Protein AF-A0A2Z5IQE9-F1 (afdb_monomer)

Organism: NCBI:txid142651

InterPro domains:
  IPR007326 Lipoprotein-associated domain [PF04200] (43-115)
  IPR049890 Variant surface antigen A-F-like, signal domain [NF033817] (5-24)

Mean predicted aligned error: 19.52 Å

pLDDT: mean 81.47, std 17.44, range [35.09, 98.5]

Solvent-accessible surface area (backbone atoms only — not comparable to full-atom values): 32136 Å² total; per-residue (Å²): 138,87,82,87,82,85,81,83,82,81,80,85,74,82,86,76,82,77,77,82,76,88,72,84,74,73,78,75,76,76,79,61,91,55,52,65,61,48,49,39,49,56,50,64,74,62,47,43,80,48,60,87,68,41,83,41,43,28,75,74,63,51,76,87,50,53,47,80,42,64,72,51,87,87,54,49,78,47,80,75,50,78,50,54,32,33,79,79,4,29,32,38,39,31,37,34,33,36,47,96,92,42,70,32,74,48,80,45,82,46,75,73,26,30,50,66,74,78,91,77,84,87,81,90,84,77,95,65,82,76,76,74,77,81,81,82,70,53,74,68,59,38,65,73,47,45,41,68,48,69,79,61,56,63,81,78,59,84,55,77,87,38,55,44,84,41,74,44,88,74,53,51,73,42,82,76,47,72,47,71,47,67,45,97,86,68,50,42,30,36,34,33,38,32,41,34,23,42,87,90,38,82,73,52,77,48,30,38,35,46,40,95,90,49,66,44,80,49,57,71,62,66,47,49,52,41,52,52,51,54,50,51,50,51,39,53,54,49,50,56,55,42,66,77,56,49,45,42,32,39,76,50,75,43,39,73,93,44,65,81,59,77,49,75,90,37,51,48,77,46,37,93,64,50,49,79,41,86,73,50,64,29,66,48,84,82,50,29,39,36,34,37,29,42,36,38,39,71,93,39,92,83,40,62,49,79,47,33,37,37,40,58,51,78,47,75,74,42,76,45,43,80,52,51,67,69,66,54,65,72,44,62,79,74,73,94,46,74,81,32,41,35,41,74,54,70,38,39,85,91,75,63,57,79,84,40,56,43,73,42,83,90,48,84,65,58,42,79,74,46,81,76,45,80,45,78,38,77,91,77,45,33,34,42,32,37,36,32,29,33,43,94,92,41,80,45,74,44,45,38,32,36,39,55,73,36,38,60,35,52,65,50,88,64,76,54,66,65,46,40,55,54,48,44,52,54,44,51,50,57,65,57,47,38,39,35,38,52,48,83,60,67,98,74,75,47,71,64,55,50,45,73,27,48,48,67,44,49,100,59,35,91,55,49,43,80,40,63,77,45,71,46,80,44,47,77,55,92,87,54,47,41,34,40,41,32,39,34,36,35,20,35,84,87,68,47,82,73,49,76,45,39,31,40,35,65,38,46,70,85,42,52,57,38,65,36,43,80,48,58,76,73,55,44,66,77,73,38,42,57,75,68,58,46,47,68,67,66,57,79,132

Radius of gyration: 37.66 Å; Cα contacts (8 Å, |Δi|>4): 924; chains: 1; bounding box: 102×80×113 Å

Nearest PDB structures (foldseek):
  4j9a-assembly2_B  TM=7.033E-01  e=1.991E+00  Pseudomonas aeruginosa PAO1
  4j9a-assembly1_A  TM=5.054E-01  e=8.544E-01  Pseudomonas aeruginosa PAO1
  4j9a-assembly6_F  TM=6.819E-01  e=2.312E+00  Pseudomonas aeruginosa PAO1
  5bvb-assembly1_A  TM=6.249E-01  e=4.201E+00  synthetic construct
  4j8t-assembly5_A  TM=5.074E-01  e=2.312E+00  Pseudomonas aeruginosa PAO1

Foldseek 3Di:
DDDDDDDDDDDDDDDDPDDDDPPPDDPDPDPDPCPVLVVQAVQVVQKDKDFPDQAAFQVVDDQVRIDIPPGDPQKDKGFPDWDGDQAQSKIWTWMWIDHPRHIDIDIDMDHRHHHDDPPDDPDDDDDDPDPPDPDDDDPVRCQVFKDWDFPDDQQPDDDPVRIDIPRRPQKDKDFPDKAWDADPVRFIKMKTWIFIDGPNHTDDIWIWIGGPVDIHTDDPVVRVVRVVVVLVVVLVVVVVLCQVFKWKWFQDAQALVCNVPDDPVRIDMDGPQKDKAWDAWFDDRQFWIKTKIWMDGNVDRSRIDIWIWTGTHPDHGDTIDTDDPVVRVVTDGDDPCFQQWWFQDFDDLVPDDQVRIDGHVVCVQKAFDDWDDWDRDPVQQKIWTWTWIDGPNDIDIFIWIDHGGDGGTPGDDDCPPVVCVVVVVVVVQVVQKWKKFAAQDDPPDDQVSCQVGIAIDGPCRVQWHKDWDDKDWFDDDPDFKTKIWTWIWIAGPVRHTDDIWIWIWIDGNPDSMTITDTDDLVCCPVPTDDPVVNCVRPPDD

Sequence (541 aa):
MITPGSIASVITLPLVAAACNNTKTEPAPAPDPNLDQKAVTDSLNNIKIEVANKNKLPKEVKKTDITISDQVSGFTYSVESLSPNDKTGELTVKVKSTKNNLSATKDIKIEGFKKETKEDDKKDKDDMPTPPAPKVLTEAEFKAKAKFTYSGNLNTNFDKSKIELKDADGYTFKVLDFRSGLRLTGEKFYVSKLEIQKENKKQYDVYVKFSADKIEFVNKEALQELIDQELSKKITEAVADFKTKAEYKYNGQITDSAPYIFKSTNVAFKADGYTSTFVSSKTKLGDSVLAKFKIFKSDEQNVTFDVYVKFTYNMMNKKADFTTKEEYDKLAIKIELKDKIKYEGKVTIDTFNIAKIKLDDGIKDLKINVKERVIKDKKNNKIIVQISASKNSNNYLFLVEFKEGTDVAGIFINSSDVINATITNEKMELDKITFEYKGKIDNKITLEDLKKNITINGDSSNAFKVNVEKFVFASYEKNTKKIIITRIRLTTKDNKSAAIFFVEFNFNLNDSKTAGRKIDSNKIANKYISKENLSKLLAKR

Secondary structure (DSSP, 8-state):
---PPP-------------------PPPPPPPTTHHHHHHHHTTSS-EEEES-TTS-GGG--GGGEEEESPPTT-EEEEEEEEEETTTTEEEEEEEEEETTEEEEEEEEEE-PPP---------S--PPPPPP-PPPPHHHHHHH-EEEE-S-TTT---GGGEEEES-TTEEEEEEEEEEEE-TTS-EEEEEEEEEEETTEEEEEEEEEE-SS-EEEE-HHHHHHHHHHHHHHHHHHHHHHHHHH-EEEE-S---TT-GGG--GGGEEEE-TTEEEEEEEEEEETTTEEEEEEEEEETT-TT-EEEEEEEEETT-TTPBPEEE-HHHHHHSPP----TTTEEESS---TTT--GGGEEE-TT-TT-EEEEEEEEEEETTTTEEEEEEEEEETTEEEEEEEEEETT-SB-EEE--TTHHHHHHHHHHHHHHHS-EEEEES---TT--HHHHHHHEEEESTTGGGEEEEEEEEEEEEEETTTEEEEEEEEEEEETT--EEEEEEEEEEEETT-SEEEEEEE-HHHHHHHT--HHHHHHHH---

Structure (mmCIF, N/CA/C/O backbone):
data_AF-A0A2Z5IQE9-F1
#
_entry.id   AF-A0A2Z5IQE9-F1
#
loop_
_atom_site.group_PDB
_atom_site.id
_atom_site.type_symbol
_atom_site.label_atom_id
_atom_site.label_alt_id
_atom_site.label_comp_id
_atom_site.label_asym_id
_atom_site.label_entity_id
_atom_site.label_seq_id
_atom_site.pdbx_PDB_ins_code
_atom_site.Cartn_x
_atom_site.Cartn_y
_atom_site.Cartn_z
_atom_site.occupancy
_atom_site.B_iso_or_equiv
_atom_site.auth_seq_id
_atom_site.auth_comp_id
_atom_site.auth_asym_id
_atom_site.auth_atom_id
_atom_site.pdbx_PDB_model_num
ATOM 1 N N . MET A 1 1 ? -5.074 -55.363 -66.746 1.00 44.47 1 MET A N 1
ATOM 2 C CA . MET A 1 1 ? -4.178 -54.511 -65.930 1.00 44.47 1 MET A CA 1
ATOM 3 C C . MET A 1 1 ? -4.359 -53.067 -66.371 1.00 44.47 1 MET A C 1
ATOM 5 O O . MET A 1 1 ? -4.521 -52.861 -67.564 1.00 44.47 1 MET A O 1
ATOM 9 N N . ILE A 1 2 ? -4.276 -52.133 -65.412 1.00 35.78 2 ILE A N 1
ATOM 10 C CA . ILE A 1 2 ? -4.357 -50.657 -65.524 1.00 35.78 2 ILE A CA 1
ATOM 11 C C . ILE A 1 2 ? -5.777 -50.053 -65.349 1.00 35.78 2 ILE A C 1
ATOM 13 O O . ILE A 1 2 ? -6.552 -49.922 -66.286 1.00 35.78 2 ILE A O 1
ATOM 17 N N . THR A 1 3 ? -6.050 -49.743 -64.068 1.00 39.44 3 THR A N 1
ATOM 18 C CA . THR A 1 3 ? -6.782 -48.615 -63.424 1.00 39.44 3 THR A CA 1
ATOM 19 C C . THR A 1 3 ? -8.063 -48.000 -64.021 1.00 39.44 3 THR A C 1
ATOM 21 O O . THR A 1 3 ? -8.009 -47.433 -65.109 1.00 39.44 3 THR A O 1
ATOM 24 N N . PRO A 1 4 ? -9.161 -47.908 -63.232 1.00 45.84 4 PRO A N 1
ATOM 25 C CA . PRO A 1 4 ? -10.220 -46.924 -63.438 1.00 45.84 4 PRO A CA 1
ATOM 26 C C . PRO A 1 4 ? -9.853 -45.557 -62.829 1.00 45.84 4 PRO A C 1
ATOM 28 O O . PRO A 1 4 ? -9.177 -45.469 -61.802 1.00 45.84 4 PRO A O 1
ATOM 31 N N . GLY A 1 5 ? -10.281 -44.502 -63.523 1.00 37.66 5 GLY A N 1
ATOM 32 C CA . GLY A 1 5 ? -9.884 -43.112 -63.325 1.00 37.66 5 GLY A CA 1
ATOM 33 C C . GLY A 1 5 ? -10.455 -42.418 -62.088 1.00 37.66 5 GLY A C 1
ATOM 34 O O . GLY A 1 5 ? -11.568 -42.683 -61.637 1.00 37.66 5 GLY A O 1
ATOM 35 N N . SER A 1 6 ? -9.659 -41.474 -61.585 1.00 45.19 6 SER A N 1
ATOM 36 C CA . SER A 1 6 ? -10.027 -40.510 -60.551 1.00 45.19 6 SER A CA 1
ATOM 37 C C . SER A 1 6 ? -11.057 -39.509 -61.065 1.00 45.19 6 SER A C 1
ATOM 39 O O . SER A 1 6 ? -10.853 -38.838 -62.076 1.00 45.19 6 SER A O 1
ATOM 41 N N . ILE A 1 7 ? -12.137 -39.376 -60.305 1.00 41.09 7 ILE A N 1
ATOM 42 C CA . ILE A 1 7 ? -13.187 -38.376 -60.461 1.00 41.09 7 ILE A CA 1
ATOM 43 C C . ILE A 1 7 ? -12.694 -37.104 -59.759 1.00 41.09 7 ILE A C 1
ATOM 45 O O . ILE A 1 7 ? -12.479 -37.105 -58.548 1.00 41.09 7 ILE A O 1
ATOM 49 N N . ALA A 1 8 ? -12.470 -36.025 -60.509 1.00 38.38 8 ALA A N 1
ATOM 50 C CA . ALA A 1 8 ? -12.164 -34.716 -59.941 1.00 38.38 8 ALA A CA 1
ATOM 51 C C . ALA A 1 8 ? -13.473 -34.029 -59.516 1.00 38.38 8 ALA A C 1
ATOM 53 O O . ALA A 1 8 ? -14.260 -33.604 -60.361 1.00 38.38 8 ALA A O 1
ATOM 54 N N . SER A 1 9 ? -13.709 -33.916 -58.208 1.00 40.53 9 SER A N 1
ATOM 55 C CA . SER A 1 9 ? -14.786 -33.081 -57.665 1.00 40.53 9 SER A CA 1
ATOM 56 C C . SER A 1 9 ? -14.428 -31.604 -57.820 1.00 40.53 9 SER A C 1
ATOM 58 O O . SER A 1 9 ? -13.542 -31.087 -57.140 1.00 40.53 9 SER A O 1
ATOM 60 N N . VAL A 1 10 ? -15.141 -30.921 -58.713 1.00 39.25 10 VAL A N 1
ATOM 61 C CA . VAL A 1 10 ? -15.137 -29.462 -58.846 1.00 39.25 10 VAL A CA 1
ATOM 62 C C . VAL A 1 10 ? -15.966 -28.881 -57.700 1.00 39.25 10 VAL A C 1
ATOM 64 O O . VAL A 1 10 ? -17.188 -28.999 -57.684 1.00 39.25 10 VAL A O 1
ATOM 67 N N . ILE A 1 11 ? -15.301 -28.266 -56.721 1.00 39.97 11 ILE A N 1
ATOM 68 C CA . ILE A 1 11 ? -15.955 -27.479 -55.670 1.00 39.97 11 ILE A CA 1
ATOM 69 C C . ILE A 1 11 ? -16.089 -26.043 -56.186 1.00 39.97 11 ILE A C 1
ATOM 71 O O . ILE A 1 11 ? -15.120 -25.287 -56.214 1.00 39.97 11 ILE A O 1
ATOM 75 N N . THR A 1 12 ? -17.293 -25.657 -56.601 1.00 39.34 12 THR A N 1
ATOM 76 C CA . THR A 1 12 ? -17.656 -24.256 -56.845 1.00 39.34 12 THR A CA 1
ATOM 77 C C . THR A 1 12 ? -17.955 -23.567 -55.513 1.00 39.34 12 THR A C 1
ATOM 79 O O . THR A 1 12 ? -18.999 -23.803 -54.908 1.00 39.34 12 THR A O 1
ATOM 82 N N . LEU A 1 13 ? -17.041 -22.711 -55.053 1.00 37.91 13 LEU A N 1
ATOM 83 C CA . LEU A 1 13 ? -17.289 -21.759 -53.967 1.00 37.91 13 LEU A CA 1
ATOM 84 C C . LEU A 1 13 ? -18.032 -20.530 -54.522 1.00 37.91 13 LEU A C 1
ATOM 86 O O . LEU A 1 13 ? -17.580 -19.965 -55.522 1.00 37.91 13 LEU A O 1
ATOM 90 N N . PRO A 1 14 ? -19.133 -20.072 -53.900 1.00 43.44 14 PRO A N 1
ATOM 91 C CA . PRO A 1 14 ? -19.779 -18.833 -54.307 1.00 43.44 14 PRO A CA 1
ATOM 92 C C . PRO A 1 14 ? -18.903 -17.637 -53.911 1.00 43.44 14 PRO A C 1
ATOM 94 O O . PRO A 1 14 ? -18.594 -17.438 -52.735 1.00 43.44 14 PRO A O 1
ATOM 97 N N . LEU A 1 15 ? -18.516 -16.821 -54.897 1.00 38.53 15 LEU A N 1
ATOM 98 C CA . LEU A 1 15 ? -17.968 -15.488 -54.656 1.00 38.53 15 LEU A CA 1
ATOM 99 C C . LEU A 1 15 ? -19.079 -14.610 -54.067 1.00 38.53 15 LEU A C 1
ATOM 101 O O . LEU A 1 15 ? -19.943 -14.115 -54.789 1.00 38.53 15 LEU A O 1
ATOM 105 N N . VAL A 1 16 ? -19.045 -14.391 -52.755 1.00 42.06 16 VAL A N 1
ATOM 106 C CA . VAL A 1 16 ? -19.801 -13.304 -52.129 1.00 42.06 16 VAL A CA 1
ATOM 107 C C . VAL A 1 16 ? -18.937 -12.052 -52.217 1.00 42.06 16 VAL A C 1
ATOM 109 O O . VAL A 1 16 ? -17.946 -11.906 -51.502 1.00 42.06 16 VAL A O 1
ATOM 112 N N . ALA A 1 17 ? -19.299 -11.155 -53.133 1.00 43.25 17 ALA A N 1
ATOM 113 C CA . ALA A 1 17 ? -18.751 -9.810 -53.189 1.00 43.25 17 ALA A CA 1
ATOM 114 C C . ALA A 1 17 ? -19.161 -9.056 -51.914 1.00 43.25 17 ALA A C 1
ATOM 116 O O . ALA A 1 17 ? -20.317 -8.671 -51.743 1.00 43.25 17 ALA A O 1
ATOM 117 N N . ALA A 1 18 ? -18.212 -8.864 -51.000 1.00 40.75 18 ALA A N 1
ATOM 118 C CA . ALA A 1 18 ? -18.388 -7.992 -49.851 1.00 40.75 18 ALA A CA 1
ATOM 119 C C . ALA A 1 18 ? -18.337 -6.533 -50.327 1.00 40.75 18 ALA A C 1
ATOM 121 O O . ALA A 1 18 ? -17.267 -5.978 -50.577 1.00 40.75 18 ALA A O 1
ATOM 122 N N . ALA A 1 19 ? -19.506 -5.911 -50.462 1.00 38.44 19 ALA A N 1
ATOM 123 C CA . ALA A 1 19 ? -19.615 -4.463 -50.528 1.00 38.44 19 ALA A CA 1
ATOM 124 C C . ALA A 1 19 ? -19.168 -3.880 -49.175 1.00 38.44 19 ALA A C 1
ATOM 126 O O . ALA A 1 19 ? -19.813 -4.088 -48.146 1.00 38.44 19 ALA A O 1
ATOM 127 N N . CYS A 1 20 ? -18.036 -3.175 -49.169 1.00 35.09 20 CYS A N 1
ATOM 128 C CA . CYS A 1 20 ? -17.540 -2.434 -48.014 1.00 35.09 20 CYS A CA 1
ATOM 129 C C . CYS A 1 20 ? -18.490 -1.273 -47.690 1.00 35.09 20 CYS A C 1
ATOM 131 O O . CYS A 1 20 ? -18.422 -0.215 -48.316 1.00 35.09 20 CYS A O 1
ATOM 133 N N . ASN A 1 21 ? -19.354 -1.454 -46.692 1.00 36.62 21 ASN A N 1
ATOM 134 C CA . ASN A 1 21 ? -20.126 -0.364 -46.109 1.00 36.62 21 ASN A CA 1
ATOM 135 C C . ASN A 1 21 ? -19.236 0.395 -45.107 1.00 36.62 21 ASN A C 1
ATOM 137 O O . ASN A 1 21 ? -18.977 -0.068 -43.997 1.00 36.62 21 ASN A O 1
ATOM 141 N N . ASN A 1 22 ? -18.732 1.558 -45.524 1.00 45.56 22 ASN A N 1
ATOM 142 C CA . ASN A 1 22 ? -17.896 2.468 -44.734 1.00 45.56 22 ASN A CA 1
ATOM 143 C C . ASN A 1 22 ? -18.721 3.275 -43.709 1.00 45.56 22 ASN A C 1
ATOM 145 O O . ASN A 1 22 ? -18.733 4.504 -43.728 1.00 45.56 22 ASN A O 1
ATOM 149 N N . THR A 1 23 ? -19.383 2.611 -42.764 1.00 41.72 23 THR A N 1
ATOM 150 C CA . THR A 1 23 ? -19.821 3.269 -41.523 1.00 41.72 23 THR A CA 1
ATOM 151 C C . THR A 1 23 ? -18.786 2.998 -40.447 1.00 41.72 23 THR A C 1
ATOM 153 O O . THR A 1 23 ? -18.790 1.958 -39.792 1.00 41.72 23 THR A O 1
ATOM 156 N N . LYS A 1 24 ? -17.861 3.949 -40.311 1.00 44.84 24 LYS A N 1
ATOM 157 C CA . LYS A 1 24 ? -16.870 4.038 -39.240 1.00 44.84 24 LYS A CA 1
ATOM 158 C C . LYS A 1 24 ? -17.609 4.028 -37.897 1.00 44.84 24 LYS A C 1
ATOM 160 O O . LYS A 1 24 ? -18.126 5.053 -37.470 1.00 44.84 24 LYS A O 1
ATOM 165 N N . THR A 1 25 ? -17.713 2.862 -37.269 1.00 46.50 25 THR A N 1
ATOM 166 C CA . THR A 1 25 ? -18.231 2.732 -35.906 1.00 46.50 25 THR A CA 1
ATOM 167 C C . THR A 1 25 ? -17.175 3.332 -34.991 1.00 46.50 25 THR A C 1
ATOM 169 O O . THR A 1 25 ? -16.065 2.807 -34.884 1.00 46.50 25 THR A O 1
ATOM 172 N N . GLU A 1 26 ? -17.475 4.489 -34.403 1.00 50.31 26 GLU A N 1
ATOM 173 C CA . GLU A 1 26 ? -16.646 5.030 -33.331 1.00 50.31 26 GLU A CA 1
ATOM 174 C C . GLU A 1 26 ? -16.491 3.963 -32.235 1.00 50.31 26 GLU A C 1
ATOM 176 O O . GLU A 1 26 ? -17.465 3.275 -31.910 1.00 50.31 26 GLU A O 1
ATOM 181 N N . PRO A 1 27 ? -15.279 3.773 -31.682 1.00 52.41 27 PRO A N 1
ATOM 182 C CA . PRO A 1 27 ? -15.096 2.874 -30.557 1.00 52.41 27 PRO A CA 1
ATOM 183 C C . PRO A 1 27 ? -15.986 3.354 -29.413 1.00 52.41 27 PRO A C 1
ATOM 185 O O . PRO A 1 27 ? -15.920 4.523 -29.026 1.00 52.41 27 PRO A O 1
ATOM 188 N N . ALA A 1 28 ? -16.825 2.452 -28.898 1.00 59.69 28 ALA A N 1
ATOM 189 C CA . ALA A 1 28 ? -17.678 2.747 -27.760 1.00 59.69 28 ALA A CA 1
ATOM 190 C C . ALA A 1 28 ? -16.819 3.360 -26.638 1.00 59.69 28 ALA A C 1
ATOM 192 O O . ALA A 1 28 ? -15.720 2.851 -26.375 1.00 59.69 28 ALA A O 1
ATOM 193 N N . PRO A 1 29 ? -17.266 4.464 -26.013 1.00 64.25 29 PRO A N 1
ATOM 194 C CA . PRO A 1 29 ? -16.514 5.105 -24.947 1.00 64.25 29 PRO A CA 1
ATOM 195 C C . PRO A 1 29 ? -16.160 4.074 -23.873 1.00 64.25 29 PRO A C 1
ATOM 197 O O . PRO A 1 29 ? -16.971 3.210 -23.533 1.00 64.25 29 PRO A O 1
ATOM 200 N N . ALA A 1 30 ? -14.924 4.143 -23.371 1.00 59.19 30 ALA A N 1
ATOM 201 C CA . ALA A 1 30 ? -14.475 3.257 -22.307 1.00 59.19 30 ALA A CA 1
ATOM 202 C C . ALA A 1 30 ? -15.448 3.363 -21.116 1.00 59.19 30 ALA A C 1
ATOM 204 O O . ALA A 1 30 ? -15.826 4.484 -20.761 1.00 59.19 30 ALA A O 1
ATOM 205 N N . PRO A 1 31 ? -15.874 2.235 -20.517 1.00 59.78 31 PRO A N 1
ATOM 206 C CA . PRO A 1 31 ? -16.809 2.261 -19.402 1.00 59.78 31 PRO A CA 1
ATOM 207 C C . PRO A 1 31 ? -16.224 3.103 -18.266 1.00 59.78 31 PRO A C 1
ATOM 209 O O . PRO A 1 31 ? -15.079 2.895 -17.859 1.00 59.78 31 PRO A O 1
ATOM 212 N N . ASP A 1 32 ? -17.003 4.074 -17.786 1.00 70.81 32 ASP A N 1
ATOM 213 C CA . ASP A 1 32 ? -16.625 4.902 -16.644 1.00 70.81 32 ASP A CA 1
ATOM 214 C C . ASP A 1 32 ? -16.447 3.981 -15.422 1.00 70.81 32 ASP A C 1
ATOM 216 O O . ASP A 1 32 ? -17.416 3.335 -15.009 1.00 70.81 32 ASP A O 1
ATOM 220 N N . PRO A 1 33 ? -15.240 3.886 -14.831 1.00 68.50 33 PRO A N 1
ATOM 221 C CA . PRO A 1 33 ? -14.987 3.008 -13.691 1.00 68.50 33 PRO A CA 1
ATOM 222 C C . PRO A 1 33 ? -15.834 3.362 -12.456 1.00 68.50 33 PRO A C 1
ATOM 224 O O . PRO A 1 33 ? -15.930 2.552 -11.538 1.00 68.50 33 PRO A O 1
ATOM 227 N N . ASN A 1 34 ? -16.470 4.538 -12.429 1.00 81.56 34 ASN A N 1
ATOM 228 C CA . ASN A 1 34 ? -17.379 4.956 -11.365 1.00 81.56 34 ASN A CA 1
ATOM 229 C C . ASN A 1 34 ? -18.863 4.733 -11.687 1.00 81.56 34 ASN A C 1
ATOM 231 O O . ASN A 1 34 ? -19.705 5.042 -10.839 1.00 81.56 34 ASN A O 1
ATOM 235 N N . LEU A 1 35 ? -19.210 4.200 -12.864 1.00 87.75 35 LEU A N 1
ATOM 236 C CA . LEU A 1 35 ? -20.605 4.019 -13.274 1.00 87.75 35 LEU A CA 1
ATOM 237 C C . LEU A 1 35 ? -21.378 3.137 -12.283 1.00 87.75 35 LEU A C 1
ATOM 239 O O . LEU A 1 35 ? -22.498 3.475 -11.901 1.00 87.75 35 LEU A O 1
ATOM 243 N N . ASP A 1 36 ? -20.755 2.061 -11.799 1.00 88.25 36 ASP A N 1
ATOM 244 C CA . ASP A 1 36 ? -21.380 1.138 -10.849 1.00 88.25 36 ASP A CA 1
ATOM 245 C C . ASP A 1 36 ? -21.547 1.760 -9.453 1.00 88.25 36 ASP A C 1
ATOM 247 O O . ASP A 1 36 ? -22.601 1.618 -8.831 1.00 88.25 36 ASP A O 1
ATOM 251 N N . GLN A 1 37 ? -20.556 2.519 -8.969 1.00 92.50 37 GLN A N 1
ATOM 252 C CA . GLN A 1 37 ? -20.662 3.224 -7.684 1.00 92.50 37 GLN A CA 1
ATOM 253 C C . GLN A 1 37 ? -21.718 4.337 -7.743 1.00 92.50 37 GLN A C 1
ATOM 255 O O . GLN A 1 37 ? -22.476 4.542 -6.787 1.00 92.50 37 GLN A O 1
ATOM 260 N N . LYS A 1 38 ? -21.805 5.035 -8.881 1.00 92.31 38 LYS A N 1
ATOM 261 C CA . LYS A 1 38 ? -22.845 6.030 -9.140 1.00 92.31 38 LYS A CA 1
ATOM 262 C C . LYS A 1 38 ? -24.223 5.373 -9.181 1.00 92.31 38 LYS A C 1
ATOM 264 O O . LYS A 1 38 ? -25.127 5.868 -8.523 1.00 92.31 38 LYS A O 1
ATOM 269 N N . ALA A 1 39 ? -24.366 4.220 -9.835 1.00 92.62 39 ALA A N 1
ATOM 270 C CA . ALA A 1 39 ? -25.623 3.475 -9.864 1.00 92.62 39 ALA A CA 1
ATOM 271 C C . ALA A 1 39 ? -26.081 3.035 -8.459 1.00 92.62 39 ALA A C 1
ATOM 273 O O . ALA A 1 39 ? -27.259 3.161 -8.136 1.00 92.62 39 ALA A O 1
ATOM 274 N N . VAL A 1 40 ? -25.165 2.581 -7.592 1.00 93.56 40 VAL A N 1
ATOM 275 C CA . VAL A 1 40 ? -25.479 2.258 -6.183 1.00 93.56 40 VAL A CA 1
ATOM 276 C C . VAL A 1 40 ? -25.923 3.492 -5.403 1.00 93.56 40 VAL A C 1
ATOM 278 O O . VAL A 1 40 ? -26.875 3.417 -4.628 1.00 93.56 40 VAL A O 1
ATOM 281 N N . THR A 1 41 ? -25.294 4.640 -5.639 1.00 93.31 41 THR A N 1
ATOM 282 C CA . THR A 1 41 ? -25.663 5.902 -4.981 1.00 93.31 41 THR A CA 1
ATOM 283 C C . THR A 1 41 ? -27.028 6.403 -5.462 1.00 93.31 41 THR A C 1
ATOM 285 O O . THR A 1 41 ? -27.902 6.704 -4.650 1.00 93.31 41 THR A O 1
ATOM 288 N N . ASP A 1 42 ? -27.251 6.402 -6.777 1.00 95.81 42 ASP A N 1
ATOM 289 C CA . ASP A 1 42 ? -28.497 6.840 -7.408 1.00 95.81 42 ASP A CA 1
ATOM 290 C C . ASP A 1 42 ? -29.676 5.914 -7.049 1.00 95.81 42 ASP A C 1
ATOM 292 O O . ASP A 1 42 ? -30.812 6.377 -6.943 1.00 95.81 42 ASP A O 1
ATOM 296 N N . SER A 1 43 ? -29.418 4.631 -6.754 1.00 96.69 43 SER A N 1
ATOM 297 C CA . SER A 1 43 ? -30.444 3.669 -6.315 1.00 96.69 43 SER A CA 1
ATOM 298 C C . SER A 1 43 ? -31.159 4.060 -5.012 1.00 96.69 43 SER A C 1
ATOM 300 O O . SER A 1 43 ? -32.250 3.560 -4.746 1.00 96.69 43 SER A O 1
ATOM 302 N N . LEU A 1 44 ? -30.567 4.949 -4.201 1.00 96.88 44 LEU A N 1
ATOM 303 C CA . LEU A 1 44 ? -31.145 5.469 -2.953 1.00 96.88 44 LEU A CA 1
ATOM 304 C C . LEU A 1 44 ? -32.016 6.718 -3.169 1.00 96.88 44 LEU A C 1
ATOM 306 O O . LEU A 1 44 ? -32.619 7.224 -2.221 1.00 96.88 44 LEU A O 1
ATOM 310 N N . ASN A 1 45 ? -32.073 7.266 -4.386 1.00 95.06 45 ASN A N 1
ATOM 311 C CA . ASN A 1 45 ? -32.868 8.463 -4.665 1.00 95.06 45 ASN A CA 1
ATOM 312 C C . ASN A 1 45 ? -34.354 8.175 -4.868 1.00 95.06 45 ASN A C 1
ATOM 314 O O . ASN A 1 45 ? -35.158 9.062 -4.603 1.00 95.06 45 ASN A O 1
ATOM 318 N N . ASN A 1 46 ? -34.700 6.943 -5.245 1.00 90.88 46 ASN A N 1
ATOM 319 C CA . ASN A 1 46 ? -36.068 6.565 -5.598 1.00 90.88 46 ASN A CA 1
ATOM 320 C C . ASN A 1 46 ? -36.784 5.738 -4.526 1.00 90.88 46 ASN A C 1
ATOM 322 O O . ASN A 1 46 ? -37.969 5.472 -4.678 1.00 90.88 46 ASN A O 1
ATOM 326 N N . ILE A 1 47 ? -36.094 5.330 -3.456 1.00 96.25 47 ILE A N 1
ATOM 327 C CA . ILE A 1 47 ? -36.727 4.536 -2.401 1.00 96.25 47 ILE A CA 1
ATOM 328 C C . ILE A 1 47 ? -37.684 5.380 -1.564 1.00 96.25 47 ILE A C 1
ATOM 330 O O . ILE A 1 47 ? -37.419 6.550 -1.269 1.00 96.25 47 ILE A O 1
ATOM 334 N N . LYS A 1 48 ? -38.747 4.738 -1.088 1.00 96.81 48 LYS A N 1
ATOM 335 C CA . LYS A 1 48 ? -39.688 5.313 -0.131 1.00 96.81 48 LYS A CA 1
ATOM 336 C C . LYS A 1 48 ? -39.585 4.574 1.200 1.00 96.81 48 LYS A C 1
ATOM 338 O O . LYS A 1 48 ? -39.460 3.351 1.237 1.00 96.81 48 LYS A O 1
ATOM 343 N N . ILE A 1 49 ? -39.599 5.330 2.299 1.00 97.00 49 ILE A N 1
ATOM 344 C CA . ILE A 1 49 ? -39.522 4.787 3.659 1.00 97.00 49 ILE A CA 1
ATOM 345 C C . ILE A 1 49 ? -40.815 5.082 4.400 1.00 97.00 49 ILE A C 1
ATOM 347 O O . ILE A 1 49 ? -41.209 6.241 4.541 1.00 97.00 49 ILE A O 1
ATOM 351 N N . GLU A 1 50 ? -41.445 4.030 4.911 1.00 95.88 50 GLU A N 1
ATOM 352 C CA . GLU A 1 50 ? -42.701 4.112 5.648 1.00 95.88 50 GLU A CA 1
ATOM 353 C C . GLU A 1 50 ? -42.584 3.440 7.018 1.00 95.88 50 GLU A C 1
ATOM 355 O O . GLU A 1 50 ? -41.853 2.465 7.196 1.00 95.88 50 GLU A O 1
ATOM 360 N N . VAL A 1 51 ? -43.322 3.976 7.994 1.00 95.50 51 VAL A N 1
ATOM 361 C CA . VAL A 1 51 ? -43.443 3.424 9.350 1.00 95.50 51 VAL A CA 1
ATOM 362 C C . VAL A 1 51 ? -44.924 3.299 9.665 1.00 95.50 51 VAL A C 1
ATOM 364 O O . VAL A 1 51 ? -45.640 4.300 9.643 1.00 95.50 51 VAL A O 1
ATOM 367 N N . ALA A 1 52 ? -45.381 2.079 9.949 1.00 85.62 52 ALA A N 1
ATOM 368 C CA . ALA A 1 52 ? -46.810 1.770 10.050 1.00 85.62 52 ALA A CA 1
ATOM 369 C C . ALA A 1 52 ? -47.514 2.460 11.235 1.00 85.62 52 ALA A C 1
ATOM 371 O O . ALA A 1 52 ? -48.705 2.747 11.160 1.00 85.62 52 ALA A O 1
ATOM 372 N N . ASN A 1 53 ? -46.800 2.743 12.331 1.00 90.56 53 ASN A N 1
ATOM 373 C CA . ASN A 1 53 ? -47.387 3.336 13.533 1.00 90.56 53 ASN A CA 1
ATOM 374 C C . ASN A 1 53 ? -46.615 4.580 13.992 1.00 90.56 53 ASN A C 1
ATOM 376 O O . ASN A 1 53 ? -45.652 4.484 14.754 1.00 90.56 53 ASN A O 1
ATOM 380 N N . LYS A 1 54 ? -47.084 5.756 13.563 1.00 94.94 54 LYS A N 1
ATOM 381 C CA . LYS A 1 54 ? -46.551 7.056 13.995 1.00 94.94 54 LYS A CA 1
ATOM 382 C C . LYS A 1 54 ? -47.137 7.559 15.328 1.00 94.94 54 LYS A C 1
ATOM 384 O O . LYS A 1 54 ? -46.688 8.573 15.842 1.00 94.94 54 LYS A O 1
ATOM 389 N N . ASN A 1 55 ? -48.075 6.840 15.952 1.00 94.19 55 ASN A N 1
ATOM 390 C CA . ASN A 1 55 ? -48.645 7.232 17.256 1.00 94.19 55 ASN A CA 1
ATOM 391 C C . ASN A 1 55 ? -47.716 6.920 18.447 1.00 94.19 55 ASN A C 1
ATOM 393 O O . ASN A 1 55 ? -48.051 7.216 19.594 1.00 94.19 55 ASN A O 1
ATOM 397 N N . LYS A 1 56 ? -46.560 6.311 18.178 1.00 94.50 56 LYS A N 1
ATOM 398 C CA . LYS A 1 56 ? -45.504 6.001 19.144 1.00 94.50 56 LYS A CA 1
ATOM 399 C C . LYS A 1 56 ? -44.447 7.097 19.195 1.00 94.50 56 LYS A C 1
ATOM 401 O O . LYS A 1 56 ? -44.346 7.907 18.271 1.00 94.50 56 LYS A O 1
ATOM 406 N N . LEU A 1 57 ? -43.648 7.103 20.260 1.00 95.94 57 LEU A N 1
ATOM 407 C CA . LEU A 1 57 ? -42.456 7.950 20.307 1.00 95.94 57 LEU A CA 1
ATOM 408 C C . LEU A 1 57 ? -41.415 7.422 19.300 1.00 95.94 57 LEU A C 1
ATOM 410 O O . LEU A 1 57 ? -41.275 6.203 19.169 1.00 95.94 57 LEU A O 1
ATOM 414 N N . PRO A 1 58 ? -40.644 8.289 18.616 1.00 97.25 58 PRO A N 1
ATOM 415 C CA . PRO A 1 58 ? -39.551 7.871 17.741 1.00 97.25 58 PRO A CA 1
ATOM 416 C C . PRO A 1 58 ? -38.617 6.823 18.362 1.00 97.25 58 PRO A C 1
ATOM 418 O O . PRO A 1 58 ? -38.209 5.894 17.666 1.00 97.25 58 PRO A O 1
ATOM 421 N N . LYS A 1 59 ? -38.302 6.917 19.665 1.00 96.44 59 LYS A N 1
ATOM 422 C CA . LYS A 1 59 ? -37.445 5.935 20.364 1.00 96.44 59 LYS A CA 1
ATOM 423 C C . LYS A 1 59 ? -38.013 4.515 20.427 1.00 96.44 59 LYS A C 1
ATOM 425 O O . LYS A 1 59 ? -37.260 3.572 20.648 1.00 96.44 59 LYS A O 1
ATOM 430 N N . GLU A 1 60 ? -39.325 4.359 20.273 1.00 95.56 60 GLU A N 1
ATOM 431 C CA . GLU A 1 60 ? -40.010 3.065 20.341 1.00 95.56 60 GLU A CA 1
ATOM 432 C C . GLU A 1 60 ? -40.020 2.339 18.990 1.00 95.56 60 GLU A C 1
ATOM 434 O O . GLU A 1 60 ? -40.401 1.168 18.926 1.00 95.56 60 GLU A O 1
ATOM 439 N N . VAL A 1 61 ? -39.610 3.020 17.915 1.00 96.31 61 VAL A N 1
ATOM 440 C CA . VAL A 1 61 ? -39.564 2.466 16.561 1.00 96.31 61 VAL A CA 1
ATOM 441 C C . VAL A 1 61 ? -38.365 1.530 16.422 1.00 96.31 61 VAL A C 1
ATOM 443 O O . VAL A 1 61 ? -37.215 1.913 16.646 1.00 96.31 61 VAL A O 1
ATOM 446 N N . LYS A 1 62 ? -38.622 0.286 16.018 1.00 96.56 62 LYS A N 1
ATOM 447 C CA . LYS A 1 62 ? -37.603 -0.730 15.729 1.00 96.56 62 LYS A CA 1
ATOM 448 C C . LYS A 1 62 ? -37.312 -0.779 14.233 1.00 96.56 62 LYS A C 1
ATOM 450 O O . LYS A 1 62 ? -38.124 -0.386 13.405 1.00 96.56 62 LYS A O 1
ATOM 455 N N . LYS A 1 63 ? -36.163 -1.349 13.853 1.00 95.81 63 LYS A N 1
ATOM 456 C CA . LYS A 1 63 ? -35.804 -1.539 12.432 1.00 95.81 63 LYS A CA 1
ATOM 457 C C . LYS A 1 63 ? -36.837 -2.364 11.659 1.00 95.81 63 LYS A C 1
ATOM 459 O O . LYS A 1 63 ? -37.043 -2.111 10.481 1.00 95.81 63 LYS A O 1
ATOM 464 N N . THR A 1 64 ? -37.476 -3.326 12.324 1.00 94.94 64 THR A N 1
ATOM 465 C CA . THR A 1 64 ? -38.542 -4.165 11.756 1.00 94.94 64 THR A CA 1
ATOM 466 C C . THR A 1 64 ? -39.836 -3.404 11.476 1.00 94.94 64 THR A C 1
ATOM 468 O O . THR A 1 64 ? -40.678 -3.914 10.751 1.00 94.94 64 THR A O 1
ATOM 471 N N . ASP A 1 65 ? -39.994 -2.199 12.031 1.00 95.38 65 ASP A N 1
ATOM 472 C CA . ASP A 1 65 ? -41.172 -1.353 11.822 1.00 95.38 65 ASP A CA 1
ATOM 473 C C . ASP A 1 65 ? -41.028 -0.458 10.574 1.00 95.38 65 ASP A C 1
ATOM 475 O O . ASP A 1 65 ? -41.954 0.279 10.230 1.00 95.38 65 ASP A O 1
ATOM 479 N N . ILE A 1 66 ? -39.863 -0.499 9.912 1.00 97.06 66 ILE A N 1
ATOM 480 C CA . ILE A 1 66 ? -39.536 0.292 8.725 1.00 97.06 66 ILE A CA 1
ATOM 481 C C . ILE A 1 66 ? -39.756 -0.548 7.466 1.00 97.06 66 ILE A C 1
ATOM 483 O O . ILE A 1 66 ? -39.121 -1.587 7.287 1.00 97.06 66 ILE A O 1
ATOM 487 N N . THR A 1 67 ? -40.594 -0.058 6.556 1.00 97.50 67 THR A N 1
ATOM 488 C CA . THR A 1 67 ? -40.773 -0.646 5.222 1.00 97.50 67 THR A CA 1
ATOM 489 C C . THR A 1 67 ? -40.036 0.197 4.184 1.00 97.50 67 THR A C 1
ATOM 491 O O . THR A 1 67 ? -40.199 1.416 4.153 1.00 97.50 67 THR A O 1
ATOM 494 N N . ILE A 1 68 ? -39.214 -0.452 3.351 1.00 97.69 68 ILE A N 1
ATOM 495 C CA . ILE A 1 68 ? -38.516 0.168 2.215 1.00 97.69 68 ILE A CA 1
ATOM 496 C C . ILE A 1 68 ? -39.219 -0.270 0.928 1.00 97.69 68 ILE A C 1
ATOM 498 O O . ILE A 1 68 ? -39.103 -1.436 0.542 1.00 97.69 68 ILE A O 1
ATOM 502 N N . SER A 1 69 ? -39.918 0.646 0.268 1.00 96.12 69 SER A N 1
ATOM 503 C CA . SER A 1 69 ? -40.590 0.430 -1.020 1.00 96.12 69 SER A CA 1
ATOM 504 C C . SER A 1 69 ? -39.854 1.129 -2.169 1.00 96.12 69 SER A C 1
ATOM 506 O O . SER A 1 69 ? -38.850 1.813 -1.954 1.00 96.12 69 SER A O 1
ATOM 508 N N . ASP A 1 70 ? -40.316 0.889 -3.401 1.00 95.94 70 ASP A N 1
ATOM 509 C CA . ASP A 1 70 ? -39.738 1.433 -4.641 1.00 95.94 70 ASP A CA 1
ATOM 510 C C . ASP A 1 70 ? -38.258 1.053 -4.845 1.00 95.94 70 ASP A C 1
ATOM 512 O O . ASP A 1 70 ? -37.421 1.828 -5.309 1.00 95.94 70 ASP A O 1
ATOM 516 N N . GLN A 1 71 ? -37.928 -0.187 -4.473 1.00 95.94 71 GLN A N 1
ATOM 517 C CA . GLN A 1 71 ? -36.587 -0.749 -4.615 1.00 95.94 71 GLN A CA 1
ATOM 518 C C . GLN A 1 71 ? -36.233 -0.960 -6.092 1.00 95.94 71 GLN A C 1
ATOM 520 O O . GLN A 1 71 ? -37.009 -1.530 -6.861 1.00 95.94 71 GLN A O 1
ATOM 525 N N . VAL A 1 72 ? -35.028 -0.549 -6.488 1.00 95.12 72 VAL A N 1
ATOM 526 C CA . VAL A 1 72 ? -34.522 -0.788 -7.844 1.00 95.12 72 VAL A CA 1
ATOM 527 C C . VAL A 1 72 ? -34.100 -2.253 -7.972 1.00 95.12 72 VAL A C 1
ATOM 529 O O . VAL A 1 72 ? -33.341 -2.764 -7.147 1.00 95.12 72 VAL A O 1
ATOM 532 N N . SER A 1 73 ? -34.564 -2.935 -9.024 1.00 95.38 73 SER A N 1
ATOM 533 C CA . SER A 1 73 ? -34.224 -4.343 -9.270 1.00 95.38 73 SER A CA 1
ATOM 534 C C . SER A 1 73 ? -32.707 -4.560 -9.356 1.00 95.38 73 SER A C 1
ATOM 536 O O . SER A 1 73 ? -31.981 -3.789 -9.990 1.00 95.38 73 SER A O 1
ATOM 538 N N . GLY A 1 74 ? -32.225 -5.624 -8.709 1.00 94.12 74 GLY A N 1
ATOM 539 C CA . GLY A 1 74 ? -30.803 -5.976 -8.654 1.00 94.12 74 GLY A CA 1
ATOM 540 C C . GLY A 1 74 ? -29.982 -5.235 -7.590 1.00 94.12 74 GLY A C 1
ATOM 541 O O . GLY A 1 74 ? -28.757 -5.368 -7.595 1.00 94.12 74 GLY A O 1
ATOM 542 N N . PHE A 1 75 ? -30.623 -4.479 -6.695 1.00 96.75 75 PHE A N 1
ATOM 543 C CA . PHE A 1 75 ? -30.011 -3.883 -5.504 1.00 96.75 75 PHE A CA 1
ATOM 544 C C . PHE A 1 75 ? -30.633 -4.474 -4.236 1.00 96.75 75 PHE A C 1
ATOM 546 O O . PHE A 1 75 ? -31.815 -4.816 -4.219 1.00 96.75 75 PHE A O 1
ATOM 553 N N . THR A 1 76 ? -29.846 -4.561 -3.165 1.00 97.00 76 THR A N 1
ATOM 554 C CA . THR A 1 76 ? -30.326 -4.982 -1.842 1.00 97.00 76 THR A CA 1
ATOM 555 C C . THR A 1 76 ? -30.347 -3.787 -0.899 1.00 97.00 76 THR A C 1
ATOM 557 O O . THR A 1 76 ? -29.349 -3.076 -0.779 1.00 97.00 76 THR A O 1
ATOM 560 N N . TYR A 1 77 ? -31.459 -3.592 -0.190 1.00 97.56 77 TYR A N 1
ATOM 561 C CA . TYR A 1 77 ? -31.659 -2.468 0.724 1.00 97.56 77 TYR A CA 1
ATOM 562 C C . TYR A 1 77 ? -31.786 -2.941 2.173 1.00 97.56 77 TYR A C 1
ATOM 564 O O . TYR A 1 77 ? -32.392 -3.973 2.454 1.00 97.56 77 TYR A O 1
ATOM 572 N N . SER A 1 78 ? -31.219 -2.185 3.115 1.00 97.12 78 SER A N 1
ATOM 573 C CA . SER A 1 78 ? -31.309 -2.495 4.548 1.00 97.12 78 SER A CA 1
ATOM 574 C C . SER A 1 78 ? -31.267 -1.241 5.422 1.00 97.12 78 SER A C 1
ATOM 576 O O . SER A 1 78 ? -30.666 -0.232 5.052 1.00 97.12 78 SER A O 1
ATOM 578 N N . VAL A 1 79 ? -31.888 -1.303 6.604 1.00 97.56 79 VAL A N 1
ATOM 579 C CA . VAL A 1 79 ? -31.823 -0.230 7.609 1.00 97.56 79 VAL A CA 1
ATOM 580 C C . VAL A 1 79 ? -30.565 -0.391 8.465 1.00 97.56 79 VAL A C 1
ATOM 582 O O . VAL A 1 79 ? -30.450 -1.303 9.295 1.00 97.56 79 VAL A O 1
ATOM 585 N N . GLU A 1 80 ? -29.616 0.525 8.304 1.00 95.94 80 GLU A N 1
ATOM 586 C CA . GLU A 1 80 ? -28.337 0.499 9.012 1.00 95.94 80 GLU A CA 1
ATOM 587 C C . GLU A 1 80 ? -28.468 1.043 10.441 1.00 95.94 80 GLU A C 1
ATOM 589 O O . GLU A 1 80 ? -28.035 0.383 11.391 1.00 95.94 80 GLU A O 1
ATOM 594 N N . SER A 1 81 ? -29.142 2.182 10.631 1.00 96.06 81 SER A N 1
ATOM 595 C CA . SER A 1 81 ? -29.354 2.793 11.952 1.00 96.06 81 SER A CA 1
ATOM 596 C C . SER A 1 81 ? -30.620 3.653 12.023 1.00 96.06 81 SER A C 1
ATOM 598 O O . SER A 1 81 ? -31.116 4.123 11.001 1.00 96.06 81 SER A O 1
ATOM 600 N N . LEU A 1 82 ? -31.107 3.876 13.247 1.00 96.75 82 LEU A N 1
ATOM 601 C CA . LEU A 1 82 ? -32.228 4.758 13.577 1.00 96.75 82 LEU A CA 1
ATOM 602 C C . LEU A 1 82 ? -31.752 5.820 14.573 1.00 96.75 82 LEU A C 1
ATOM 604 O O . LEU A 1 82 ? -31.088 5.477 15.551 1.00 96.75 82 LEU A O 1
ATOM 608 N N . SER A 1 83 ? -32.114 7.079 14.339 1.00 96.75 83 SER A N 1
ATOM 609 C CA . SER A 1 83 ? -31.801 8.205 15.225 1.00 96.75 83 SER A CA 1
ATOM 610 C C . SER A 1 83 ? -33.101 8.911 15.634 1.00 96.75 83 SER A C 1
ATOM 612 O O . SER A 1 83 ? -33.606 9.734 14.865 1.00 96.75 83 SER A O 1
ATOM 614 N N . PRO A 1 84 ? -33.683 8.562 16.797 1.00 96.88 84 PRO A N 1
ATOM 615 C CA . PRO A 1 84 ? -34.957 9.113 17.256 1.00 96.88 84 PRO A CA 1
ATOM 616 C C . PRO A 1 84 ? -34.816 10.506 17.888 1.00 96.88 84 PRO A C 1
ATOM 618 O O . PRO A 1 84 ? -33.838 10.786 18.584 1.00 96.88 84 PRO A O 1
ATOM 621 N N . ASN A 1 85 ? -35.828 11.358 17.702 1.00 95.88 85 ASN A N 1
ATOM 622 C CA . ASN A 1 85 ? -35.974 12.651 18.367 1.00 95.88 85 ASN A CA 1
ATOM 623 C C . ASN A 1 85 ? -37.400 12.827 18.918 1.00 95.88 85 ASN A C 1
ATOM 625 O O . ASN A 1 85 ? -38.273 13.420 18.281 1.00 95.88 85 ASN A O 1
ATOM 629 N N . ASP A 1 86 ? -37.628 12.325 20.133 1.00 95.12 86 ASP A N 1
ATOM 630 C CA . ASP A 1 86 ? -38.939 12.359 20.798 1.00 95.12 86 ASP A CA 1
ATOM 631 C C . ASP A 1 86 ? -39.455 13.781 21.067 1.00 95.12 86 ASP A C 1
ATOM 633 O O . ASP A 1 86 ? -40.663 13.993 21.148 1.00 95.12 86 ASP A O 1
ATOM 637 N N . LYS A 1 87 ? -38.562 14.775 21.161 1.00 92.25 87 LYS A N 1
ATOM 638 C CA . LYS A 1 87 ? -38.951 16.173 21.398 1.00 92.25 87 LYS A CA 1
ATOM 639 C C . LYS A 1 87 ? -39.649 16.776 20.185 1.00 92.25 87 LYS A C 1
ATOM 641 O O . LYS A 1 87 ? -40.645 17.483 20.323 1.00 92.25 87 LYS A O 1
ATOM 646 N N . THR A 1 88 ? -39.118 16.516 18.992 1.00 95.12 88 THR A N 1
ATOM 647 C CA . THR A 1 88 ? -39.668 17.046 17.737 1.00 95.12 88 THR A CA 1
ATOM 648 C C . THR A 1 88 ? -40.639 16.079 17.064 1.00 95.12 88 THR A C 1
ATOM 650 O O . THR A 1 88 ? -41.388 16.505 16.188 1.00 95.12 88 THR A O 1
ATOM 653 N N . GLY A 1 89 ? -40.696 14.814 17.495 1.00 96.31 89 GLY A N 1
ATOM 654 C CA . GLY A 1 89 ? -41.509 13.782 16.845 1.00 96.31 89 GLY A CA 1
ATOM 655 C C . GLY A 1 89 ? -40.921 13.369 15.493 1.00 96.31 89 GLY A C 1
ATOM 656 O O . GLY A 1 89 ? -41.660 13.114 14.539 1.00 96.31 89 GLY A O 1
ATOM 657 N N . GLU A 1 90 ? -39.591 13.349 15.399 1.00 97.44 90 GLU A N 1
ATOM 658 C CA . GLU A 1 90 ? -38.844 13.056 14.175 1.00 97.44 90 GLU A CA 1
ATOM 659 C C . GLU A 1 90 ? -38.001 11.788 14.341 1.00 97.44 90 GLU A C 1
ATOM 661 O O . GLU A 1 90 ? -37.459 11.510 15.412 1.00 97.44 90 GLU A O 1
ATOM 666 N N . LEU A 1 91 ? -37.851 11.033 13.257 1.00 97.81 91 LEU A N 1
ATOM 667 C CA . LEU A 1 91 ? -36.991 9.859 13.174 1.00 97.81 91 LEU A CA 1
ATOM 668 C C . LEU A 1 91 ? -36.115 9.958 11.925 1.00 97.81 91 LEU A C 1
ATOM 670 O O . LEU A 1 91 ? -36.636 10.035 10.814 1.00 97.81 91 LEU A O 1
ATOM 674 N N . THR A 1 92 ? -34.794 9.896 12.085 1.00 97.81 92 THR A N 1
ATOM 675 C CA . THR A 1 92 ? -33.874 9.763 10.945 1.00 97.81 92 THR A CA 1
ATOM 676 C C . THR A 1 92 ? -33.513 8.295 10.742 1.00 97.81 92 THR A C 1
ATOM 678 O O . THR A 1 92 ? -32.989 7.642 11.647 1.00 97.81 92 THR A O 1
ATOM 681 N N . VAL A 1 93 ? -33.778 7.779 9.544 1.00 97.88 93 VAL A N 1
ATOM 682 C CA . VAL A 1 93 ? -33.497 6.403 9.127 1.00 97.88 93 VAL A CA 1
ATOM 683 C C . VAL A 1 93 ? -32.308 6.406 8.172 1.00 97.88 93 VAL A C 1
ATOM 685 O O . VAL A 1 93 ? -32.384 7.003 7.100 1.00 97.88 93 VAL A O 1
ATOM 688 N N . LYS A 1 94 ? -31.219 5.718 8.530 1.00 97.88 94 LYS A N 1
ATOM 689 C CA . LYS A 1 94 ? -30.078 5.509 7.629 1.00 97.88 94 LYS A CA 1
ATOM 690 C C . LYS A 1 94 ? -30.275 4.223 6.838 1.00 97.88 94 LYS A C 1
ATOM 692 O O . LYS A 1 94 ? -30.291 3.135 7.421 1.00 97.88 94 LYS A O 1
ATOM 697 N N . VAL A 1 95 ? -30.410 4.342 5.522 1.00 98.06 95 VAL A N 1
ATOM 698 C CA . VAL A 1 95 ? -30.640 3.215 4.608 1.00 98.06 95 VAL A CA 1
ATOM 699 C C . VAL A 1 95 ? -29.375 2.920 3.818 1.00 98.06 95 VAL A C 1
ATOM 701 O O . VAL A 1 95 ? -28.741 3.840 3.307 1.00 98.06 95 VAL A O 1
ATOM 704 N N . LYS A 1 96 ? -29.022 1.638 3.703 1.00 97.62 96 LYS A N 1
ATOM 705 C CA . LYS A 1 96 ? -27.882 1.136 2.933 1.00 97.62 96 LYS A CA 1
ATOM 706 C C . LYS A 1 96 ? -28.362 0.378 1.699 1.00 97.62 96 LYS A C 1
ATOM 708 O O . LYS A 1 96 ? -29.181 -0.528 1.840 1.00 97.62 96 LYS A O 1
ATOM 713 N N . SER A 1 97 ? -27.812 0.716 0.533 1.00 97.88 97 SER A N 1
ATOM 714 C CA . SER A 1 97 ? -27.969 -0.027 -0.727 1.00 97.88 97 SER A CA 1
ATOM 715 C C . SER A 1 97 ? -26.673 -0.768 -1.060 1.00 97.88 97 SER A C 1
ATOM 717 O O . SER A 1 97 ? -25.587 -0.216 -0.851 1.00 97.88 97 SER A O 1
ATOM 719 N N . THR A 1 98 ? -26.765 -2.006 -1.553 1.00 96.19 98 THR A N 1
ATOM 720 C CA . THR A 1 98 ? -25.612 -2.807 -1.992 1.00 96.19 98 THR A CA 1
ATOM 721 C C . THR A 1 98 ? -25.838 -3.487 -3.345 1.00 96.19 98 THR A C 1
ATOM 723 O O . THR A 1 98 ? -26.942 -3.936 -3.656 1.00 96.19 98 THR A O 1
ATOM 726 N N . LYS A 1 99 ? -24.766 -3.585 -4.148 1.00 96.44 99 LYS A N 1
ATOM 727 C CA . LYS A 1 99 ? -24.700 -4.352 -5.408 1.00 96.44 99 LYS A CA 1
ATOM 728 C C . LYS A 1 99 ? -23.249 -4.731 -5.704 1.00 96.44 99 LYS A C 1
ATOM 730 O O . LYS A 1 99 ? -22.388 -3.861 -5.670 1.00 96.44 99 LYS A O 1
ATOM 735 N N . ASN A 1 100 ? -22.965 -6.003 -5.992 1.00 89.94 100 ASN A N 1
ATOM 736 C CA . ASN A 1 100 ? -21.631 -6.486 -6.396 1.00 89.94 100 ASN A CA 1
ATOM 737 C C . ASN A 1 100 ? -20.468 -5.954 -5.519 1.00 89.94 100 ASN A C 1
ATOM 739 O O . ASN A 1 100 ? -19.489 -5.426 -6.034 1.00 89.94 100 ASN A O 1
ATOM 743 N N . ASN A 1 101 ? -20.586 -6.071 -4.189 1.00 90.50 101 ASN A N 1
ATOM 744 C CA . ASN A 1 101 ? -19.638 -5.572 -3.167 1.00 90.50 101 ASN A CA 1
ATOM 745 C C . ASN A 1 101 ? -19.518 -4.044 -3.018 1.00 90.50 101 ASN A C 1
ATOM 747 O O . ASN A 1 101 ? -18.827 -3.577 -2.114 1.00 90.50 101 ASN A O 1
ATOM 751 N N . LEU A 1 102 ? -20.214 -3.259 -3.836 1.00 92.19 102 LEU A N 1
ATOM 752 C CA . LEU A 1 102 ? -20.324 -1.814 -3.663 1.00 92.19 102 LEU A CA 1
ATOM 753 C C . LEU A 1 102 ? -21.457 -1.481 -2.688 1.00 92.19 102 LEU A C 1
ATOM 755 O O . LEU A 1 102 ? -22.444 -2.218 -2.582 1.00 92.19 102 LEU A O 1
ATOM 759 N N . SER A 1 103 ? -21.327 -0.360 -1.973 1.00 95.31 103 SER A N 1
ATOM 760 C CA . SER A 1 103 ? -22.374 0.121 -1.070 1.00 95.31 103 SER A CA 1
ATOM 761 C C . SER A 1 103 ? -22.449 1.643 -0.998 1.00 95.31 103 SER A C 1
ATOM 763 O O . SER A 1 103 ? -21.440 2.327 -1.172 1.00 95.31 103 SER A O 1
ATOM 765 N N . ALA A 1 104 ? -23.645 2.160 -0.723 1.00 96.56 104 ALA A N 1
ATOM 766 C CA . ALA A 1 104 ? -23.899 3.565 -0.413 1.00 96.56 104 ALA A CA 1
ATOM 767 C C . ALA A 1 104 ? -24.929 3.668 0.717 1.00 96.56 104 ALA A C 1
ATOM 769 O O . ALA A 1 104 ? -25.704 2.732 0.940 1.00 96.56 104 ALA A O 1
ATOM 770 N N . THR A 1 105 ? -24.943 4.799 1.425 1.00 97.19 105 THR A N 1
ATOM 771 C CA . THR A 1 105 ? -25.896 5.076 2.506 1.00 97.19 105 THR A CA 1
ATOM 772 C C . THR A 1 105 ? -26.551 6.443 2.333 1.00 97.19 105 THR A C 1
ATOM 774 O O . THR A 1 105 ? -25.950 7.361 1.775 1.00 97.19 105 THR A O 1
ATOM 777 N N . LYS A 1 106 ? -27.801 6.575 2.787 1.00 97.75 106 LYS A N 1
ATOM 778 C CA . LYS A 1 106 ? -28.566 7.828 2.760 1.00 97.75 106 LYS A CA 1
ATOM 779 C C . LYS A 1 106 ? -29.425 7.953 4.012 1.00 97.75 106 LYS A C 1
ATOM 781 O O . LYS A 1 106 ? -30.066 6.985 4.421 1.00 97.75 106 LYS A O 1
ATOM 786 N N . ASP A 1 107 ? -29.446 9.150 4.586 1.00 97.56 107 ASP A N 1
ATOM 787 C CA . ASP A 1 107 ? -30.292 9.490 5.727 1.00 97.56 107 ASP A CA 1
ATOM 788 C C . ASP A 1 107 ? -31.636 10.039 5.228 1.00 97.56 107 ASP A C 1
ATOM 790 O O . ASP A 1 107 ? -31.679 10.950 4.400 1.00 97.56 107 ASP A O 1
ATOM 794 N N . ILE A 1 108 ? -32.739 9.472 5.720 1.00 97.25 108 ILE A N 1
ATOM 795 C CA . ILE A 1 108 ? -34.111 9.851 5.366 1.00 97.25 108 ILE A CA 1
ATOM 796 C C . ILE A 1 108 ? -34.847 10.239 6.646 1.00 97.25 108 ILE A C 1
ATOM 798 O O . ILE A 1 108 ? -34.929 9.452 7.589 1.00 97.25 108 ILE A O 1
ATOM 802 N N . LYS A 1 109 ? -35.371 11.464 6.688 1.00 97.50 109 LYS A N 1
ATOM 803 C CA . LYS A 1 109 ? -36.094 12.003 7.842 1.00 97.50 109 LYS A CA 1
ATOM 804 C C . LYS A 1 109 ? -37.588 11.707 7.717 1.00 97.50 109 LYS A C 1
ATOM 806 O O . LYS A 1 109 ? -38.188 11.973 6.679 1.00 97.50 109 LYS A O 1
ATOM 811 N N . ILE A 1 110 ? -38.180 11.176 8.780 1.00 97.12 110 ILE A N 1
ATOM 812 C CA . ILE A 1 110 ? -39.606 10.869 8.883 1.00 97.12 110 ILE A CA 1
ATOM 813 C C . ILE A 1 110 ? -40.180 11.678 10.035 1.00 97.12 110 ILE A C 1
ATOM 815 O O . ILE A 1 110 ? -39.708 11.595 11.167 1.00 97.12 110 ILE A O 1
ATOM 819 N N . GLU A 1 111 ? -41.220 12.445 9.742 1.00 96.75 111 GLU A N 1
ATOM 820 C CA . GLU A 1 111 ? -41.888 13.312 10.709 1.00 96.75 111 GLU A CA 1
ATOM 821 C C . GLU A 1 111 ? -43.303 12.804 11.024 1.00 96.75 111 GLU A C 1
ATOM 823 O O . GLU A 1 111 ? -43.842 11.907 10.351 1.00 96.75 111 GLU A O 1
ATOM 828 N N . GLY A 1 112 ? -43.906 13.406 12.050 1.00 95.19 112 GLY A N 1
ATOM 829 C CA . GLY A 1 112 ? -45.283 13.143 12.466 1.00 95.19 112 GLY A CA 1
ATOM 830 C C . GLY A 1 112 ? -45.422 12.064 13.536 1.00 95.19 112 GLY A C 1
ATOM 831 O O . GLY A 1 112 ? -46.508 11.508 13.670 1.00 95.19 112 GLY A O 1
ATOM 832 N N . PHE A 1 113 ? -44.353 11.748 14.273 1.00 97.19 113 PHE A N 1
ATOM 833 C CA . PHE A 1 113 ? -44.449 10.865 15.434 1.00 97.19 113 PHE A CA 1
ATOM 834 C C . PHE A 1 113 ? -45.046 11.579 16.650 1.00 97.19 113 PHE A C 1
ATOM 836 O O . PHE A 1 113 ? -45.017 12.813 16.739 1.00 97.19 113 PHE A O 1
ATOM 843 N N . LYS A 1 114 ? -45.536 10.803 17.627 1.00 94.94 114 LYS A N 1
ATOM 844 C CA . LYS A 1 114 ? -45.920 11.344 18.935 1.00 94.94 114 LYS A CA 1
ATOM 845 C C . LYS A 1 114 ? -44.721 12.071 19.545 1.00 94.94 114 LYS A C 1
ATOM 847 O O . LYS A 1 114 ? -43.600 11.564 19.533 1.00 94.94 114 LYS A O 1
ATOM 852 N N . LYS A 1 115 ? -44.975 13.265 20.074 1.00 95.19 115 LYS A N 1
ATOM 853 C CA . LYS A 1 115 ? -43.980 14.049 20.805 1.00 95.19 115 LYS A CA 1
ATOM 854 C C . LYS A 1 115 ? -44.040 13.697 22.282 1.00 95.19 115 LYS A C 1
ATOM 856 O O . LYS A 1 115 ? -45.116 13.412 22.814 1.00 95.19 115 LYS A O 1
ATOM 861 N N . GLU A 1 116 ? -42.895 13.752 22.942 1.00 90.19 116 GLU A N 1
ATOM 862 C CA . GLU A 1 116 ? -42.819 13.699 24.396 1.00 90.19 116 GLU A CA 1
ATOM 863 C C . GLU A 1 116 ? -43.610 14.886 24.963 1.00 90.19 116 GLU A C 1
ATOM 865 O O . GLU A 1 116 ? -43.263 16.050 24.758 1.00 90.19 116 GLU A O 1
ATOM 870 N N . THR A 1 117 ? -44.753 14.592 25.583 1.00 77.00 117 THR A N 1
ATOM 871 C CA . THR A 1 117 ? -45.592 15.601 26.227 1.00 77.00 117 THR A CA 1
ATOM 872 C C . THR A 1 117 ? -44.915 15.939 27.544 1.00 77.00 117 THR A C 1
ATOM 874 O O . THR A 1 117 ? -44.719 15.047 28.366 1.00 77.00 117 THR A O 1
ATOM 877 N N . LYS A 1 118 ? -44.505 17.196 27.730 1.00 64.31 118 LYS A N 1
ATOM 878 C CA . LYS A 1 118 ? -44.086 17.654 29.053 1.00 64.31 118 LYS A CA 1
ATOM 879 C C . LYS A 1 118 ? -45.302 17.544 29.969 1.00 64.31 118 LYS A C 1
ATOM 881 O O . LYS A 1 118 ? -46.308 18.201 29.714 1.00 64.31 118 LYS A O 1
ATOM 886 N N . GLU A 1 119 ? -45.236 16.680 30.972 1.00 51.00 119 GLU A N 1
ATOM 887 C CA . GLU A 1 119 ? -46.096 16.810 32.143 1.00 51.00 119 GLU A CA 1
ATOM 888 C C . GLU A 1 119 ? -45.661 18.089 32.865 1.00 51.00 119 GLU A C 1
ATOM 890 O O . GLU A 1 119 ? -44.712 18.063 33.639 1.00 51.00 119 GLU A O 1
ATOM 895 N N . ASP A 1 120 ? -46.311 19.210 32.562 1.00 50.34 120 ASP A N 1
ATOM 896 C CA . ASP A 1 120 ? -46.234 20.414 33.385 1.00 50.34 120 ASP A CA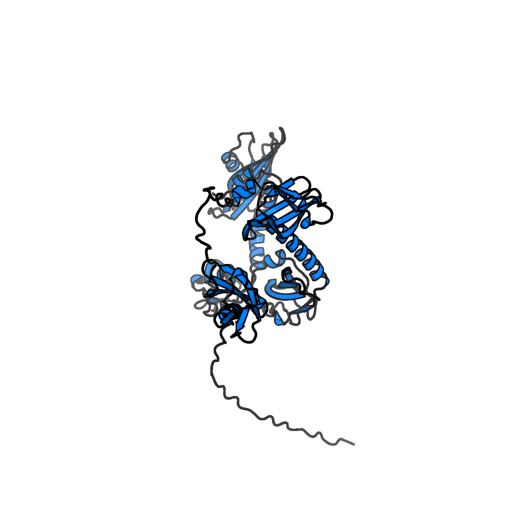 1
ATOM 897 C C . ASP A 1 120 ? -47.586 20.601 34.101 1.00 50.34 120 ASP A C 1
ATOM 899 O O . ASP A 1 120 ? -48.653 20.445 33.505 1.00 50.34 120 ASP A O 1
ATOM 903 N N . ASP A 1 121 ? -47.489 20.936 35.391 1.00 45.56 121 ASP A N 1
ATOM 904 C CA . ASP A 1 121 ? -48.525 21.425 36.313 1.00 45.56 121 ASP A CA 1
ATOM 905 C C . ASP A 1 121 ? -49.340 20.418 37.154 1.00 45.56 121 ASP A C 1
ATOM 907 O O . ASP A 1 121 ? -50.571 20.377 37.142 1.00 45.56 121 ASP A O 1
ATOM 911 N N . LYS A 1 122 ? -48.646 19.755 38.091 1.00 43.62 122 LYS A N 1
ATOM 912 C CA . LYS A 1 122 ? -49.086 19.800 39.500 1.00 43.62 122 LYS A CA 1
ATOM 913 C C . LYS A 1 122 ? -48.160 20.727 40.285 1.00 43.62 122 LYS A C 1
ATOM 915 O O . LYS A 1 122 ? -47.029 20.379 40.605 1.00 43.62 122 LYS A O 1
ATOM 920 N N . LYS A 1 123 ? -48.683 21.922 40.551 1.00 42.84 123 LYS A N 1
ATOM 921 C CA . LYS A 1 123 ? -48.097 22.978 41.374 1.00 42.84 123 LYS A CA 1
ATOM 922 C C . LYS A 1 123 ? -48.054 22.568 42.854 1.00 42.84 123 LYS A C 1
ATOM 924 O O . LYS A 1 123 ? -48.956 21.884 43.331 1.00 42.84 123 LYS A O 1
ATOM 929 N N . ASP A 1 124 ? -47.037 23.092 43.535 1.00 44.94 124 ASP A N 1
ATOM 930 C CA . ASP A 1 124 ? -46.830 23.189 44.987 1.00 44.94 124 ASP A CA 1
ATOM 931 C C . ASP A 1 124 ? -46.319 21.936 45.726 1.00 44.94 124 ASP A C 1
ATOM 933 O O . ASP A 1 124 ? -47.076 21.214 46.376 1.00 44.94 124 ASP A O 1
ATOM 937 N N . LYS A 1 125 ? -44.989 21.752 45.739 1.00 39.81 125 LYS A N 1
ATOM 938 C CA . LYS A 1 125 ? -44.140 22.030 46.921 1.00 39.81 125 LYS A CA 1
ATOM 939 C C . LYS A 1 125 ? -42.668 21.666 46.671 1.00 39.81 125 LYS A C 1
ATOM 941 O O . LYS A 1 125 ? -42.366 20.622 46.107 1.00 39.81 125 LYS A O 1
ATOM 946 N N . ASP A 1 126 ? -41.812 22.543 47.186 1.00 40.50 126 ASP A N 1
ATOM 947 C CA . ASP A 1 126 ? -40.364 22.439 47.388 1.00 40.50 126 ASP A CA 1
ATOM 948 C C . ASP A 1 126 ? -39.457 22.622 46.160 1.00 40.50 126 ASP A C 1
ATOM 950 O O . ASP A 1 126 ? -39.073 21.690 45.456 1.00 40.50 126 ASP A O 1
ATOM 954 N N . ASP A 1 127 ? -39.045 23.885 45.989 1.00 45.94 127 ASP A N 1
ATOM 955 C CA . ASP A 1 127 ? -37.800 24.314 45.352 1.00 45.94 127 ASP A CA 1
ATOM 956 C C . ASP A 1 127 ? -36.608 23.492 45.879 1.00 45.94 127 ASP A C 1
ATOM 958 O O . ASP A 1 127 ? -35.920 23.871 46.831 1.00 45.94 127 ASP A O 1
ATOM 962 N N . MET A 1 128 ? -36.312 22.369 45.227 1.00 51.72 128 MET A N 1
ATOM 963 C CA . MET A 1 128 ? -34.942 21.883 45.133 1.00 51.72 128 MET A CA 1
ATOM 964 C C . MET A 1 128 ? -34.424 22.197 43.728 1.00 51.72 128 MET A C 1
ATOM 966 O O . MET A 1 128 ? -35.062 21.823 42.743 1.00 51.72 128 MET A O 1
ATOM 970 N N . PRO A 1 129 ? -33.269 22.874 43.597 1.00 55.16 129 PRO A N 1
ATOM 971 C CA . PRO A 1 129 ? -32.684 23.155 42.296 1.00 55.16 129 PRO A CA 1
ATOM 972 C C . PRO A 1 129 ? -32.457 21.840 41.548 1.00 55.16 129 PRO A C 1
ATOM 974 O O . PRO A 1 129 ? -31.760 20.951 42.042 1.00 55.16 129 PRO A O 1
ATOM 977 N N . THR A 1 130 ? -33.043 21.722 40.353 1.00 53.22 130 THR A N 1
ATOM 978 C CA . THR A 1 130 ? -32.783 20.605 39.436 1.00 53.22 130 THR A CA 1
ATOM 979 C C . THR A 1 130 ? -31.266 20.432 39.316 1.00 53.22 130 THR A C 1
ATOM 981 O O . THR A 1 130 ? -30.592 21.399 38.937 1.00 53.22 130 THR A O 1
ATOM 984 N N . PRO A 1 131 ? -30.699 19.260 39.658 1.00 63.53 131 PRO A N 1
ATOM 985 C CA . PRO A 1 131 ? -29.263 19.053 39.590 1.00 63.53 131 PRO A CA 1
ATOM 986 C C . PRO A 1 131 ? -28.758 19.422 38.189 1.00 63.53 131 PRO A C 1
ATOM 988 O O . PRO A 1 131 ? -29.378 19.015 37.200 1.00 63.53 131 PRO A O 1
ATOM 991 N N . PRO A 1 132 ? -27.674 20.208 38.068 1.00 71.56 132 PRO A N 1
ATOM 992 C CA . PRO A 1 132 ? -27.142 20.586 36.767 1.00 71.56 132 PRO A CA 1
ATOM 993 C C . PRO A 1 132 ? -26.866 19.326 35.944 1.00 71.56 132 PRO A C 1
ATOM 995 O O . PRO A 1 132 ? -26.265 18.373 36.447 1.00 71.56 132 PRO A O 1
ATOM 998 N N . ALA A 1 133 ? -27.316 19.323 34.684 1.00 75.50 133 ALA A N 1
ATOM 999 C CA . ALA A 1 133 ? -27.114 18.200 33.777 1.00 75.50 133 ALA A CA 1
ATOM 1000 C C . ALA A 1 133 ? -25.632 17.778 33.801 1.00 75.50 133 ALA A C 1
ATOM 1002 O O . ALA A 1 133 ? -24.751 18.637 33.665 1.00 75.50 133 ALA A O 1
ATOM 1003 N N . PRO A 1 134 ? -25.326 16.486 34.009 1.00 78.25 134 PRO A N 1
ATOM 1004 C CA . PRO A 1 134 ? -23.967 16.046 34.276 1.00 78.25 134 PRO A CA 1
ATOM 1005 C C . PRO A 1 134 ? -23.046 16.405 33.106 1.00 78.25 134 PRO A C 1
ATOM 1007 O O . PRO A 1 134 ? -23.166 15.859 32.006 1.00 78.25 134 PRO A O 1
ATOM 1010 N N . LYS A 1 135 ? -22.087 17.305 33.361 1.00 89.56 135 LYS A N 1
ATOM 1011 C CA . LYS A 1 135 ? -21.143 17.844 32.368 1.00 89.56 135 LYS A CA 1
ATOM 1012 C C . LYS A 1 135 ? -20.520 16.719 31.526 1.00 89.56 135 LYS A C 1
ATOM 1014 O O . LYS A 1 135 ? -19.937 15.769 32.059 1.00 89.56 135 LYS A O 1
ATOM 1019 N N . VAL A 1 136 ? -20.663 16.799 30.203 1.00 93.62 136 VAL A N 1
ATOM 1020 C CA . VAL A 1 136 ? -19.951 15.922 29.259 1.00 93.62 136 VAL A CA 1
ATOM 1021 C C . VAL A 1 136 ? -18.500 16.397 29.183 1.00 93.62 136 VAL A C 1
ATOM 1023 O O . VAL A 1 136 ? -18.242 17.594 29.077 1.00 93.62 136 VAL A O 1
ATOM 1026 N N . LEU A 1 137 ? -17.557 15.466 29.298 1.00 95.50 137 LEU A N 1
ATOM 1027 C CA . LEU A 1 137 ? -16.126 15.737 29.230 1.00 95.50 137 LEU A CA 1
ATOM 1028 C C . LEU A 1 137 ? -15.711 15.784 27.762 1.00 95.50 137 LEU A C 1
ATOM 1030 O O . LEU A 1 137 ? -16.126 14.935 26.970 1.00 95.50 137 LEU A O 1
ATOM 1034 N N . THR A 1 138 ? -14.848 16.733 27.419 1.00 97.00 138 THR A N 1
ATOM 1035 C CA . THR A 1 138 ? -14.099 16.685 26.159 1.00 97.00 138 THR A CA 1
ATOM 1036 C C . THR A 1 138 ? -13.215 15.434 26.109 1.00 97.00 138 THR A C 1
ATOM 1038 O O . THR A 1 138 ? -12.880 14.855 27.144 1.00 97.00 138 THR A O 1
ATOM 1041 N N . GLU A 1 139 ? -12.788 15.018 24.914 1.00 96.88 139 GLU A N 1
ATOM 1042 C CA . GLU A 1 139 ? -11.888 13.863 24.758 1.00 96.88 139 GLU A CA 1
ATOM 1043 C C . GLU A 1 139 ? -10.596 14.027 25.583 1.00 96.88 139 GLU A C 1
ATOM 1045 O O . GLU A 1 139 ? -10.136 13.080 26.218 1.00 96.88 139 GLU A O 1
ATOM 1050 N N . ALA A 1 140 ? -10.035 15.240 25.624 1.00 96.94 140 ALA A N 1
ATOM 1051 C CA . ALA A 1 140 ? -8.839 15.546 26.405 1.00 96.94 140 ALA A CA 1
ATOM 1052 C C . ALA A 1 140 ? -9.094 15.464 27.921 1.00 96.94 140 ALA A C 1
ATOM 1054 O O . ALA A 1 140 ? -8.319 14.827 28.635 1.00 96.94 140 ALA A O 1
ATOM 1055 N N . GLU A 1 141 ? -10.194 16.051 28.413 1.00 97.19 141 GLU A N 1
ATOM 1056 C CA . GLU A 1 141 ? -10.583 15.955 29.830 1.00 97.19 141 GLU A CA 1
ATOM 1057 C C . GLU A 1 141 ? -10.859 14.502 30.245 1.00 97.19 141 GLU A C 1
ATOM 1059 O O . GLU A 1 141 ? -10.510 14.104 31.355 1.00 97.19 141 GLU A O 1
ATOM 1064 N N . PHE A 1 142 ? -11.460 13.700 29.363 1.00 97.44 142 PHE A N 1
ATOM 1065 C CA . PHE A 1 142 ? -11.680 12.280 29.611 1.00 97.44 142 PHE A CA 1
ATOM 1066 C C . PHE A 1 142 ? -10.370 11.510 29.677 1.00 97.44 142 PHE A C 1
ATOM 1068 O O . PHE A 1 142 ? -10.145 10.821 30.664 1.00 97.44 142 PHE A O 1
ATOM 1075 N N . LYS A 1 143 ? -9.473 11.660 28.693 1.00 97.25 143 LYS A N 1
ATOM 1076 C CA . LYS A 1 143 ? -8.161 10.987 28.702 1.00 97.25 143 LYS A CA 1
ATOM 1077 C C . LYS A 1 143 ? -7.314 11.352 29.925 1.00 97.25 143 LYS A C 1
ATOM 1079 O O . LYS A 1 143 ? -6.513 10.536 30.363 1.00 97.25 143 LYS A O 1
ATOM 1084 N N . ALA A 1 144 ? -7.489 12.555 30.473 1.00 97.19 144 ALA A N 1
ATOM 1085 C CA . ALA A 1 144 ? -6.799 12.991 31.684 1.00 97.19 144 ALA A CA 1
ATOM 1086 C C . ALA A 1 144 ? -7.347 12.352 32.975 1.00 97.19 144 ALA A C 1
ATOM 1088 O O . ALA A 1 144 ? -6.609 12.246 33.953 1.00 97.19 144 ALA A O 1
ATOM 1089 N N . LYS A 1 145 ? -8.626 11.948 32.998 1.00 96.38 145 LYS A N 1
ATOM 1090 C CA . LYS A 1 145 ? -9.295 11.381 34.184 1.00 96.38 145 LYS A CA 1
ATOM 1091 C C . LYS A 1 145 ? -9.415 9.861 34.136 1.00 96.38 145 LYS A C 1
ATOM 1093 O O . LYS A 1 145 ? -9.094 9.190 35.110 1.00 96.38 145 LYS A O 1
ATOM 1098 N N . ALA A 1 146 ? -9.861 9.336 33.002 1.00 97.50 146 ALA A N 1
ATOM 1099 C CA . ALA A 1 146 ? -10.151 7.930 32.797 1.00 97.50 146 ALA A CA 1
ATOM 1100 C C . ALA A 1 146 ? -8.900 7.063 32.959 1.00 97.50 146 ALA A C 1
ATOM 1102 O O . ALA A 1 146 ? -7.852 7.333 32.369 1.00 97.50 146 ALA A O 1
ATOM 1103 N N . LYS A 1 147 ? -9.044 5.956 33.688 1.00 97.88 147 LYS A N 1
ATOM 1104 C CA . LYS A 1 147 ? -8.024 4.912 33.789 1.00 97.88 147 LYS A CA 1
ATOM 1105 C C . LYS A 1 147 ? -8.591 3.590 33.316 1.00 97.88 147 LYS A C 1
ATOM 1107 O O . LYS A 1 147 ? -9.584 3.108 33.851 1.00 97.88 147 LYS A O 1
ATOM 1112 N N . PHE A 1 148 ? -7.933 2.986 32.336 1.00 98.19 148 PHE A N 1
ATOM 1113 C CA . PHE A 1 148 ? -8.242 1.623 31.929 1.00 98.19 148 PHE A CA 1
ATOM 1114 C C . PHE A 1 148 ? -7.389 0.635 32.720 1.00 98.19 148 PHE A C 1
ATOM 1116 O O . PHE A 1 148 ? -6.178 0.819 32.846 1.00 98.19 148 PHE A O 1
ATOM 1123 N N . THR A 1 149 ? -8.014 -0.427 33.223 1.00 98.06 149 THR A N 1
ATOM 1124 C CA . THR A 1 149 ? -7.317 -1.578 33.808 1.00 98.06 149 THR A CA 1
ATOM 1125 C C . THR A 1 149 ? -7.637 -2.847 33.029 1.00 98.06 149 THR A C 1
ATOM 1127 O O . THR A 1 149 ? -8.653 -2.923 32.340 1.00 98.06 149 THR A O 1
ATOM 1130 N N . TYR A 1 150 ? -6.753 -3.840 33.110 1.00 98.25 150 TYR A N 1
ATOM 1131 C CA . TYR A 1 150 ? -6.936 -5.134 32.461 1.00 98.25 150 TYR A CA 1
ATOM 1132 C C . TYR A 1 150 ? -6.575 -6.257 33.429 1.00 98.25 150 TYR A C 1
ATOM 1134 O O . TYR A 1 150 ? -5.447 -6.307 33.913 1.00 98.25 150 TYR A O 1
ATOM 1142 N N . SER A 1 151 ? -7.524 -7.149 33.711 1.00 97.31 151 SER A N 1
ATOM 1143 C CA . SER A 1 151 ? -7.352 -8.250 34.675 1.00 97.31 151 SER A CA 1
ATOM 1144 C C . SER A 1 151 ? -6.958 -9.589 34.031 1.00 97.31 151 SER A C 1
ATOM 1146 O O . SER A 1 151 ? -6.825 -10.606 34.712 1.00 97.31 151 SER A O 1
ATOM 1148 N N . GLY A 1 152 ? -6.791 -9.632 32.705 1.00 96.31 152 GLY A N 1
ATOM 1149 C CA . GLY A 1 152 ? -6.406 -10.841 31.975 1.00 96.31 152 GLY A CA 1
ATOM 1150 C C . GLY A 1 152 ? -4.896 -11.054 31.847 1.00 96.31 152 GLY A C 1
ATOM 1151 O O . GLY A 1 152 ? -4.087 -10.192 32.174 1.00 96.31 152 GLY A O 1
ATOM 1152 N N . ASN A 1 153 ? -4.511 -12.199 31.274 1.00 95.75 153 ASN A N 1
ATOM 1153 C CA . ASN A 1 153 ? -3.119 -12.502 30.936 1.00 95.75 153 ASN A CA 1
ATOM 1154 C C . ASN A 1 153 ? -2.840 -12.180 29.457 1.00 95.75 153 ASN A C 1
ATOM 1156 O O . ASN A 1 153 ? -3.224 -12.944 28.569 1.00 95.75 153 ASN A O 1
ATOM 1160 N N . LEU A 1 154 ? -2.127 -11.079 29.204 1.00 94.94 154 LEU A N 1
ATOM 1161 C CA . LEU A 1 154 ? -1.799 -10.593 27.855 1.00 94.94 154 LEU A CA 1
ATOM 1162 C C . LEU A 1 154 ? -0.945 -11.581 27.028 1.00 94.94 154 LEU A C 1
ATOM 1164 O O . LEU A 1 154 ? -0.988 -11.553 25.797 1.00 94.94 154 LEU A O 1
ATOM 1168 N N . ASN A 1 155 ? -0.212 -12.502 27.660 1.00 91.56 155 ASN A N 1
ATOM 1169 C CA . ASN A 1 155 ? 0.657 -13.444 26.942 1.00 91.56 155 ASN A CA 1
ATOM 1170 C C . ASN A 1 155 ? -0.114 -14.590 26.268 1.00 91.56 155 ASN A C 1
ATOM 1172 O O . ASN A 1 155 ? 0.360 -15.162 25.281 1.00 91.56 155 ASN A O 1
ATOM 1176 N N . THR A 1 156 ? -1.313 -14.897 26.767 1.00 91.38 156 THR A N 1
ATOM 1177 C CA . THR A 1 156 ? -2.160 -15.983 26.253 1.00 91.38 156 THR A CA 1
ATOM 1178 C C . THR A 1 156 ? -3.147 -15.445 25.220 1.00 91.38 156 THR A C 1
ATOM 1180 O O . THR A 1 156 ? -2.812 -15.409 24.037 1.00 91.38 156 THR A O 1
ATOM 1183 N N . ASN A 1 157 ? -4.299 -14.952 25.682 1.00 91.75 157 ASN A N 1
ATOM 1184 C CA . ASN A 1 157 ? -5.381 -14.395 24.881 1.00 91.75 157 ASN A CA 1
ATOM 1185 C C . ASN A 1 157 ? -5.837 -13.045 25.449 1.00 91.75 157 ASN A C 1
ATOM 1187 O O . ASN A 1 157 ? -5.925 -12.860 26.666 1.00 91.75 157 ASN A O 1
ATOM 1191 N N . PHE A 1 158 ? -6.168 -12.113 24.556 1.00 95.94 158 PHE A N 1
ATOM 1192 C CA . PHE A 1 158 ? -6.770 -10.837 24.929 1.00 95.94 158 PHE A CA 1
ATOM 1193 C C . PHE A 1 158 ? -8.280 -10.980 25.077 1.00 95.94 158 PHE A C 1
ATOM 1195 O O . PHE A 1 158 ? -8.999 -11.154 24.094 1.00 95.94 158 PHE A O 1
ATOM 1202 N N . ASP A 1 159 ? -8.749 -10.920 26.317 1.00 97.00 159 ASP A N 1
ATOM 1203 C CA . ASP A 1 159 ? -10.158 -11.037 26.655 1.00 97.00 159 ASP A CA 1
ATOM 1204 C C . ASP A 1 159 ? -10.754 -9.652 26.911 1.00 97.00 159 ASP A C 1
ATOM 1206 O O . ASP A 1 159 ? -10.572 -9.053 27.971 1.00 97.00 159 ASP A O 1
ATOM 1210 N N . LYS A 1 160 ? -11.496 -9.141 25.929 1.00 96.69 160 LYS A N 1
ATOM 1211 C CA . LYS A 1 160 ? -12.100 -7.806 25.983 1.00 96.69 160 LYS A CA 1
ATOM 1212 C C . LYS A 1 160 ? -13.034 -7.585 27.178 1.00 96.69 160 LYS A C 1
ATOM 1214 O O . LYS A 1 160 ? -13.200 -6.434 27.569 1.00 96.69 160 LYS A O 1
ATOM 1219 N N . SER A 1 161 ? -13.626 -8.635 27.767 1.00 96.75 161 SER A N 1
ATOM 1220 C CA . SER A 1 161 ? -14.464 -8.474 28.968 1.00 96.75 161 SER A CA 1
ATOM 1221 C C . SER A 1 161 ? -13.662 -8.237 30.245 1.00 96.75 161 SER A C 1
ATOM 1223 O O . SER A 1 161 ? -14.245 -7.903 31.268 1.00 96.75 161 SER A O 1
ATOM 1225 N N . LYS A 1 162 ? -12.333 -8.379 30.196 1.00 98.06 162 LYS A N 1
ATOM 1226 C CA . LYS A 1 162 ? -11.429 -8.094 31.320 1.00 98.06 162 LYS A CA 1
ATOM 1227 C C . LYS A 1 162 ? -10.903 -6.661 31.332 1.00 98.06 162 LYS A C 1
ATOM 1229 O O . LYS A 1 162 ? -10.055 -6.340 32.162 1.00 98.06 162 LYS A O 1
ATOM 1234 N N . ILE A 1 163 ? -11.357 -5.821 30.400 1.00 98.25 163 ILE A N 1
ATOM 1235 C CA . ILE A 1 163 ? -11.076 -4.385 30.405 1.00 98.25 163 ILE A CA 1
ATOM 1236 C C . ILE A 1 163 ? -12.069 -3.714 31.355 1.00 98.25 163 ILE A C 1
ATOM 1238 O O . ILE A 1 163 ? -13.274 -3.926 31.253 1.00 98.25 163 ILE A O 1
ATOM 1242 N N . GLU A 1 164 ? -11.566 -2.869 32.243 1.00 98.12 164 GLU A N 1
ATOM 1243 C CA . GLU A 1 164 ? -12.372 -2.050 33.148 1.00 98.12 164 GLU A CA 1
ATOM 1244 C C . GLU A 1 164 ? -12.038 -0.572 32.935 1.00 98.12 164 GLU A C 1
ATOM 1246 O O . GLU A 1 164 ? -10.883 -0.222 32.681 1.00 98.12 164 GLU A O 1
ATOM 1251 N N . LEU A 1 165 ? -13.046 0.293 33.060 1.00 98.06 165 LEU A N 1
ATOM 1252 C CA . LEU A 1 165 ? -12.896 1.747 33.066 1.00 98.06 165 LEU A CA 1
ATOM 1253 C C . LEU A 1 165 ? -13.100 2.254 34.498 1.00 98.06 165 LEU A C 1
ATOM 1255 O O . LEU A 1 165 ? -14.136 1.994 35.103 1.00 98.06 165 LEU A O 1
ATOM 1259 N N . LYS A 1 166 ? -12.112 2.976 35.022 1.00 97.44 166 LYS A N 1
ATOM 1260 C CA . LYS A 1 166 ? -12.103 3.599 36.351 1.00 97.44 166 LYS A CA 1
ATOM 1261 C C . LYS A 1 166 ? -11.969 5.113 36.220 1.00 97.44 166 LYS A C 1
ATOM 1263 O O . LYS A 1 166 ? -11.517 5.613 35.188 1.00 97.44 166 LYS A O 1
ATOM 1268 N N . ASP A 1 167 ? -12.345 5.828 37.276 1.00 95.44 167 ASP A N 1
ATOM 1269 C CA . ASP A 1 167 ? -12.178 7.282 37.417 1.00 95.44 167 ASP A CA 1
ATOM 1270 C C . ASP A 1 167 ? -12.889 8.117 36.320 1.00 95.44 167 ASP A C 1
ATOM 1272 O O . ASP A 1 167 ? -12.477 9.229 35.985 1.00 95.44 167 ASP A O 1
ATOM 1276 N N . ALA A 1 168 ? -13.973 7.582 35.743 1.00 94.88 168 ALA A N 1
ATOM 1277 C CA . ALA A 1 168 ? -14.781 8.232 34.707 1.00 94.88 168 ALA A CA 1
ATOM 1278 C C . ALA A 1 168 ? -16.280 7.923 34.886 1.00 94.88 168 ALA A C 1
ATOM 1280 O O . ALA A 1 168 ? -16.899 7.254 34.058 1.00 94.88 168 ALA A O 1
ATOM 1281 N N . ASP A 1 169 ? -16.863 8.406 35.984 1.00 94.12 169 ASP A N 1
ATOM 1282 C CA . ASP A 1 169 ? -18.243 8.096 36.375 1.00 94.12 169 ASP A CA 1
ATOM 1283 C C . ASP A 1 169 ? -19.276 8.430 35.287 1.00 94.12 169 ASP A C 1
ATOM 1285 O O . ASP A 1 169 ? -19.236 9.480 34.638 1.00 94.12 169 ASP A O 1
ATOM 1289 N N . GLY A 1 170 ? -20.225 7.511 35.095 1.00 94.81 170 GLY A N 1
ATOM 1290 C CA . GLY A 1 170 ? -21.287 7.625 34.093 1.00 94.81 170 GLY A CA 1
ATOM 1291 C C . GLY A 1 170 ? -20.855 7.332 32.651 1.00 94.81 170 GLY A C 1
ATOM 1292 O O . GLY A 1 170 ? -21.707 7.359 31.759 1.00 94.81 170 GLY A O 1
ATOM 1293 N N . TYR A 1 171 ? -19.573 7.036 32.406 1.00 97.56 171 TYR A N 1
ATOM 1294 C CA . TYR A 1 171 ? -19.094 6.578 31.104 1.00 97.56 171 TYR A CA 1
ATOM 1295 C C . TYR A 1 171 ? -19.036 5.054 31.027 1.00 97.56 171 TYR A C 1
ATOM 1297 O O . TYR A 1 171 ? -18.669 4.364 31.974 1.00 97.56 171 TYR A O 1
ATOM 1305 N N . THR A 1 172 ? -19.351 4.534 29.849 1.00 97.38 172 THR A N 1
ATOM 1306 C CA . THR A 1 172 ? -19.178 3.131 29.470 1.00 97.38 172 THR A CA 1
ATOM 1307 C C . THR A 1 172 ? -18.356 3.059 28.187 1.00 97.38 172 THR A C 1
ATOM 1309 O O . THR A 1 172 ? -18.087 4.075 27.540 1.00 97.38 172 THR A O 1
ATOM 1312 N N . PHE A 1 173 ? -17.900 1.865 27.813 1.00 98.38 173 PHE A N 1
ATOM 1313 C CA . PHE A 1 173 ? -17.159 1.687 26.569 1.00 98.38 173 PHE A CA 1
ATOM 1314 C C . PHE A 1 173 ? -17.556 0.405 25.841 1.00 98.38 173 PHE A C 1
ATOM 1316 O O . PHE A 1 173 ? -18.026 -0.562 26.440 1.00 98.38 173 PHE A O 1
ATOM 1323 N N . LYS A 1 174 ? -17.308 0.389 24.531 1.00 97.81 174 LYS A N 1
ATOM 1324 C CA . LYS A 1 174 ? -17.427 -0.789 23.671 1.00 97.81 174 LYS A CA 1
ATOM 1325 C C . LYS A 1 174 ? -16.130 -0.996 22.899 1.00 97.81 174 LYS A C 1
ATOM 1327 O O . LYS A 1 174 ? -15.666 -0.091 22.210 1.00 97.81 174 LYS A O 1
ATOM 1332 N N . VAL A 1 175 ? -15.557 -2.197 22.968 1.00 97.88 175 VAL A N 1
ATOM 1333 C CA . VAL A 1 175 ? -14.399 -2.559 22.134 1.00 97.88 175 VAL A CA 1
ATOM 1334 C C . VAL A 1 175 ? -14.870 -2.756 20.696 1.00 97.88 175 VAL A C 1
ATOM 1336 O O . VAL A 1 175 ? -15.643 -3.676 20.420 1.00 97.88 175 VAL A O 1
ATOM 1339 N N . LEU A 1 176 ? -14.430 -1.879 19.794 1.00 96.62 176 LEU A N 1
ATOM 1340 C CA . LEU A 1 176 ? -14.760 -1.952 18.371 1.00 96.62 176 LEU A CA 1
ATOM 1341 C C . LEU A 1 176 ? -13.768 -2.822 17.603 1.00 96.62 176 LEU A C 1
ATOM 1343 O O . LEU A 1 176 ? -14.174 -3.585 16.733 1.00 96.62 176 LEU A O 1
ATOM 1347 N N . ASP A 1 177 ? -12.483 -2.692 17.924 1.00 96.94 177 ASP A N 1
ATOM 1348 C CA . ASP A 1 177 ? -11.405 -3.421 17.265 1.00 96.94 177 ASP A CA 1
ATOM 1349 C C . ASP A 1 177 ? -10.211 -3.572 18.211 1.00 96.94 177 ASP A C 1
ATOM 1351 O O . ASP A 1 177 ? -10.045 -2.772 19.135 1.00 96.94 177 ASP A O 1
ATOM 1355 N N . PHE A 1 178 ? -9.371 -4.576 17.982 1.00 96.81 178 PHE A N 1
ATOM 1356 C CA . PHE A 1 178 ? -8.088 -4.708 18.664 1.00 96.81 178 PHE A CA 1
ATOM 1357 C C . PHE A 1 178 ? -7.087 -5.508 17.829 1.00 96.81 178 PHE A C 1
ATOM 1359 O O . PHE A 1 178 ? -7.456 -6.401 17.063 1.00 96.81 178 PHE A O 1
ATOM 1366 N N . ARG A 1 179 ? -5.798 -5.207 17.993 1.00 96.56 179 ARG A N 1
ATOM 1367 C CA . ARG A 1 179 ? -4.695 -5.957 17.377 1.00 96.56 179 ARG A CA 1
ATOM 1368 C C . ARG A 1 179 ? -3.597 -6.226 18.389 1.00 96.56 179 ARG A C 1
ATOM 1370 O O . ARG A 1 179 ? -3.341 -5.402 19.265 1.00 96.56 179 ARG A O 1
ATOM 1377 N N . SER A 1 180 ? -2.961 -7.384 18.256 1.00 96.06 180 SER A N 1
ATOM 1378 C CA . SER A 1 180 ? -1.776 -7.743 19.032 1.00 96.06 180 SER A CA 1
ATOM 1379 C C . SER A 1 180 ? -0.510 -7.238 18.351 1.00 96.06 180 SER A C 1
ATOM 1381 O O . SER A 1 180 ? -0.388 -7.346 17.133 1.00 96.06 180 SER A O 1
ATOM 1383 N N . GLY A 1 181 ? 0.458 -6.795 19.140 1.00 93.75 181 GLY A N 1
ATOM 1384 C CA . GLY A 1 181 ? 1.836 -6.575 18.720 1.00 93.75 181 GLY A CA 1
ATOM 1385 C C . GLY A 1 181 ? 2.818 -7.317 19.625 1.00 93.75 181 GLY A C 1
ATOM 1386 O O . GLY A 1 181 ? 2.448 -7.828 20.685 1.00 93.75 181 GLY A O 1
ATOM 1387 N N . LEU A 1 182 ? 4.081 -7.363 19.207 1.00 92.31 182 LEU A N 1
ATOM 1388 C CA . LEU A 1 182 ? 5.197 -7.882 19.999 1.00 92.31 182 LEU A CA 1
ATOM 1389 C C . LEU A 1 182 ? 6.215 -6.766 20.223 1.00 92.31 182 LEU A C 1
ATOM 1391 O O . LEU A 1 182 ? 6.573 -6.042 19.294 1.00 92.31 182 LEU A O 1
ATOM 1395 N N . ARG A 1 183 ? 6.684 -6.618 21.460 1.00 87.50 183 ARG A N 1
ATOM 1396 C CA . ARG A 1 183 ? 7.850 -5.787 21.771 1.00 87.50 183 ARG A CA 1
ATOM 1397 C C . ARG A 1 183 ? 9.122 -6.479 21.279 1.00 87.50 183 ARG A C 1
ATOM 1399 O O . ARG A 1 183 ? 9.137 -7.687 21.063 1.00 87.50 183 ARG A O 1
ATOM 1406 N N . LEU A 1 184 ? 10.221 -5.727 21.185 1.00 79.19 184 LEU A N 1
ATOM 1407 C CA . LEU A 1 184 ? 11.547 -6.291 20.881 1.00 79.19 184 LEU A CA 1
ATOM 1408 C C . LEU A 1 184 ? 11.988 -7.353 21.903 1.00 79.19 184 LEU A C 1
ATOM 1410 O O . LEU A 1 184 ? 12.760 -8.243 21.569 1.00 79.19 184 LEU A O 1
ATOM 1414 N N . THR A 1 185 ? 11.468 -7.280 23.130 1.00 87.44 185 THR A N 1
ATOM 1415 C CA . THR A 1 185 ? 11.665 -8.267 24.202 1.00 87.44 185 THR A CA 1
ATOM 1416 C C . THR A 1 185 ? 10.882 -9.569 23.989 1.00 87.44 185 THR A C 1
ATOM 1418 O O . THR A 1 185 ? 11.054 -10.508 24.756 1.00 87.44 185 THR A O 1
ATOM 1421 N N . GLY A 1 186 ? 10.007 -9.637 22.978 1.00 89.88 186 GLY A N 1
ATOM 1422 C CA . GLY A 1 186 ? 9.083 -10.752 22.747 1.00 89.88 186 GLY A CA 1
ATOM 1423 C C . GLY A 1 186 ? 7.777 -10.664 23.544 1.00 89.88 186 GLY A C 1
ATOM 1424 O O . GLY A 1 186 ? 6.888 -11.491 23.355 1.00 89.88 186 GLY A O 1
ATOM 1425 N N . GLU A 1 187 ? 7.620 -9.658 24.407 1.00 92.31 187 GLU A N 1
ATOM 1426 C CA . GLU A 1 187 ? 6.394 -9.456 25.183 1.00 92.31 187 GLU A CA 1
ATOM 1427 C C . GLU A 1 187 ? 5.229 -9.023 24.287 1.00 92.31 187 GLU A C 1
ATOM 1429 O O . GLU A 1 187 ? 5.354 -8.093 23.481 1.00 92.31 187 GLU A O 1
ATOM 1434 N N . LYS A 1 188 ? 4.068 -9.663 24.460 1.00 95.44 188 LYS A N 1
ATOM 1435 C CA . LYS A 1 188 ? 2.841 -9.277 23.758 1.00 95.44 188 LYS A CA 1
ATOM 1436 C C . LYS A 1 188 ? 2.250 -8.001 24.350 1.00 95.44 188 LYS A C 1
ATOM 1438 O O . LYS A 1 188 ? 2.212 -7.805 25.562 1.00 95.44 188 LYS A O 1
ATOM 1443 N N . PHE A 1 189 ? 1.708 -7.166 23.478 1.00 96.69 189 PHE A N 1
ATOM 1444 C CA . PHE A 1 189 ? 0.837 -6.056 23.847 1.00 96.69 189 PHE A CA 1
ATOM 1445 C C . PHE A 1 189 ? -0.357 -6.003 22.898 1.00 96.69 189 PHE A C 1
ATOM 1447 O O . PHE A 1 189 ? -0.337 -6.624 21.837 1.00 96.69 189 PHE A O 1
ATOM 1454 N N . TYR A 1 190 ? -1.390 -5.250 23.261 1.00 97.81 190 TYR A N 1
ATOM 1455 C CA . TYR A 1 190 ? -2.570 -5.062 22.419 1.00 97.81 190 TYR A CA 1
ATOM 1456 C C . TYR A 1 190 ? -2.903 -3.589 22.311 1.00 97.81 190 TYR A C 1
ATOM 1458 O O . TYR A 1 190 ? -2.803 -2.866 23.295 1.00 97.81 190 TYR A O 1
ATOM 1466 N N . VAL A 1 191 ? -3.331 -3.147 21.135 1.00 98.12 191 VAL A N 1
ATOM 1467 C CA . VAL A 1 191 ? -3.940 -1.827 20.953 1.00 98.12 191 VAL A CA 1
ATOM 1468 C C . VAL A 1 191 ? -5.404 -2.049 20.625 1.00 98.12 191 VAL A C 1
ATOM 1470 O O . VAL A 1 191 ? -5.717 -2.778 19.686 1.00 98.12 191 VAL A O 1
ATOM 1473 N N . SER A 1 192 ? -6.297 -1.452 21.412 1.00 98.06 192 SER A N 1
ATOM 1474 C CA . SER A 1 192 ? -7.745 -1.545 21.211 1.00 98.06 192 SER A CA 1
ATOM 1475 C C . SER A 1 192 ? -8.331 -0.194 20.840 1.00 98.06 192 SER A C 1
ATOM 1477 O O . SER A 1 192 ? -8.005 0.815 21.464 1.00 98.06 192 SER A O 1
ATOM 1479 N N . LYS A 1 193 ? -9.244 -0.196 19.870 1.00 98.31 193 LYS A N 1
ATOM 1480 C CA . LYS A 1 193 ? -10.135 0.921 19.569 1.00 98.31 193 LYS A CA 1
ATOM 1481 C C . LYS A 1 193 ? -11.399 0.786 20.416 1.00 98.31 193 LYS A C 1
ATOM 1483 O O . LYS A 1 193 ? -12.158 -0.173 20.254 1.00 98.31 193 LYS A O 1
ATOM 1488 N N . LEU A 1 194 ? -11.630 1.751 21.297 1.00 98.38 194 LEU A N 1
ATOM 1489 C CA . LEU A 1 194 ? -12.756 1.774 22.225 1.00 98.38 194 LEU A CA 1
ATOM 1490 C C . LEU A 1 194 ? -13.709 2.913 21.856 1.00 98.38 194 LEU A C 1
ATOM 1492 O O . LEU A 1 194 ? -13.288 4.060 21.748 1.00 98.38 194 LEU A O 1
ATOM 1496 N N . GLU A 1 195 ? -14.990 2.605 21.684 1.00 98.25 195 GLU A N 1
ATOM 1497 C CA . GLU A 1 195 ? -16.053 3.606 21.589 1.00 98.25 195 GLU A C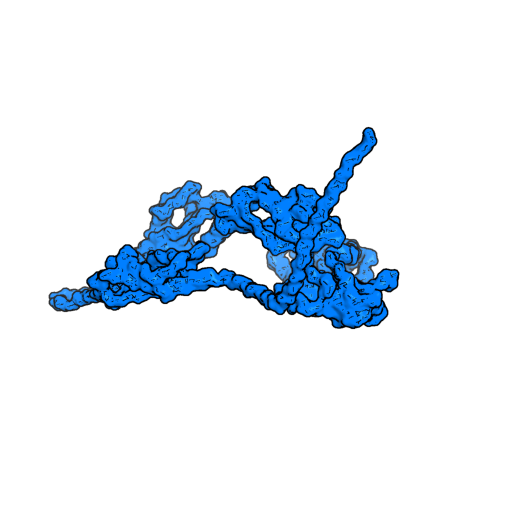A 1
ATOM 1498 C C . GLU A 1 195 ? -16.491 3.994 22.996 1.00 98.25 195 GLU A C 1
ATOM 1500 O O . GLU A 1 195 ? -17.012 3.152 23.727 1.00 98.25 195 GLU A O 1
ATOM 1505 N N . ILE A 1 196 ? -16.280 5.252 23.371 1.00 98.38 196 ILE A N 1
ATOM 1506 C CA . ILE A 1 196 ? -16.676 5.789 24.671 1.00 98.38 196 ILE A CA 1
ATOM 1507 C C . ILE A 1 196 ? -18.104 6.312 24.587 1.00 98.38 196 ILE A C 1
ATOM 1509 O O . ILE A 1 196 ? -18.461 7.065 23.674 1.00 98.38 196 ILE A O 1
ATOM 1513 N N . GLN A 1 197 ? -18.921 5.915 25.554 1.00 98.00 197 GLN A N 1
ATOM 1514 C CA . GLN A 1 197 ? -20.334 6.244 25.632 1.00 98.00 197 GLN A CA 1
ATOM 1515 C C . GLN A 1 197 ? -20.648 6.907 26.976 1.00 98.00 197 GLN A C 1
ATOM 1517 O O . GLN A 1 197 ? -20.047 6.583 27.995 1.00 98.00 197 GLN A O 1
ATOM 1522 N N . LYS A 1 198 ? -21.605 7.833 26.979 1.00 96.06 198 LYS A N 1
ATOM 1523 C CA . LYS A 1 198 ? -22.224 8.398 28.185 1.00 96.06 198 LYS A CA 1
ATOM 1524 C C . LYS A 1 198 ? -23.726 8.345 27.981 1.00 96.06 198 LYS A C 1
ATOM 1526 O O . LYS A 1 198 ? -24.190 8.734 26.909 1.00 96.06 198 LYS A O 1
ATOM 1531 N N . GLU A 1 199 ? -24.464 7.808 28.951 1.00 93.88 199 GLU A N 1
ATOM 1532 C CA . GLU A 1 199 ? -25.923 7.620 28.834 1.00 93.88 199 GLU A CA 1
ATOM 1533 C C . GLU A 1 199 ? -26.313 6.874 27.535 1.00 93.88 199 GLU A C 1
ATOM 1535 O O . GLU A 1 199 ? -27.238 7.260 26.821 1.00 93.88 199 GLU A O 1
ATOM 1540 N N . ASN A 1 200 ? -25.551 5.828 27.184 1.00 92.25 200 ASN A N 1
ATOM 1541 C CA . ASN A 1 200 ? -25.702 5.024 25.957 1.00 92.25 200 ASN A CA 1
ATOM 1542 C C . ASN A 1 200 ? -25.555 5.796 24.630 1.00 92.25 200 ASN A C 1
ATOM 1544 O O . ASN A 1 200 ? -25.870 5.265 23.564 1.00 92.25 200 ASN A O 1
ATOM 1548 N N . LYS A 1 201 ? -25.053 7.034 24.661 1.00 93.38 201 LYS A N 1
ATOM 1549 C CA . LYS A 1 201 ? -24.737 7.824 23.466 1.00 93.38 201 LYS A CA 1
ATOM 1550 C C . LYS A 1 201 ? -23.235 7.865 23.256 1.00 93.38 201 LYS A C 1
ATOM 1552 O O . LYS A 1 201 ? -22.487 8.199 24.178 1.00 93.38 201 LYS A O 1
ATOM 1557 N N . LYS A 1 202 ? -22.803 7.568 22.030 1.00 96.75 202 LYS A N 1
ATOM 1558 C CA . LYS A 1 202 ? -21.408 7.705 21.604 1.00 96.75 202 LYS A CA 1
ATOM 1559 C C . LYS A 1 202 ? -20.925 9.139 21.812 1.00 96.75 202 LYS A C 1
ATOM 1561 O O . LYS A 1 202 ? -21.591 10.075 21.379 1.00 96.75 202 LYS A O 1
ATOM 1566 N N . GLN A 1 203 ? -19.754 9.275 22.425 1.00 97.25 203 GLN A N 1
ATOM 1567 C CA . GLN A 1 203 ? -19.075 10.555 22.615 1.00 97.25 203 GLN A CA 1
ATOM 1568 C C . GLN A 1 203 ? -17.873 10.671 21.669 1.00 97.25 203 GLN A C 1
ATOM 1570 O O . GLN A 1 203 ? -17.827 11.570 20.836 1.00 97.25 203 GLN A O 1
ATOM 1575 N N . TYR A 1 204 ? -16.929 9.730 21.742 1.00 97.00 204 TYR A N 1
ATOM 1576 C CA . TYR A 1 204 ? -15.726 9.692 20.899 1.00 97.00 204 TYR A CA 1
ATOM 1577 C C . TYR A 1 204 ? -15.117 8.283 20.871 1.00 97.00 204 TYR A C 1
ATOM 1579 O O . TYR A 1 204 ? -15.489 7.414 21.660 1.00 97.00 204 TYR A O 1
ATOM 1587 N N . ASP A 1 205 ? -14.175 8.064 19.952 1.00 98.12 205 ASP A N 1
ATOM 1588 C CA . ASP A 1 205 ? -13.350 6.856 19.904 1.00 98.12 205 ASP A CA 1
ATOM 1589 C C . ASP A 1 205 ? -11.987 7.149 20.550 1.00 98.12 205 ASP A C 1
ATOM 1591 O O . ASP A 1 205 ? -11.367 8.169 20.253 1.00 98.12 205 ASP A O 1
ATOM 1595 N N . VAL A 1 206 ? -11.484 6.239 21.381 1.00 98.38 206 VAL A N 1
ATOM 1596 C CA . VAL A 1 206 ? -10.123 6.300 21.939 1.00 98.38 206 VAL A CA 1
ATOM 1597 C C . VAL A 1 206 ? -9.338 5.044 21.587 1.00 98.38 206 VAL A C 1
ATOM 1599 O O . VAL A 1 206 ? -9.910 4.000 21.270 1.00 98.38 206 VAL A O 1
ATOM 1602 N N . TYR A 1 207 ? -8.013 5.140 21.661 1.00 98.44 207 TYR A N 1
ATOM 1603 C CA . TYR A 1 207 ? -7.107 4.024 21.420 1.00 98.44 207 TYR A CA 1
ATOM 1604 C C . TYR A 1 207 ? -6.294 3.787 22.682 1.00 98.44 207 TYR A C 1
ATOM 1606 O O . TYR A 1 207 ? -5.707 4.720 23.231 1.00 98.44 207 TYR A O 1
ATOM 1614 N N . VAL A 1 208 ? -6.296 2.549 23.165 1.00 98.50 208 VAL A N 1
ATOM 1615 C CA . VAL A 1 208 ? -5.637 2.176 24.419 1.00 98.50 208 VAL A CA 1
ATOM 1616 C C . VAL A 1 208 ? -4.699 1.016 24.153 1.00 98.50 208 VAL A C 1
ATOM 1618 O O . VAL A 1 208 ? -5.101 -0.001 23.582 1.00 98.50 208 VAL A O 1
ATOM 1621 N N . LYS A 1 209 ? -3.444 1.183 24.563 1.00 98.19 209 LYS A N 1
ATOM 1622 C CA . LYS A 1 209 ? -2.421 0.148 24.528 1.00 98.19 209 LYS A CA 1
ATOM 1623 C C . LYS A 1 209 ? -2.373 -0.554 25.879 1.00 98.19 209 LYS A C 1
ATOM 1625 O O . LYS A 1 209 ? -2.183 0.090 26.905 1.00 98.19 209 LYS A O 1
ATOM 1630 N N . PHE A 1 210 ? -2.512 -1.871 25.852 1.00 98.19 210 PHE A N 1
ATOM 1631 C CA . PHE A 1 210 ? -2.418 -2.769 26.993 1.00 98.19 210 PHE A CA 1
ATOM 1632 C C . PHE A 1 210 ? -1.115 -3.563 26.894 1.00 98.19 210 PHE A C 1
ATOM 1634 O O . PHE A 1 210 ? -0.971 -4.412 26.010 1.00 98.19 210 PHE A O 1
ATOM 1641 N N . SER A 1 211 ? -0.165 -3.295 27.787 1.00 96.81 211 SER A N 1
ATOM 1642 C CA . SER A 1 211 ? 1.035 -4.112 27.990 1.00 96.81 211 SER A CA 1
ATOM 1643 C C . SER A 1 211 ? 1.188 -4.496 29.464 1.00 96.81 211 SER A C 1
ATOM 1645 O O . SER A 1 211 ? 0.492 -3.964 30.325 1.00 96.81 211 SER A O 1
ATOM 1647 N N . ALA A 1 212 ? 2.053 -5.471 29.756 1.00 94.12 212 ALA A N 1
ATOM 1648 C CA . ALA A 1 212 ? 2.198 -6.028 31.105 1.00 94.12 212 ALA A CA 1
ATOM 1649 C C . ALA A 1 212 ? 2.661 -4.993 32.150 1.00 94.12 212 ALA A C 1
ATOM 1651 O O . ALA A 1 212 ? 2.295 -5.072 33.316 1.00 94.12 212 ALA A O 1
ATOM 1652 N N . ASP A 1 213 ? 3.451 -4.021 31.712 1.00 94.00 213 ASP A N 1
ATOM 1653 C CA . ASP A 1 213 ? 4.043 -2.945 32.505 1.00 94.00 213 ASP A CA 1
ATOM 1654 C C . ASP A 1 213 ? 3.171 -1.685 32.588 1.00 94.00 213 ASP A C 1
ATOM 1656 O O . ASP A 1 213 ? 3.281 -0.918 33.544 1.00 94.00 213 ASP A O 1
ATOM 1660 N N . LYS A 1 214 ? 2.344 -1.424 31.570 1.00 96.44 214 LYS A N 1
ATOM 1661 C CA . LYS A 1 214 ? 1.635 -0.151 31.432 1.00 96.44 214 LYS A CA 1
ATOM 1662 C C . LYS A 1 214 ? 0.381 -0.281 30.575 1.00 96.44 214 LYS A C 1
ATOM 1664 O O . LYS A 1 214 ? 0.368 -0.954 29.546 1.00 96.44 214 LYS A O 1
ATOM 1669 N N . ILE A 1 215 ? -0.656 0.449 30.973 1.00 97.75 215 ILE A N 1
ATOM 1670 C CA . ILE A 1 215 ? -1.829 0.723 30.144 1.00 97.75 215 ILE A CA 1
ATOM 1671 C C . ILE A 1 215 ? -1.845 2.222 29.866 1.00 97.75 215 ILE A C 1
ATOM 1673 O O . ILE A 1 215 ? -1.748 3.028 30.791 1.00 97.75 215 ILE A O 1
ATOM 1677 N N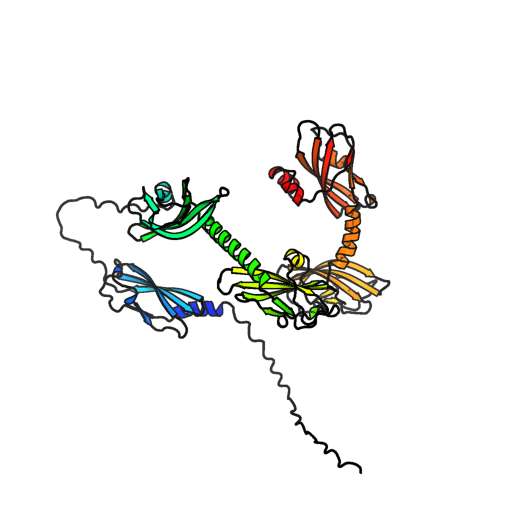 . GLU A 1 216 ? -1.915 2.608 28.596 1.00 98.00 216 GLU A N 1
ATOM 1678 C CA . GLU A 1 216 ? -1.837 4.014 28.200 1.00 98.00 216 GLU A CA 1
ATOM 1679 C C . GLU A 1 216 ? -2.706 4.332 26.987 1.00 98.00 216 GLU A C 1
ATOM 1681 O O . GLU A 1 216 ? -2.936 3.487 26.118 1.00 98.00 216 GLU A O 1
ATOM 1686 N N . PHE A 1 217 ? -3.173 5.578 26.912 1.00 98.06 217 PHE A N 1
ATOM 1687 C CA . PHE A 1 217 ? -3.779 6.098 25.695 1.00 98.06 217 PHE A CA 1
ATOM 1688 C C . PHE A 1 217 ? -2.716 6.248 24.609 1.00 98.06 217 PHE A C 1
ATOM 1690 O O . PHE A 1 217 ? -1.645 6.806 24.843 1.00 98.06 217 PHE A O 1
ATOM 1697 N N . VAL A 1 218 ? -3.044 5.788 23.409 1.00 98.19 218 VAL A N 1
ATOM 1698 C CA . VAL A 1 218 ? -2.234 5.963 22.204 1.00 98.19 218 VAL A CA 1
ATOM 1699 C C . VAL A 1 218 ? -3.050 6.683 21.136 1.00 98.19 218 VAL A C 1
ATOM 1701 O O . VAL A 1 218 ? -4.240 6.965 21.305 1.00 98.19 218 VAL A O 1
ATOM 1704 N N . ASN A 1 219 ? -2.395 7.043 20.042 1.00 96.75 219 ASN A N 1
ATOM 1705 C CA . ASN A 1 219 ? -3.052 7.627 18.885 1.00 96.75 219 ASN A CA 1
ATOM 1706 C C . ASN A 1 219 ? -3.603 6.532 17.951 1.00 96.75 219 ASN A C 1
ATOM 1708 O O . ASN A 1 219 ? -3.394 5.334 18.162 1.00 96.75 219 ASN A O 1
ATOM 1712 N N . LYS A 1 220 ? -4.341 6.948 16.920 1.00 96.81 220 LYS A N 1
ATOM 1713 C CA . LYS A 1 220 ? -4.918 6.033 15.925 1.00 96.81 220 LYS A CA 1
ATOM 1714 C C . LYS A 1 220 ? -3.825 5.317 15.125 1.00 96.81 220 LYS A C 1
ATOM 1716 O O . LYS A 1 220 ? -4.002 4.160 14.746 1.00 96.81 220 LYS A O 1
ATOM 1721 N N . GLU A 1 221 ? -2.711 6.001 14.882 1.00 96.12 221 GLU A N 1
ATOM 1722 C CA . GLU A 1 221 ? -1.569 5.513 14.112 1.00 96.12 221 GLU A CA 1
ATOM 1723 C C . GLU A 1 221 ? -0.988 4.236 14.729 1.00 96.12 221 GLU A C 1
ATOM 1725 O O . GLU A 1 221 ? -0.692 3.302 13.995 1.00 96.12 221 GLU A O 1
ATOM 1730 N N . ALA A 1 222 ? -0.950 4.122 16.062 1.00 94.62 222 ALA A N 1
ATOM 1731 C CA . ALA A 1 222 ? -0.471 2.917 16.742 1.00 94.62 222 ALA A CA 1
ATOM 1732 C C . ALA A 1 222 ? -1.279 1.647 16.400 1.00 94.62 222 ALA A C 1
ATOM 1734 O O . ALA A 1 222 ? -0.714 0.559 16.314 1.00 94.62 222 ALA A O 1
ATOM 1735 N N . LEU A 1 223 ? -2.601 1.756 16.204 1.00 94.50 223 LEU A N 1
ATOM 1736 C CA . LEU A 1 223 ? -3.411 0.618 15.750 1.00 94.50 223 LEU A CA 1
ATOM 1737 C C . LEU A 1 223 ? -3.175 0.335 14.262 1.00 94.50 223 LEU A C 1
ATOM 1739 O O . LEU A 1 223 ? -3.087 -0.827 13.868 1.00 94.50 223 LEU A O 1
ATOM 1743 N N . GLN A 1 224 ? -3.064 1.390 13.450 1.00 91.81 224 GLN A N 1
ATOM 1744 C CA . GLN A 1 224 ? -2.814 1.262 12.016 1.00 91.81 224 GLN A CA 1
ATOM 1745 C C . GLN A 1 224 ? -1.473 0.572 11.737 1.00 91.81 224 GLN A C 1
ATOM 1747 O O . GLN A 1 224 ? -1.423 -0.326 10.906 1.00 91.81 224 GLN A O 1
ATOM 1752 N N . GLU A 1 225 ? -0.421 0.901 12.489 1.00 92.25 225 GLU A N 1
ATOM 1753 C CA . GLU A 1 225 ? 0.885 0.243 12.385 1.00 92.25 225 GLU A CA 1
ATOM 1754 C C . GLU A 1 225 ? 0.792 -1.273 12.606 1.00 92.25 225 GLU A C 1
ATOM 1756 O O . GLU A 1 225 ? 1.418 -2.041 11.878 1.00 92.25 225 GLU A O 1
ATOM 1761 N N . LEU A 1 226 ? -0.013 -1.729 13.573 1.00 92.62 226 LEU A N 1
ATOM 1762 C CA . LEU A 1 226 ? -0.213 -3.162 13.811 1.00 92.62 226 LEU A CA 1
ATOM 1763 C C . LEU A 1 226 ? -0.984 -3.839 12.672 1.00 92.62 226 LEU A C 1
ATOM 1765 O O . LEU A 1 226 ? -0.654 -4.963 12.296 1.00 92.62 226 LEU A O 1
ATOM 1769 N N . ILE A 1 227 ? -1.989 -3.159 12.111 1.00 88.75 227 ILE A N 1
ATOM 1770 C CA . ILE A 1 227 ? -2.730 -3.644 10.938 1.00 88.75 227 ILE A CA 1
ATOM 1771 C C . ILE A 1 227 ? -1.781 -3.793 9.742 1.00 88.75 227 ILE A C 1
ATOM 1773 O O . ILE A 1 227 ? -1.785 -4.829 9.075 1.00 88.75 227 ILE A O 1
ATOM 1777 N N . ASP A 1 228 ? -0.933 -2.795 9.503 1.00 88.44 228 ASP A N 1
ATOM 1778 C CA . ASP A 1 228 ? 0.021 -2.790 8.395 1.00 88.44 228 ASP A CA 1
ATOM 1779 C C . ASP A 1 228 ? 1.103 -3.869 8.576 1.00 88.44 228 ASP A C 1
ATOM 1781 O O . ASP A 1 228 ? 1.492 -4.530 7.611 1.00 88.44 228 ASP A O 1
ATOM 1785 N N . GLN A 1 229 ? 1.557 -4.112 9.812 1.00 89.56 229 GLN A N 1
ATOM 1786 C CA . GLN A 1 229 ? 2.476 -5.209 10.138 1.00 89.56 229 GLN A CA 1
ATOM 1787 C C . GLN A 1 229 ? 1.852 -6.586 9.884 1.00 89.56 229 GLN A C 1
ATOM 1789 O O . GLN A 1 229 ? 2.491 -7.444 9.269 1.00 89.56 229 GLN A O 1
ATOM 1794 N N . GLU A 1 230 ? 0.609 -6.806 10.323 1.00 89.69 230 GLU A N 1
ATOM 1795 C CA . GLU A 1 230 ? -0.121 -8.055 10.079 1.00 89.69 230 GLU A CA 1
ATOM 1796 C C . GLU A 1 230 ? -0.306 -8.295 8.574 1.00 89.69 230 GLU A C 1
ATOM 1798 O O . GLU A 1 230 ? -0.049 -9.394 8.077 1.00 89.69 230 GLU A O 1
ATOM 1803 N N . LEU A 1 231 ? -0.692 -7.253 7.833 1.00 90.62 231 LEU A N 1
ATOM 1804 C CA . LEU A 1 231 ? -0.853 -7.320 6.385 1.00 90.62 231 LEU A CA 1
ATOM 1805 C C . LEU A 1 231 ? 0.479 -7.602 5.676 1.00 90.62 231 LEU A C 1
ATOM 1807 O O . LEU A 1 231 ? 0.533 -8.459 4.798 1.00 90.62 231 LEU A O 1
ATOM 1811 N N . SER A 1 232 ? 1.564 -6.936 6.075 1.00 89.62 232 SER A N 1
ATOM 1812 C CA . SER A 1 232 ? 2.909 -7.161 5.530 1.00 89.62 232 SER A CA 1
ATOM 1813 C C . SER A 1 232 ? 3.387 -8.601 5.747 1.00 89.62 232 SER A C 1
ATOM 1815 O O . SER A 1 232 ? 3.940 -9.230 4.837 1.00 89.62 232 SER A O 1
ATOM 1817 N N . LYS A 1 233 ? 3.103 -9.173 6.926 1.00 92.00 233 LYS A N 1
ATOM 1818 C CA . LYS A 1 233 ? 3.371 -10.584 7.222 1.00 92.00 233 LYS A CA 1
ATOM 1819 C C . LYS A 1 233 ? 2.575 -11.510 6.297 1.00 92.00 233 LYS A C 1
ATOM 1821 O O . LYS A 1 233 ? 3.182 -12.359 5.646 1.00 92.00 233 LYS A O 1
ATOM 1826 N N . LYS A 1 234 ? 1.259 -11.302 6.164 1.00 91.69 234 LYS A N 1
ATOM 1827 C CA . LYS A 1 234 ? 0.398 -12.086 5.256 1.00 91.69 234 LYS A CA 1
ATOM 1828 C C . LYS A 1 234 ? 0.846 -11.991 3.801 1.00 91.69 234 LYS A C 1
ATOM 1830 O O . LYS A 1 234 ? 0.894 -13.001 3.110 1.00 91.69 234 LYS A O 1
ATOM 1835 N N . ILE A 1 235 ? 1.233 -10.800 3.338 1.00 90.56 235 ILE A N 1
ATOM 1836 C CA . ILE A 1 235 ? 1.794 -10.604 1.994 1.00 90.56 235 ILE A CA 1
ATOM 1837 C C . ILE A 1 235 ? 3.092 -11.400 1.835 1.00 90.56 235 ILE A C 1
ATOM 1839 O O . ILE A 1 235 ? 3.274 -12.063 0.820 1.00 90.56 235 ILE A O 1
ATOM 1843 N N . THR A 1 236 ? 3.981 -11.380 2.829 1.00 92.12 236 THR A N 1
ATOM 1844 C CA . THR A 1 236 ? 5.249 -12.126 2.782 1.00 92.12 236 THR A CA 1
ATOM 1845 C C . THR A 1 236 ? 5.013 -13.635 2.687 1.00 92.12 236 THR A C 1
ATOM 1847 O O . THR A 1 236 ? 5.598 -14.299 1.830 1.00 92.12 236 THR A O 1
ATOM 1850 N N . GLU A 1 237 ? 4.117 -14.169 3.518 1.00 93.50 237 GLU A N 1
ATOM 1851 C CA . GLU A 1 237 ? 3.710 -15.579 3.493 1.00 93.50 237 GLU A CA 1
ATOM 1852 C C . GLU A 1 237 ? 3.050 -15.942 2.154 1.00 93.50 237 GLU A C 1
ATOM 1854 O O . GLU A 1 237 ? 3.411 -16.940 1.530 1.00 93.50 237 GLU A O 1
ATOM 1859 N N . ALA A 1 238 ? 2.155 -15.088 1.652 1.00 94.19 238 ALA A N 1
ATOM 1860 C CA . ALA A 1 238 ? 1.479 -15.292 0.377 1.00 94.19 238 ALA A CA 1
ATOM 1861 C C . ALA A 1 238 ? 2.427 -15.217 -0.827 1.00 94.19 238 ALA A C 1
ATOM 1863 O O . ALA A 1 238 ? 2.217 -15.952 -1.785 1.00 94.19 238 ALA A O 1
ATOM 1864 N N . VAL A 1 239 ? 3.468 -14.377 -0.798 1.00 93.00 239 VAL A N 1
ATOM 1865 C CA . VAL A 1 239 ? 4.508 -14.325 -1.842 1.00 93.00 239 VAL A CA 1
ATOM 1866 C C . VAL A 1 239 ? 5.322 -15.618 -1.856 1.00 93.00 239 VAL A C 1
ATOM 1868 O O . VAL A 1 239 ? 5.643 -16.122 -2.935 1.00 93.00 239 VAL A O 1
ATOM 1871 N N . ALA A 1 240 ? 5.669 -16.150 -0.681 1.00 9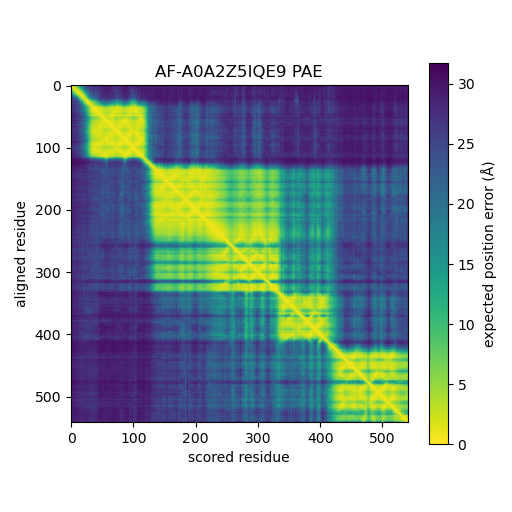3.12 240 ALA A N 1
ATOM 1872 C CA . ALA A 1 240 ? 6.398 -17.408 -0.569 1.00 93.12 240 ALA A CA 1
ATOM 1873 C C . ALA A 1 240 ? 5.562 -18.585 -1.097 1.00 93.12 240 ALA A C 1
ATOM 1875 O O . ALA A 1 240 ? 6.043 -19.322 -1.956 1.00 93.12 240 ALA A O 1
ATOM 1876 N N . ASP A 1 241 ? 4.304 -18.707 -0.659 1.00 95.06 241 ASP A N 1
ATOM 1877 C CA . ASP A 1 241 ? 3.364 -19.730 -1.140 1.00 95.06 241 ASP A CA 1
ATOM 1878 C C . ASP A 1 241 ? 3.075 -19.594 -2.644 1.00 95.06 241 ASP A C 1
ATOM 1880 O O . ASP A 1 241 ? 3.105 -20.569 -3.393 1.00 95.06 241 ASP A O 1
ATOM 1884 N N . PHE A 1 242 ? 2.892 -18.366 -3.130 1.00 95.25 242 PHE A N 1
ATOM 1885 C CA . PHE A 1 242 ? 2.676 -18.112 -4.549 1.00 95.25 242 PHE A CA 1
ATOM 1886 C C . PHE A 1 242 ? 3.848 -18.602 -5.399 1.00 95.25 242 PHE A C 1
ATOM 1888 O O . PHE A 1 242 ? 3.636 -19.277 -6.400 1.00 95.25 242 PHE A O 1
ATOM 1895 N N . LYS A 1 243 ? 5.094 -18.297 -5.018 1.00 91.25 243 LYS A N 1
ATOM 1896 C CA . LYS A 1 243 ? 6.277 -18.673 -5.811 1.00 91.25 243 LYS A CA 1
ATOM 1897 C C . LYS A 1 243 ? 6.487 -20.185 -5.921 1.00 91.25 243 LYS A C 1
ATOM 1899 O O . LYS A 1 243 ? 7.107 -20.617 -6.891 1.00 91.25 243 LYS A O 1
ATOM 1904 N N . THR A 1 244 ? 5.998 -20.984 -4.970 1.00 92.94 244 THR A N 1
ATOM 1905 C CA . THR A 1 244 ? 6.105 -22.453 -5.035 1.00 92.94 244 THR A CA 1
ATOM 1906 C C . THR A 1 244 ? 5.033 -23.076 -5.930 1.00 92.94 244 THR A C 1
ATOM 1908 O O . THR A 1 244 ? 5.295 -24.097 -6.564 1.00 92.94 244 THR A O 1
ATOM 1911 N N . LYS A 1 245 ? 3.852 -22.452 -6.024 1.00 93.00 245 LYS A N 1
ATOM 1912 C CA . LYS A 1 245 ? 2.700 -22.958 -6.791 1.00 93.00 245 LYS A CA 1
ATOM 1913 C C . LYS A 1 245 ? 2.588 -22.381 -8.198 1.00 93.00 245 LYS A C 1
ATOM 1915 O O . LYS A 1 245 ? 2.035 -23.030 -9.082 1.00 93.00 245 LYS A O 1
ATOM 1920 N N . ALA A 1 246 ? 3.062 -21.155 -8.399 1.00 94.62 246 ALA A N 1
ATOM 1921 C CA . ALA A 1 246 ? 2.810 -20.411 -9.616 1.00 94.62 246 ALA A CA 1
ATOM 1922 C C . ALA A 1 246 ? 3.692 -20.859 -10.782 1.00 94.62 246 ALA A C 1
ATOM 1924 O O . ALA A 1 246 ? 4.914 -20.991 -10.679 1.00 94.62 246 ALA A O 1
ATOM 1925 N N . GLU A 1 247 ? 3.053 -21.016 -11.935 1.00 94.56 247 GLU A N 1
ATOM 1926 C CA . GLU A 1 247 ? 3.704 -21.286 -13.203 1.00 94.56 247 GLU A CA 1
ATOM 1927 C C . GLU A 1 247 ? 3.228 -20.287 -14.258 1.00 94.56 247 GLU A C 1
ATOM 1929 O O . GLU A 1 247 ? 2.028 -20.118 -14.483 1.00 94.56 247 GLU A O 1
ATOM 1934 N N . TYR A 1 248 ? 4.191 -19.642 -14.916 1.00 92.38 248 TYR A N 1
ATOM 1935 C CA . TYR A 1 248 ? 3.964 -18.807 -16.089 1.00 92.38 248 TYR A CA 1
ATOM 1936 C C . TYR A 1 248 ? 4.547 -19.502 -17.315 1.00 92.38 248 TYR A C 1
ATOM 1938 O O . TYR A 1 248 ? 5.710 -19.905 -17.307 1.00 92.38 248 TYR A O 1
ATOM 1946 N N . LYS A 1 249 ? 3.753 -19.617 -18.380 1.00 91.25 249 LYS A N 1
ATOM 1947 C CA . LYS A 1 249 ? 4.189 -20.107 -19.694 1.00 91.25 249 LYS A CA 1
ATOM 1948 C C . LYS A 1 249 ? 3.857 -19.075 -20.750 1.00 91.25 249 LYS A C 1
ATOM 1950 O O . LYS A 1 249 ? 2.820 -18.423 -20.669 1.00 91.25 249 LYS A O 1
ATOM 1955 N N . TYR A 1 250 ? 4.722 -18.937 -21.743 1.00 88.06 250 TYR A N 1
ATOM 1956 C CA . TYR A 1 250 ? 4.451 -18.090 -22.895 1.00 88.06 250 TYR A CA 1
ATOM 1957 C C . TYR A 1 250 ? 4.218 -18.956 -24.130 1.00 88.06 250 TYR A C 1
ATOM 1959 O O . TYR A 1 250 ? 5.107 -19.691 -24.553 1.00 88.06 250 TYR A O 1
ATOM 1967 N N . ASN A 1 251 ? 3.016 -18.858 -24.696 1.00 84.81 251 ASN A N 1
ATOM 1968 C CA . ASN A 1 251 ? 2.581 -19.656 -25.845 1.00 84.81 251 ASN A CA 1
ATOM 1969 C C . ASN A 1 251 ? 2.858 -18.963 -27.193 1.00 84.81 251 ASN A C 1
ATOM 1971 O O . ASN A 1 251 ? 2.491 -19.481 -28.243 1.00 84.81 251 ASN A O 1
ATOM 1975 N N . GLY A 1 252 ? 3.466 -17.772 -27.184 1.00 80.25 252 GLY A N 1
ATOM 1976 C CA . GLY A 1 252 ? 3.915 -17.090 -28.398 1.00 80.25 252 GLY A CA 1
ATOM 1977 C C . GLY A 1 252 ? 5.391 -17.356 -28.700 1.00 80.25 252 GLY A C 1
ATOM 1978 O O . GLY A 1 252 ? 6.129 -17.896 -27.881 1.00 80.25 252 GLY A O 1
ATOM 1979 N N . GLN A 1 253 ? 5.856 -16.894 -29.858 1.00 78.25 253 GLN A N 1
ATOM 1980 C CA . GLN A 1 253 ? 7.282 -16.861 -30.171 1.00 78.25 253 GLN A CA 1
ATOM 1981 C C . GLN A 1 253 ? 7.864 -15.506 -29.753 1.00 78.25 253 GLN A C 1
ATOM 1983 O O . GLN A 1 253 ? 7.337 -14.460 -30.135 1.00 78.25 253 GLN A O 1
ATOM 1988 N N . ILE A 1 254 ? 8.943 -15.518 -28.968 1.00 68.94 254 ILE A N 1
ATOM 1989 C CA . ILE A 1 254 ? 9.724 -14.315 -28.670 1.00 68.94 254 ILE A CA 1
ATOM 1990 C C . ILE A 1 254 ? 11.090 -14.470 -29.343 1.00 68.94 254 ILE A C 1
ATOM 1992 O O . ILE A 1 254 ? 11.853 -15.368 -28.984 1.00 68.94 254 ILE A O 1
ATOM 1996 N N . THR A 1 255 ? 11.375 -13.634 -30.341 1.00 65.69 255 THR A N 1
ATOM 1997 C CA . THR A 1 255 ? 12.616 -13.682 -31.132 1.00 65.69 255 THR A CA 1
ATOM 1998 C C . THR A 1 255 ? 13.445 -12.420 -30.928 1.00 65.69 255 THR A C 1
ATOM 2000 O O . THR A 1 255 ? 12.899 -11.342 -30.689 1.00 65.69 255 THR A O 1
ATOM 2003 N N . ASP A 1 256 ? 14.763 -12.535 -31.092 1.00 52.56 256 ASP A N 1
ATOM 2004 C CA . ASP A 1 256 ? 15.708 -11.415 -30.956 1.00 52.56 256 ASP A CA 1
ATOM 2005 C C . ASP A 1 256 ? 15.468 -10.305 -31.990 1.00 52.56 256 ASP A C 1
ATOM 2007 O O . ASP A 1 256 ? 15.673 -9.121 -31.717 1.00 52.56 256 ASP A O 1
ATOM 2011 N N . SER A 1 257 ? 14.979 -10.681 -33.176 1.00 50.47 257 SER A N 1
ATOM 2012 C CA . SER A 1 257 ? 14.604 -9.764 -34.256 1.00 50.47 257 SER A CA 1
ATOM 2013 C C . SER A 1 257 ? 13.252 -9.083 -34.030 1.00 50.47 257 SER A C 1
ATOM 2015 O O . SER A 1 257 ? 12.987 -8.027 -34.612 1.00 50.47 257 SER A O 1
ATOM 2017 N N . ALA A 1 258 ? 12.383 -9.680 -33.206 1.00 52.44 258 ALA A N 1
ATOM 2018 C CA . ALA A 1 258 ? 11.050 -9.164 -32.929 1.00 52.44 258 ALA A CA 1
ATOM 2019 C C . ALA A 1 258 ? 10.618 -9.266 -31.452 1.00 52.44 258 ALA A C 1
ATOM 2021 O O . ALA A 1 258 ? 9.532 -9.766 -31.144 1.00 52.44 258 ALA A O 1
ATOM 2022 N N . PRO A 1 259 ? 11.400 -8.706 -30.510 1.00 47.28 259 PRO A N 1
ATOM 2023 C CA . PRO A 1 259 ? 11.086 -8.753 -29.080 1.00 47.28 259 PRO A CA 1
ATOM 2024 C C . 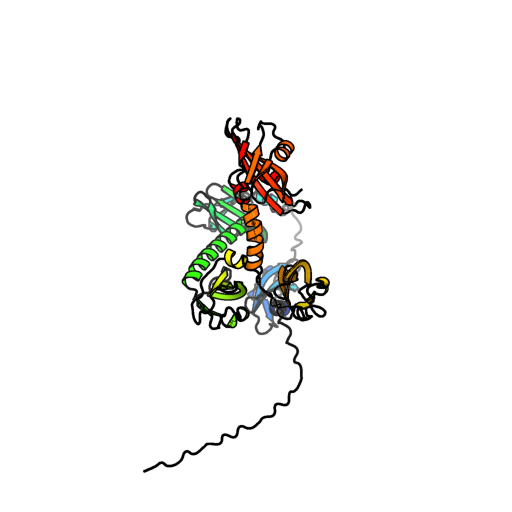PRO A 1 259 ? 9.827 -7.944 -28.717 1.00 47.28 259 PRO A C 1
ATOM 2026 O O . PRO A 1 259 ? 9.339 -8.010 -27.594 1.00 47.28 259 PRO A O 1
ATOM 2029 N N . TYR A 1 260 ? 9.297 -7.171 -29.671 1.00 52.34 260 TYR A N 1
ATOM 2030 C CA . TYR A 1 260 ? 8.06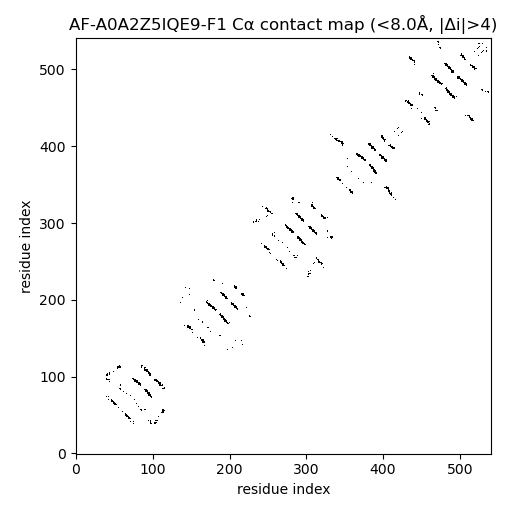6 -6.384 -29.575 1.00 52.34 260 TYR A CA 1
ATOM 2031 C C . TYR A 1 260 ? 6.781 -7.219 -29.723 1.00 52.34 260 TYR A C 1
ATOM 2033 O O . TYR A 1 260 ? 5.693 -6.693 -29.542 1.00 52.34 260 TYR A O 1
ATOM 2041 N N . ILE A 1 261 ? 6.876 -8.524 -30.002 1.00 60.47 261 ILE A N 1
ATOM 2042 C CA . ILE A 1 261 ? 5.702 -9.405 -30.153 1.00 60.47 261 ILE A CA 1
ATOM 2043 C C . ILE A 1 261 ? 5.199 -9.938 -28.792 1.00 60.47 261 ILE A C 1
ATOM 2045 O O . ILE A 1 261 ? 4.263 -10.734 -28.751 1.00 60.47 261 ILE A O 1
ATOM 2049 N N . PHE A 1 262 ? 5.766 -9.508 -27.654 1.00 70.94 262 PHE A N 1
ATOM 2050 C CA . PHE A 1 262 ? 5.251 -9.929 -26.348 1.00 70.94 262 PHE A CA 1
ATOM 2051 C C . PHE A 1 262 ? 3.803 -9.458 -26.152 1.00 70.94 262 PHE A C 1
ATOM 2053 O O . PHE A 1 262 ? 3.537 -8.274 -25.955 1.00 70.94 262 PHE A O 1
ATOM 2060 N N . LYS A 1 263 ? 2.863 -10.405 -26.185 1.00 74.50 263 LYS A N 1
ATOM 2061 C CA . LYS A 1 263 ? 1.442 -10.163 -25.928 1.00 74.50 263 LYS A CA 1
ATOM 2062 C C . LYS A 1 263 ? 1.069 -10.840 -24.623 1.00 74.50 263 LYS A C 1
ATOM 2064 O O . LYS A 1 263 ? 1.176 -12.058 -24.513 1.00 74.50 263 LYS A O 1
ATOM 2069 N N . SER A 1 264 ? 0.589 -10.071 -23.651 1.00 77.69 264 SER A N 1
ATOM 2070 C CA . SER A 1 264 ? 0.141 -10.615 -22.363 1.00 77.69 264 SER A CA 1
ATOM 2071 C C . SER A 1 264 ? -0.952 -11.679 -22.518 1.00 77.69 264 SER A C 1
ATOM 2073 O O . SER A 1 264 ? -0.993 -12.616 -21.732 1.00 77.69 264 SER A O 1
ATOM 2075 N N . THR A 1 265 ? -1.766 -11.604 -23.578 1.00 76.31 265 THR A N 1
ATOM 2076 C CA . THR A 1 265 ? -2.776 -12.617 -23.938 1.00 76.31 265 THR A CA 1
ATOM 2077 C C . THR A 1 265 ? -2.192 -14.002 -24.226 1.00 76.31 265 THR A C 1
ATOM 2079 O O . THR A 1 265 ? -2.919 -14.985 -24.185 1.00 76.31 265 THR A O 1
ATOM 2082 N N . ASN A 1 266 ? -0.893 -14.094 -24.523 1.00 79.94 266 ASN A N 1
ATOM 2083 C CA . ASN A 1 266 ? -0.201 -15.356 -24.790 1.00 79.94 266 ASN A CA 1
ATOM 2084 C C . ASN A 1 266 ? 0.466 -15.937 -23.534 1.00 79.94 266 ASN A C 1
ATOM 2086 O O . ASN A 1 266 ? 1.147 -16.961 -23.623 1.00 79.94 266 ASN A O 1
ATOM 2090 N N . VAL A 1 267 ? 0.319 -15.282 -22.380 1.00 82.19 267 VAL A N 1
ATOM 2091 C CA . VAL A 1 267 ? 0.831 -15.772 -21.103 1.00 82.19 267 VAL A CA 1
ATOM 2092 C C . VAL A 1 267 ? -0.224 -16.674 -20.469 1.00 82.19 267 VAL A C 1
ATOM 2094 O O . VAL A 1 267 ? -1.284 -16.209 -20.059 1.00 82.19 267 VAL A O 1
ATOM 2097 N N . ALA A 1 268 ? 0.078 -17.962 -20.354 1.00 86.38 268 ALA A N 1
ATOM 2098 C CA . ALA A 1 268 ? -0.691 -18.880 -19.528 1.00 86.38 268 ALA A CA 1
ATOM 2099 C C . ALA A 1 268 ? -0.178 -18.818 -18.084 1.00 86.38 268 ALA A C 1
ATOM 2101 O O . ALA A 1 268 ? 1.029 -18.869 -17.839 1.00 86.38 268 ALA A O 1
ATOM 2102 N N . PHE A 1 269 ? -1.105 -18.718 -17.135 1.00 90.69 269 PHE A N 1
ATOM 2103 C CA . PHE A 1 269 ? -0.830 -18.650 -15.704 1.00 90.69 269 PHE A CA 1
ATOM 2104 C C . PHE A 1 269 ? -1.584 -19.766 -14.980 1.00 90.69 269 PHE A C 1
ATOM 2106 O O . PHE A 1 269 ? -2.762 -19.997 -15.253 1.00 90.69 269 PHE A O 1
ATOM 2113 N N . LYS A 1 270 ? -0.908 -20.440 -14.047 1.00 91.31 270 LYS A N 1
ATOM 2114 C CA . LYS A 1 270 ? -1.506 -21.440 -13.159 1.00 91.31 270 LYS A CA 1
ATOM 2115 C C . LYS A 1 270 ? -0.987 -21.242 -11.737 1.00 91.31 270 LYS A C 1
ATOM 2117 O O . LYS A 1 270 ? 0.219 -21.332 -11.530 1.00 91.31 270 LYS A O 1
ATOM 2122 N N . ALA A 1 271 ? -1.882 -21.000 -10.781 1.00 93.44 271 ALA A N 1
ATOM 2123 C CA . ALA A 1 271 ? -1.602 -21.065 -9.346 1.00 93.44 271 ALA A CA 1
ATOM 2124 C C . ALA A 1 271 ? -2.921 -21.204 -8.566 1.00 93.44 271 ALA A C 1
ATOM 2126 O O . ALA A 1 271 ? -3.763 -20.305 -8.610 1.00 93.44 271 ALA A O 1
ATOM 2127 N N . ASP A 1 272 ? -3.104 -22.311 -7.849 1.00 92.81 272 ASP A N 1
ATOM 2128 C CA . ASP A 1 272 ? -4.334 -22.553 -7.089 1.00 92.81 272 ASP A CA 1
ATOM 2129 C C . ASP A 1 272 ? -4.488 -21.523 -5.962 1.00 92.81 272 ASP A C 1
ATOM 2131 O O . ASP A 1 272 ? -3.556 -21.288 -5.192 1.00 92.81 272 ASP A O 1
ATOM 2135 N N . GLY A 1 273 ? -5.667 -20.902 -5.868 1.00 93.44 273 GLY A N 1
ATOM 2136 C CA . GLY A 1 273 ? -5.959 -19.863 -4.876 1.00 93.44 273 GLY A CA 1
ATOM 2137 C C . GLY A 1 273 ? -5.503 -18.454 -5.264 1.00 93.44 273 GLY A C 1
ATO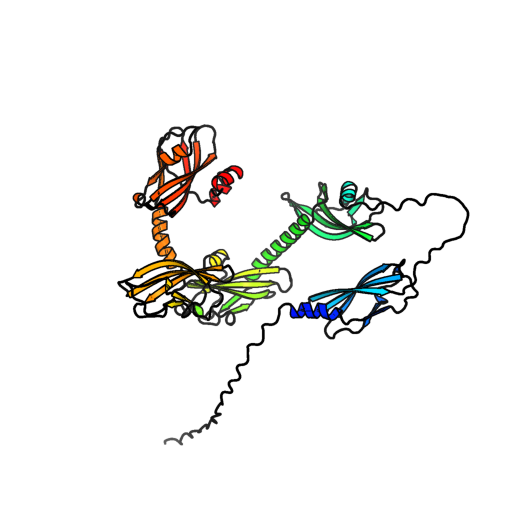M 2138 O O . GLY A 1 273 ? -5.730 -17.521 -4.496 1.00 93.44 273 GLY A O 1
ATOM 2139 N N . TYR A 1 274 ? -4.936 -18.244 -6.456 1.00 95.75 274 TYR A N 1
ATOM 2140 C CA . TYR A 1 274 ? -4.458 -16.931 -6.894 1.00 95.75 274 TYR A CA 1
ATOM 2141 C C . TYR A 1 274 ? -5.005 -16.525 -8.260 1.00 95.75 274 TYR A C 1
ATOM 2143 O O . TYR A 1 274 ? -5.221 -17.349 -9.145 1.00 95.75 274 TYR A O 1
ATOM 2151 N N . THR A 1 275 ? -5.139 -15.216 -8.457 1.00 93.25 275 THR A N 1
ATOM 2152 C CA . THR A 1 275 ? -5.345 -14.613 -9.778 1.00 93.25 275 THR A CA 1
ATOM 2153 C C . THR A 1 275 ? -4.183 -13.684 -10.108 1.00 93.25 275 THR A C 1
ATOM 2155 O O . THR A 1 275 ? -3.532 -13.131 -9.217 1.00 93.25 275 THR A O 1
ATOM 2158 N N . SER A 1 276 ? -3.889 -13.547 -11.400 1.00 93.94 276 SER A N 1
ATOM 2159 C CA . SER A 1 276 ? -2.778 -12.743 -11.902 1.00 93.94 276 SER A CA 1
ATOM 2160 C C . SER A 1 276 ? -3.258 -11.809 -13.001 1.00 93.94 276 SER A C 1
ATOM 2162 O O . SER A 1 276 ? -3.876 -12.246 -13.971 1.00 93.94 276 SER A O 1
ATOM 2164 N N . THR A 1 277 ? -2.934 -10.526 -12.859 1.00 89.06 277 THR A N 1
ATOM 2165 C CA . THR A 1 277 ? -3.255 -9.485 -13.835 1.00 89.06 277 THR A CA 1
ATOM 2166 C C . THR A 1 277 ? -1.968 -8.878 -14.366 1.00 89.06 277 THR A C 1
ATOM 2168 O O . THR A 1 277 ? -1.133 -8.383 -13.607 1.00 89.06 277 THR A O 1
ATOM 2171 N N . PHE A 1 278 ? -1.798 -8.888 -15.685 1.00 88.38 278 PHE A N 1
ATOM 2172 C CA . PHE A 1 278 ? -0.666 -8.232 -16.332 1.00 88.38 278 PHE A CA 1
ATOM 2173 C C . PHE A 1 278 ? -0.686 -6.717 -16.085 1.00 88.38 278 PHE A C 1
ATOM 2175 O O . PHE A 1 278 ? -1.723 -6.076 -16.236 1.00 88.38 278 PHE A O 1
ATOM 2182 N N . VAL A 1 279 ? 0.470 -6.142 -15.739 1.00 82.62 279 VAL A N 1
ATOM 2183 C CA . VAL A 1 279 ? 0.622 -4.697 -15.505 1.00 82.62 279 VAL A CA 1
ATOM 2184 C C . VAL A 1 279 ? 1.454 -4.051 -16.606 1.00 82.62 279 VAL A C 1
ATOM 2186 O O . VAL A 1 279 ? 1.047 -3.057 -17.196 1.00 82.62 279 VAL A O 1
ATOM 2189 N N . SER A 1 280 ? 2.661 -4.565 -16.850 1.00 82.94 280 SER A N 1
ATOM 2190 C CA . SER A 1 280 ? 3.596 -3.993 -17.828 1.00 82.94 280 SER A CA 1
ATOM 2191 C C . SER A 1 280 ? 4.712 -4.978 -18.171 1.00 82.94 280 SER A C 1
ATOM 2193 O O . SER A 1 280 ? 4.915 -5.963 -17.464 1.00 82.94 280 SER A O 1
ATOM 2195 N N . SER A 1 281 ? 5.456 -4.711 -19.242 1.00 84.25 281 SER A N 1
ATOM 2196 C CA . SER A 1 281 ? 6.644 -5.481 -19.614 1.00 84.25 281 SER A CA 1
ATOM 2197 C C . SER A 1 281 ? 7.784 -4.583 -20.081 1.00 84.25 281 SER A C 1
ATOM 2199 O O . SER A 1 281 ? 7.570 -3.479 -20.583 1.00 84.25 281 SER A O 1
ATOM 2201 N N . LYS A 1 282 ? 9.009 -5.084 -19.941 1.00 83.56 282 LYS A N 1
ATOM 2202 C CA . LYS A 1 282 ? 10.262 -4.465 -20.365 1.00 83.56 282 LYS A CA 1
ATOM 2203 C C . LYS A 1 282 ? 11.122 -5.508 -21.070 1.00 83.56 282 LYS A C 1
ATOM 2205 O O . LYS A 1 282 ? 11.175 -6.659 -20.658 1.00 83.56 282 LYS A O 1
ATOM 2210 N N . THR A 1 283 ? 11.813 -5.119 -22.131 1.00 73.25 283 THR A N 1
ATOM 2211 C CA . THR A 1 283 ? 12.663 -6.023 -22.922 1.00 73.25 283 THR A CA 1
ATOM 2212 C C . THR A 1 283 ? 14.135 -5.762 -22.656 1.00 73.25 283 THR A C 1
ATOM 2214 O O . THR A 1 283 ? 14.599 -4.630 -22.813 1.00 73.25 283 THR A O 1
ATOM 2217 N N . LYS A 1 284 ? 14.886 -6.820 -22.362 1.00 73.94 284 LYS A N 1
ATOM 2218 C CA . LYS A 1 284 ? 16.340 -6.865 -22.508 1.00 73.94 284 LYS A CA 1
ATOM 2219 C C . LYS A 1 284 ? 16.641 -7.424 -23.900 1.00 73.94 284 LYS A C 1
ATOM 2221 O O . LYS A 1 284 ? 16.198 -8.522 -24.229 1.00 73.94 284 LYS A O 1
ATOM 2226 N N . LEU A 1 285 ? 17.275 -6.630 -24.762 1.00 60.41 285 LEU A N 1
ATOM 2227 C CA . LEU A 1 285 ? 17.500 -7.000 -26.165 1.00 60.41 285 LEU A CA 1
ATOM 2228 C C . LEU A 1 285 ? 18.458 -8.202 -26.238 1.00 60.41 285 LEU A C 1
ATOM 2230 O O . LEU A 1 285 ? 19.426 -8.235 -25.488 1.00 60.41 285 LEU A O 1
ATOM 2234 N N . GLY A 1 286 ? 18.169 -9.193 -27.083 1.00 65.44 286 GLY A N 1
ATOM 2235 C CA . GLY A 1 286 ? 18.980 -10.415 -27.203 1.00 65.44 286 GLY A CA 1
ATOM 2236 C C . GLY A 1 286 ? 18.988 -11.377 -25.998 1.00 65.44 286 GLY A C 1
ATOM 2237 O O . GLY A 1 286 ? 19.718 -12.358 -26.034 1.00 65.44 286 GLY A O 1
ATOM 2238 N N . ASP A 1 287 ? 18.224 -11.119 -24.927 1.00 78.38 287 ASP A N 1
ATOM 2239 C CA . ASP A 1 287 ? 18.122 -12.007 -23.752 1.00 78.38 287 ASP A CA 1
ATOM 2240 C C . ASP A 1 287 ? 16.671 -12.411 -23.422 1.00 78.38 287 ASP A C 1
ATOM 2242 O O . ASP A 1 287 ? 16.285 -13.577 -23.542 1.00 78.38 287 ASP A O 1
ATOM 2246 N N . SER A 1 288 ? 15.840 -11.453 -22.994 1.00 84.81 288 SER A N 1
ATOM 2247 C CA . SER A 1 288 ? 14.560 -11.776 -22.356 1.00 84.81 288 SER A CA 1
ATOM 2248 C C . SER A 1 288 ? 13.563 -10.621 -22.313 1.00 84.81 288 SER A C 1
ATOM 2250 O O . SER A 1 288 ? 13.943 -9.450 -22.278 1.00 84.81 288 SER A O 1
ATOM 2252 N N . VAL A 1 289 ? 12.284 -10.949 -22.153 1.00 86.06 289 VAL A N 1
ATOM 2253 C CA . VAL A 1 289 ? 11.228 -10.034 -21.709 1.00 86.06 289 VAL A CA 1
ATOM 2254 C C . VAL A 1 289 ? 11.018 -10.216 -20.210 1.00 86.06 289 VAL A C 1
ATOM 2256 O O . VAL A 1 289 ? 10.781 -11.327 -19.753 1.00 86.06 289 VAL A O 1
ATOM 2259 N N . LEU A 1 290 ? 11.059 -9.138 -19.436 1.00 90.88 290 LEU A N 1
ATOM 2260 C CA . LEU A 1 290 ? 10.613 -9.140 -18.049 1.00 90.88 290 LEU A CA 1
ATOM 2261 C C . LEU A 1 290 ? 9.218 -8.521 -17.987 1.00 90.88 290 LEU A C 1
ATOM 2263 O O . LEU A 1 290 ? 8.985 -7.452 -18.544 1.00 90.88 290 LEU A O 1
ATOM 2267 N N . ALA A 1 291 ? 8.287 -9.162 -17.298 1.00 89.75 291 ALA A N 1
ATOM 2268 C CA . ALA A 1 291 ? 6.924 -8.686 -17.130 1.00 89.75 291 ALA A CA 1
ATOM 2269 C C . ALA A 1 291 ? 6.572 -8.558 -15.650 1.00 89.75 291 ALA A C 1
ATOM 2271 O O . ALA A 1 291 ? 6.968 -9.379 -14.825 1.00 89.75 291 ALA A O 1
ATOM 2272 N N . LYS A 1 292 ? 5.806 -7.518 -15.336 1.00 93.38 292 LYS A N 1
ATOM 2273 C CA . LYS A 1 292 ? 5.226 -7.257 -14.027 1.00 93.38 292 LYS A CA 1
ATOM 2274 C C . LYS A 1 292 ? 3.769 -7.710 -14.028 1.00 93.38 292 LYS A C 1
ATOM 2276 O O . LYS A 1 292 ? 2.985 -7.267 -14.872 1.00 93.38 292 LYS A O 1
ATOM 2281 N N . PHE A 1 293 ? 3.409 -8.521 -13.043 1.00 92.81 293 PHE A N 1
ATOM 2282 C CA . PHE A 1 293 ? 2.042 -8.956 -12.781 1.00 92.81 293 PHE A CA 1
ATOM 2283 C C . PHE A 1 293 ? 1.617 -8.528 -11.381 1.00 92.81 293 PHE A C 1
ATOM 2285 O O . PHE A 1 293 ? 2.426 -8.543 -10.454 1.00 92.81 293 PHE A O 1
ATOM 2292 N N . LYS A 1 294 ? 0.344 -8.168 -11.235 1.00 94.94 294 LYS A N 1
ATOM 2293 C CA . LYS A 1 294 ? -0.303 -7.937 -9.949 1.00 94.94 294 LYS A CA 1
ATOM 2294 C C . LYS A 1 294 ? -1.062 -9.196 -9.557 1.00 94.94 294 LYS A C 1
ATOM 2296 O O . LYS A 1 294 ? -1.864 -9.695 -10.342 1.00 94.94 294 LYS A O 1
ATOM 2301 N N . ILE A 1 295 ? -0.785 -9.698 -8.364 1.00 96.56 295 ILE A N 1
ATOM 2302 C CA . ILE A 1 295 ? -1.335 -10.939 -7.831 1.00 96.56 295 ILE A CA 1
ATOM 2303 C C . ILE A 1 295 ? -2.365 -10.622 -6.760 1.00 96.56 295 ILE A C 1
ATOM 2305 O O . ILE A 1 295 ? -2.152 -9.732 -5.933 1.00 96.56 295 ILE A O 1
ATOM 2309 N N . PHE A 1 296 ? -3.454 -11.384 -6.769 1.00 94.38 296 PHE A N 1
ATOM 2310 C CA . PHE A 1 296 ? -4.507 -11.330 -5.764 1.00 94.38 296 PHE A CA 1
ATOM 2311 C C . PHE A 1 296 ? -4.720 -12.734 -5.199 1.00 94.38 296 PHE A C 1
ATOM 2313 O O . PHE A 1 296 ? -4.889 -13.689 -5.965 1.00 94.38 296 PHE A O 1
ATOM 2320 N N . LYS A 1 297 ? -4.706 -12.862 -3.869 1.00 94.81 297 LYS A N 1
ATOM 2321 C CA . LYS A 1 297 ? -5.048 -14.111 -3.182 1.00 94.81 297 LYS A CA 1
ATOM 2322 C C . LYS A 1 297 ? -6.575 -14.214 -3.066 1.00 94.81 297 LYS A C 1
ATOM 2324 O O . LYS A 1 297 ? -7.225 -13.276 -2.615 1.00 94.81 297 LYS A O 1
ATOM 2329 N N . SER A 1 298 ? -7.160 -15.316 -3.524 1.00 91.94 298 SER A N 1
ATOM 2330 C CA . SER A 1 298 ? -8.612 -15.420 -3.763 1.00 91.94 298 SER A CA 1
ATOM 2331 C C . SER A 1 298 ? -9.441 -15.483 -2.476 1.00 91.94 298 SER A C 1
ATOM 2333 O O . SER A 1 298 ? -10.583 -15.035 -2.460 1.00 91.94 298 SER A O 1
ATOM 2335 N N . ASP A 1 299 ? -8.870 -16.024 -1.401 1.00 91.50 299 ASP A N 1
ATOM 2336 C CA . ASP A 1 299 ? -9.480 -16.154 -0.073 1.00 91.50 299 ASP A CA 1
ATOM 2337 C C . ASP A 1 299 ? -9.215 -14.942 0.844 1.00 91.50 299 ASP A C 1
ATOM 2339 O O . ASP A 1 299 ? -9.843 -14.815 1.894 1.00 91.50 299 ASP A O 1
ATOM 2343 N N . GLU A 1 300 ? -8.336 -14.015 0.447 1.00 89.69 300 GLU A N 1
ATOM 2344 C CA . GLU A 1 300 ? -7.946 -12.849 1.244 1.00 89.69 300 GLU A CA 1
ATOM 2345 C C . GLU A 1 300 ? -7.947 -11.564 0.402 1.00 89.69 300 GLU A C 1
ATOM 2347 O O . GLU A 1 300 ? -6.931 -11.169 -0.168 1.00 89.69 300 GLU A O 1
ATOM 2352 N N . GLN A 1 301 ? -9.083 -10.854 0.384 1.00 80.62 301 GLN A N 1
ATOM 2353 C CA . GLN A 1 301 ? -9.308 -9.672 -0.472 1.00 80.62 301 GLN A CA 1
ATOM 2354 C C . GLN A 1 301 ? -8.248 -8.562 -0.339 1.00 80.62 301 GLN A C 1
ATOM 2356 O O . GLN A 1 301 ? -8.020 -7.810 -1.285 1.00 80.62 301 GLN A O 1
ATOM 2361 N N . ASN A 1 302 ? -7.583 -8.460 0.816 1.00 86.38 302 ASN A N 1
ATOM 2362 C CA . ASN A 1 302 ? -6.584 -7.422 1.081 1.00 86.38 302 ASN A CA 1
ATOM 2363 C C . ASN A 1 302 ? -5.147 -7.849 0.740 1.00 86.38 302 ASN A C 1
ATOM 2365 O O . ASN A 1 302 ? -4.248 -7.008 0.746 1.00 86.38 302 ASN A O 1
ATOM 2369 N N . VAL A 1 303 ? -4.903 -9.128 0.437 1.00 92.44 303 VAL A N 1
ATOM 2370 C CA . VAL A 1 303 ? -3.558 -9.625 0.127 1.00 92.44 303 VAL A CA 1
ATOM 2371 C C . VAL A 1 303 ? -3.301 -9.497 -1.367 1.00 92.44 303 VAL A C 1
ATOM 2373 O O . VAL A 1 303 ? -3.676 -10.346 -2.180 1.00 92.44 303 VAL A O 1
ATOM 2376 N N . THR A 1 304 ? -2.630 -8.401 -1.718 1.00 93.44 304 THR A N 1
ATOM 2377 C CA . THR A 1 304 ? -2.203 -8.112 -3.088 1.00 93.44 304 THR A CA 1
ATOM 2378 C C . THR A 1 304 ? -0.721 -7.779 -3.128 1.00 93.44 304 THR A C 1
ATOM 2380 O O . THR A 1 304 ? -0.198 -7.121 -2.228 1.00 93.44 304 THR A O 1
ATOM 2383 N N . PHE A 1 305 ? -0.027 -8.242 -4.163 1.00 96.19 305 PHE A N 1
ATOM 2384 C CA . PHE A 1 305 ? 1.403 -7.991 -4.330 1.00 96.19 305 PHE A CA 1
ATOM 2385 C C . PHE A 1 305 ? 1.817 -8.049 -5.797 1.00 96.19 305 PHE A C 1
ATOM 2387 O O . PHE A 1 305 ? 1.117 -8.604 -6.641 1.00 96.19 305 PHE A O 1
ATOM 2394 N N . ASP A 1 306 ? 2.970 -7.464 -6.102 1.00 96.19 306 ASP A N 1
ATOM 2395 C CA . ASP A 1 306 ? 3.550 -7.503 -7.439 1.00 96.19 306 ASP A CA 1
ATOM 2396 C C . ASP A 1 306 ? 4.553 -8.655 -7.558 1.00 96.19 306 ASP A C 1
ATOM 2398 O O . ASP A 1 306 ? 5.368 -8.880 -6.661 1.00 96.19 306 ASP A O 1
ATOM 2402 N N . VAL A 1 307 ? 4.551 -9.333 -8.704 1.00 96.88 307 VAL A N 1
ATOM 2403 C CA . VAL A 1 307 ? 5.590 -10.298 -9.081 1.00 96.88 307 VAL A CA 1
ATOM 2404 C C . VAL A 1 307 ? 6.189 -9.946 -10.429 1.00 96.88 307 VAL A C 1
ATOM 2406 O O . VAL A 1 307 ? 5.540 -9.354 -11.294 1.00 96.88 307 VAL A O 1
ATOM 2409 N N . TYR A 1 308 ? 7.449 -10.329 -10.599 1.00 95.62 308 TYR A N 1
ATOM 2410 C CA . TYR A 1 308 ? 8.231 -10.052 -11.791 1.00 95.62 308 TYR A CA 1
ATOM 2411 C C . TYR A 1 308 ? 8.675 -11.379 -12.390 1.00 95.62 308 TYR A C 1
ATOM 2413 O O . TYR A 1 308 ? 9.198 -12.244 -11.685 1.00 95.62 308 TYR A O 1
ATOM 2421 N N . VAL A 1 309 ? 8.430 -11.544 -13.683 1.00 94.88 309 VAL A N 1
ATOM 2422 C CA . VAL A 1 309 ? 8.618 -12.802 -14.407 1.00 94.88 309 VAL A CA 1
ATOM 2423 C C . VAL A 1 309 ? 9.500 -12.545 -15.622 1.00 94.88 309 VAL A C 1
ATOM 2425 O O . VAL A 1 309 ? 9.264 -11.588 -16.355 1.00 94.88 309 VAL A O 1
ATOM 2428 N N . LYS A 1 310 ? 10.510 -13.384 -15.838 1.00 93.19 310 LYS A N 1
ATOM 2429 C CA . LYS A 1 310 ? 11.461 -13.341 -16.948 1.00 93.19 310 LYS A CA 1
ATOM 2430 C C . LYS A 1 310 ? 11.127 -14.439 -17.963 1.00 93.19 310 LYS A C 1
ATOM 2432 O O . LYS A 1 310 ? 11.197 -15.625 -17.658 1.00 93.19 310 LYS A O 1
ATOM 2437 N N . PHE A 1 311 ? 10.814 -14.026 -19.185 1.00 89.38 311 PHE A N 1
ATOM 2438 C CA . PHE A 1 311 ? 10.613 -14.873 -20.357 1.00 89.38 311 PHE A CA 1
ATOM 2439 C C . PHE A 1 311 ? 11.835 -14.756 -21.277 1.00 89.38 311 PHE A C 1
ATOM 2441 O O . PHE A 1 311 ? 12.073 -13.698 -21.856 1.00 89.38 311 PHE A O 1
ATOM 2448 N N . THR A 1 312 ? 12.634 -15.809 -21.404 1.00 86.31 312 THR A N 1
ATOM 2449 C CA . THR A 1 312 ? 13.836 -15.845 -22.258 1.00 86.31 312 THR A CA 1
ATOM 2450 C C . THR A 1 312 ? 13.488 -16.056 -23.737 1.00 86.31 312 THR A C 1
ATOM 2452 O O . THR A 1 312 ? 12.502 -16.717 -24.070 1.00 86.31 312 THR A O 1
ATOM 2455 N N . TYR A 1 313 ? 14.279 -15.469 -24.643 1.00 75.75 313 TYR A N 1
ATOM 2456 C CA . TYR A 1 313 ? 14.072 -15.617 -26.089 1.00 75.75 313 TYR A CA 1
ATOM 2457 C C . TYR A 1 313 ? 14.343 -17.046 -26.581 1.00 75.75 313 TYR A C 1
ATOM 2459 O O . TYR A 1 313 ? 15.037 -17.832 -25.936 1.00 75.75 313 TYR A O 1
ATOM 2467 N N . ASN A 1 314 ? 13.788 -17.375 -27.753 1.00 66.00 314 ASN A N 1
ATOM 2468 C CA . ASN A 1 314 ? 13.966 -18.660 -28.445 1.00 66.00 314 ASN A CA 1
ATOM 2469 C C . ASN A 1 314 ? 13.500 -19.896 -27.650 1.00 66.00 314 ASN A C 1
ATOM 2471 O O . ASN A 1 314 ? 13.933 -21.019 -27.910 1.00 66.00 314 ASN A O 1
ATOM 2475 N N . MET A 1 315 ? 12.573 -19.712 -26.708 1.00 59.16 315 MET A N 1
ATOM 2476 C CA . MET A 1 315 ? 11.981 -20.800 -25.936 1.00 59.16 315 MET A CA 1
ATOM 2477 C C . MET A 1 315 ? 10.486 -20.941 -26.253 1.00 59.16 315 MET A C 1
ATOM 2479 O O . MET A 1 315 ? 9.657 -20.243 -25.679 1.00 59.16 315 MET A O 1
ATOM 2483 N N . MET A 1 316 ? 10.122 -21.856 -27.160 1.00 58.69 316 MET A N 1
ATOM 2484 C CA . MET A 1 316 ? 8.722 -22.285 -27.287 1.00 58.69 316 MET A CA 1
ATOM 2485 C C . MET A 1 316 ? 8.336 -23.152 -26.080 1.00 58.69 316 MET A C 1
ATOM 2487 O O . MET A 1 316 ? 9.070 -24.072 -25.721 1.00 58.69 316 MET A O 1
ATOM 2491 N N . ASN A 1 317 ? 7.177 -22.871 -25.473 1.00 57.59 317 ASN A N 1
ATOM 2492 C CA . ASN A 1 317 ? 6.537 -23.686 -24.429 1.00 57.59 317 ASN A CA 1
ATOM 2493 C C . ASN A 1 317 ? 7.348 -23.919 -23.138 1.00 57.59 317 ASN A C 1
ATOM 2495 O O . ASN A 1 317 ? 7.096 -24.896 -22.429 1.00 57.59 317 ASN A O 1
ATOM 2499 N N . LYS A 1 318 ? 8.298 -23.044 -22.786 1.00 69.81 318 LYS A N 1
ATOM 2500 C CA . LYS A 1 318 ? 9.035 -23.169 -21.517 1.00 69.81 318 LYS A CA 1
ATOM 2501 C C . LYS A 1 318 ? 8.439 -22.312 -20.404 1.00 69.81 318 LYS A C 1
ATOM 2503 O O . LYS A 1 318 ? 7.866 -21.246 -20.630 1.00 69.81 318 LYS A O 1
ATOM 2508 N N . LYS A 1 319 ? 8.589 -22.838 -19.190 1.00 85.31 319 LYS A N 1
ATOM 2509 C CA . LYS A 1 319 ? 8.290 -22.167 -17.929 1.00 85.31 319 LYS A CA 1
ATOM 2510 C C . LYS A 1 319 ? 9.166 -20.919 -17.800 1.00 85.31 319 LYS A C 1
ATOM 2512 O O . LYS A 1 319 ? 10.365 -20.987 -18.054 1.00 85.31 319 LYS A O 1
ATOM 2517 N N . ALA A 1 320 ? 8.552 -19.801 -17.440 1.00 89.88 320 ALA A N 1
ATOM 2518 C CA . ALA A 1 320 ? 9.242 -18.552 -17.165 1.00 89.88 320 ALA A CA 1
ATOM 2519 C C . ALA A 1 320 ? 9.801 -18.536 -15.735 1.00 89.88 320 ALA A C 1
ATOM 2521 O O . ALA A 1 320 ? 9.226 -19.150 -14.831 1.00 89.88 320 ALA A O 1
ATOM 2522 N N . ASP A 1 321 ? 10.888 -17.797 -15.531 1.00 92.81 321 ASP A N 1
ATOM 2523 C CA . ASP A 1 321 ? 11.554 -17.685 -14.234 1.00 92.81 321 ASP A CA 1
ATOM 2524 C C . ASP A 1 321 ? 11.054 -16.466 -13.458 1.00 92.81 321 ASP A C 1
ATOM 2526 O O . ASP A 1 321 ? 10.734 -15.426 -14.035 1.00 92.81 321 ASP A O 1
ATOM 2530 N N . PHE A 1 322 ? 11.023 -16.546 -12.129 1.00 94.12 322 PHE A N 1
ATOM 2531 C CA . PHE A 1 322 ? 10.827 -15.352 -11.308 1.00 94.12 322 PHE A CA 1
ATOM 2532 C C . PHE A 1 322 ? 12.102 -14.508 -11.282 1.00 94.12 322 PHE A C 1
ATOM 2534 O O . PHE A 1 322 ? 13.207 -15.026 -11.153 1.00 94.12 322 PHE A O 1
ATOM 2541 N N . THR A 1 323 ? 11.938 -13.192 -11.346 1.00 94.75 323 THR A N 1
ATOM 2542 C CA . THR A 1 323 ? 13.025 -12.214 -11.219 1.00 94.75 323 THR A CA 1
ATOM 2543 C C . THR A 1 323 ? 12.708 -11.217 -10.096 1.00 94.75 323 THR A C 1
ATOM 2545 O O . THR A 1 323 ? 11.644 -11.277 -9.469 1.00 94.75 323 THR A O 1
ATOM 2548 N N . THR A 1 324 ? 13.648 -10.331 -9.772 1.00 94.25 324 THR A N 1
ATOM 2549 C CA . THR A 1 324 ? 13.477 -9.318 -8.730 1.00 94.25 324 THR A CA 1
ATOM 2550 C C . THR A 1 324 ? 12.964 -8.005 -9.311 1.00 94.25 324 THR A C 1
ATOM 2552 O O . THR A 1 324 ? 13.114 -7.707 -10.500 1.00 94.25 324 THR A O 1
ATOM 2555 N N . LYS A 1 325 ? 12.382 -7.173 -8.444 1.00 93.69 325 LYS A N 1
ATOM 2556 C CA . LYS A 1 325 ? 11.996 -5.809 -8.804 1.00 93.69 325 LYS A CA 1
ATOM 2557 C C . LYS A 1 325 ? 13.204 -5.002 -9.281 1.00 93.69 325 LYS A C 1
ATOM 2559 O O . LYS A 1 325 ? 13.093 -4.256 -10.242 1.00 93.69 325 LYS A O 1
ATOM 2564 N N . GLU A 1 326 ? 14.363 -5.173 -8.649 1.00 90.94 326 GLU A N 1
ATOM 2565 C CA . GLU A 1 326 ? 15.589 -4.452 -8.994 1.00 90.94 326 GLU A CA 1
ATOM 2566 C C . GLU A 1 326 ? 16.074 -4.798 -10.405 1.00 90.94 326 GLU A C 1
ATOM 2568 O O . GLU A 1 326 ? 16.545 -3.915 -11.116 1.00 90.94 326 GLU A O 1
ATOM 2573 N N . GLU A 1 327 ? 15.968 -6.060 -10.833 1.00 88.88 327 GLU A N 1
ATOM 2574 C CA . GLU A 1 327 ? 16.303 -6.450 -12.207 1.00 88.88 327 GLU A CA 1
ATOM 2575 C C . GLU A 1 327 ? 15.304 -5.858 -13.213 1.00 88.88 327 GLU A C 1
ATOM 2577 O O . GLU A 1 327 ? 15.715 -5.315 -14.240 1.00 88.88 327 GLU A O 1
ATOM 2582 N N . TYR A 1 328 ? 14.007 -5.872 -12.886 1.00 89.62 328 TYR A N 1
ATOM 2583 C CA . TYR A 1 328 ? 12.969 -5.231 -13.696 1.00 89.62 328 TYR A CA 1
ATOM 2584 C C . TYR A 1 328 ? 13.165 -3.712 -13.810 1.00 89.62 328 TYR A C 1
ATOM 2586 O O . TYR 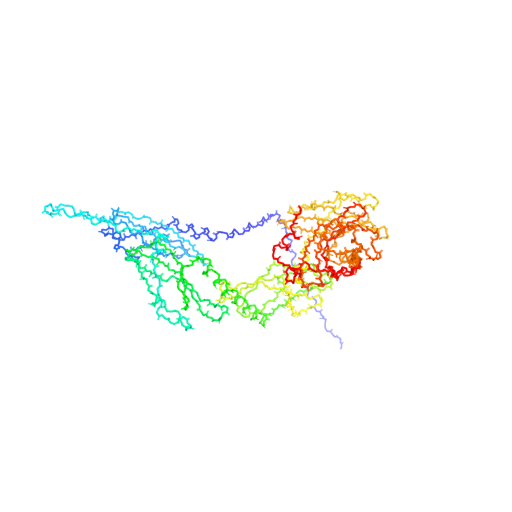A 1 328 ? 13.054 -3.137 -14.895 1.00 89.62 328 TYR A O 1
ATOM 2594 N N . ASP A 1 329 ? 13.455 -3.034 -12.703 1.00 84.38 329 ASP A N 1
ATOM 2595 C CA . ASP A 1 329 ? 13.576 -1.577 -12.635 1.00 84.38 329 ASP A CA 1
ATOM 2596 C C . ASP A 1 329 ? 14.844 -1.055 -13.314 1.00 84.38 329 ASP A C 1
ATOM 2598 O O . ASP A 1 329 ? 14.824 0.056 -13.842 1.00 84.38 329 ASP A O 1
ATOM 2602 N N . LYS A 1 330 ? 15.900 -1.876 -13.420 1.00 82.19 330 LYS A N 1
ATOM 2603 C CA . LYS A 1 330 ? 17.089 -1.572 -14.239 1.00 82.19 330 LYS A CA 1
ATOM 2604 C C . LYS A 1 330 ? 16.779 -1.451 -15.731 1.00 82.19 330 LYS A C 1
ATOM 2606 O O . LYS A 1 330 ? 17.533 -0.800 -16.452 1.00 82.19 330 LYS A O 1
ATOM 2611 N N . LEU A 1 331 ? 15.709 -2.083 -16.212 1.00 74.44 331 LEU A N 1
ATOM 2612 C CA . LEU A 1 331 ? 15.320 -1.994 -17.614 1.00 74.44 331 LEU A CA 1
ATOM 2613 C C . LEU A 1 331 ? 14.496 -0.723 -17.859 1.00 74.44 331 LEU A C 1
ATOM 2615 O O . LEU A 1 331 ? 13.597 -0.369 -17.089 1.00 74.44 331 LEU A O 1
ATOM 2619 N N . ALA A 1 332 ? 14.773 -0.041 -18.967 1.00 62.84 332 ALA A N 1
ATOM 2620 C CA . ALA A 1 332 ? 13.951 1.070 -19.424 1.00 62.84 332 ALA A CA 1
ATOM 2621 C C . ALA A 1 332 ? 12.589 0.560 -19.934 1.00 62.84 332 ALA A C 1
ATOM 2623 O O . ALA A 1 332 ? 12.495 -0.507 -20.546 1.00 62.84 332 ALA A O 1
ATOM 2624 N N . ILE A 1 333 ? 11.523 1.331 -19.697 1.00 55.75 333 ILE A N 1
ATOM 2625 C CA . ILE A 1 333 ? 10.211 1.082 -20.311 1.00 55.75 333 ILE A CA 1
ATOM 2626 C C . ILE A 1 333 ? 10.347 1.348 -21.814 1.00 55.75 333 ILE A C 1
ATOM 2628 O O . ILE A 1 333 ? 10.691 2.459 -22.218 1.00 55.75 333 ILE A O 1
ATOM 2632 N N . LYS A 1 334 ? 10.087 0.338 -22.648 1.00 54.47 334 LYS A N 1
ATOM 2633 C CA . LYS A 1 334 ? 10.132 0.479 -24.107 1.00 54.47 334 LYS A CA 1
ATOM 2634 C C . LYS A 1 334 ? 8.810 1.074 -24.596 1.00 54.47 334 LYS A C 1
ATOM 2636 O O . LYS A 1 334 ? 7.782 0.411 -24.538 1.00 54.47 334 LYS A O 1
ATOM 2641 N N . ILE A 1 335 ? 8.839 2.320 -25.068 1.00 57.03 335 ILE A N 1
ATOM 2642 C CA . ILE A 1 335 ? 7.736 2.919 -25.834 1.00 57.03 335 ILE A CA 1
ATOM 2643 C C . ILE A 1 335 ? 7.908 2.505 -27.296 1.00 57.03 335 ILE A C 1
ATOM 2645 O O . ILE A 1 335 ? 8.991 2.675 -27.852 1.00 57.03 335 ILE A O 1
ATOM 2649 N N . GLU A 1 336 ? 6.863 1.977 -27.936 1.00 57.38 336 GLU A N 1
ATOM 2650 C CA . GLU A 1 336 ? 6.865 1.779 -29.388 1.00 57.38 336 GLU A CA 1
ATOM 2651 C C . GLU A 1 336 ? 6.897 3.136 -30.096 1.00 57.38 336 GLU A C 1
ATOM 2653 O O . GLU A 1 336 ? 5.898 3.843 -30.181 1.00 57.38 336 GLU A O 1
ATOM 2658 N N . LEU A 1 337 ? 8.081 3.515 -30.573 1.00 63.50 337 LEU A N 1
ATOM 2659 C CA . LEU A 1 337 ? 8.285 4.749 -31.332 1.00 63.50 337 LEU A CA 1
ATOM 2660 C C . LEU A 1 337 ? 8.626 4.500 -32.789 1.00 63.50 337 LEU A C 1
ATOM 2662 O O . LEU A 1 337 ? 8.783 5.466 -33.531 1.00 63.50 337 LEU A O 1
ATOM 2666 N N . LYS A 1 338 ? 8.798 3.235 -33.195 1.00 62.41 338 LYS A N 1
ATOM 2667 C CA . LYS A 1 338 ? 9.209 2.890 -34.557 1.00 62.41 338 LYS A CA 1
ATOM 2668 C C . LYS A 1 338 ? 8.236 3.543 -35.542 1.00 62.41 338 LYS A C 1
ATOM 2670 O O . LYS A 1 338 ? 7.029 3.465 -35.345 1.00 62.41 338 LYS A O 1
ATOM 2675 N N . ASP A 1 339 ? 8.782 4.271 -36.513 1.00 64.44 339 ASP A N 1
ATOM 2676 C CA . ASP A 1 339 ? 8.042 5.048 -37.523 1.00 64.44 339 ASP A CA 1
ATOM 2677 C C . ASP A 1 339 ? 7.272 6.277 -36.989 1.00 64.44 339 ASP A C 1
ATOM 2679 O O . ASP A 1 339 ? 6.619 7.002 -37.743 1.00 64.44 339 ASP A O 1
ATOM 2683 N N . LYS A 1 340 ? 7.390 6.562 -35.686 1.00 78.06 340 LYS A N 1
ATOM 2684 C CA . LYS A 1 340 ? 6.763 7.697 -34.993 1.00 78.06 340 LYS A CA 1
ATOM 2685 C C . LYS A 1 340 ? 7.726 8.841 -34.700 1.00 78.06 340 LYS A C 1
ATOM 2687 O O . LYS A 1 340 ? 7.276 9.910 -34.307 1.00 78.06 340 LYS A O 1
ATOM 2692 N N . ILE A 1 341 ? 9.027 8.642 -34.904 1.00 83.12 341 ILE A N 1
ATOM 2693 C CA . ILE A 1 341 ? 10.021 9.720 -34.943 1.00 83.12 341 ILE A CA 1
ATOM 2694 C C . ILE A 1 341 ? 10.448 9.906 -36.396 1.00 83.12 341 ILE A C 1
ATOM 2696 O O . ILE A 1 341 ? 10.976 8.981 -37.013 1.00 83.12 341 ILE A O 1
ATOM 2700 N N . LYS A 1 342 ? 10.229 11.106 -36.932 1.00 86.25 342 LYS A N 1
ATOM 2701 C CA . LYS A 1 342 ? 10.553 11.469 -38.315 1.00 86.25 342 LYS A CA 1
ATOM 2702 C C . LYS A 1 342 ? 11.547 12.619 -38.337 1.00 86.25 342 LYS A C 1
ATOM 2704 O O . LYS A 1 342 ? 11.578 13.444 -37.420 1.00 86.25 342 LYS A O 1
ATOM 2709 N N . TYR A 1 343 ? 12.354 12.681 -39.386 1.00 87.75 343 TYR A N 1
ATOM 2710 C CA . TYR A 1 343 ? 13.172 13.845 -39.692 1.00 87.75 343 TYR A CA 1
ATOM 2711 C C . TYR A 1 343 ? 12.477 14.681 -40.767 1.00 87.75 343 TYR A C 1
ATOM 2713 O O . TYR A 1 343 ? 12.041 14.159 -41.788 1.00 87.75 343 TYR A O 1
ATOM 2721 N N . GLU A 1 344 ? 12.348 15.985 -40.546 1.00 89.69 344 GLU A N 1
ATOM 2722 C CA . GLU A 1 344 ? 11.763 16.890 -41.531 1.00 89.69 344 GLU A CA 1
ATOM 2723 C C . GLU A 1 344 ? 12.743 17.139 -42.691 1.00 89.69 344 GLU A C 1
ATOM 2725 O O . GLU A 1 344 ? 13.664 17.957 -42.603 1.00 89.69 344 GLU A O 1
ATOM 2730 N N . GLY A 1 345 ? 12.526 16.419 -43.793 1.00 88.00 345 GLY A N 1
ATOM 2731 C CA . GLY A 1 345 ? 13.348 16.457 -45.003 1.00 88.00 345 GLY A CA 1
ATOM 2732 C C . GLY A 1 345 ? 14.296 15.260 -45.107 1.00 88.00 345 GLY A C 1
ATOM 2733 O O . GLY A 1 345 ? 14.119 14.250 -44.436 1.00 88.00 345 GLY A O 1
ATOM 2734 N N . LYS A 1 346 ? 15.322 15.368 -45.960 1.00 87.38 346 LYS A N 1
ATOM 2735 C CA . LYS A 1 346 ? 16.347 14.322 -46.098 1.00 87.38 346 LYS A CA 1
ATOM 2736 C C . LYS A 1 346 ? 17.453 14.508 -45.068 1.00 87.38 346 LYS A C 1
ATOM 2738 O O . LYS A 1 346 ? 17.947 15.620 -44.874 1.00 87.38 346 LYS A O 1
ATOM 2743 N N . VAL A 1 347 ? 17.858 13.412 -44.436 1.00 87.56 347 VAL A N 1
ATOM 2744 C CA . VAL A 1 347 ? 19.026 13.382 -43.555 1.00 87.56 347 VAL A CA 1
ATOM 2745 C C . VAL A 1 347 ? 20.296 13.453 -44.395 1.00 87.56 347 VAL A C 1
ATOM 2747 O O . VAL A 1 347 ? 20.487 12.674 -45.324 1.00 87.56 347 VAL A O 1
ATOM 2750 N N . THR A 1 348 ? 21.182 14.361 -44.021 1.00 90.50 348 THR A N 1
ATOM 2751 C CA . THR A 1 348 ? 22.507 14.584 -44.608 1.00 90.50 348 THR A CA 1
ATOM 2752 C C . THR A 1 348 ? 23.491 14.730 -43.458 1.00 90.50 348 THR A C 1
ATOM 2754 O O . THR A 1 348 ? 23.237 15.489 -42.518 1.00 90.50 348 THR A O 1
ATOM 2757 N N . ILE A 1 349 ? 24.607 14.000 -43.483 1.00 85.06 349 ILE A N 1
ATOM 2758 C CA . ILE A 1 349 ? 25.489 13.914 -42.303 1.00 85.06 349 ILE A CA 1
ATOM 2759 C C . ILE A 1 349 ? 26.065 15.275 -41.930 1.00 85.06 349 ILE A C 1
ATOM 2761 O O . ILE A 1 349 ? 26.096 15.655 -40.754 1.00 85.06 349 ILE A O 1
ATOM 2765 N N . ASP A 1 350 ? 26.481 16.050 -42.924 1.00 88.31 350 ASP A N 1
ATOM 2766 C CA . ASP A 1 350 ? 27.122 17.335 -42.678 1.00 88.31 350 ASP A CA 1
ATOM 2767 C C . ASP A 1 350 ? 26.122 18.418 -42.251 1.00 88.31 350 ASP A C 1
ATOM 2769 O O . ASP A 1 350 ? 26.439 19.202 -41.356 1.00 88.31 350 ASP A O 1
ATOM 2773 N N . THR A 1 351 ? 24.884 18.387 -42.755 1.00 89.19 351 THR A N 1
ATOM 2774 C CA . THR A 1 351 ? 23.862 19.423 -42.497 1.00 89.19 351 THR A CA 1
ATOM 2775 C C . THR A 1 351 ? 22.716 18.981 -41.578 1.00 89.19 351 THR A C 1
ATOM 2777 O O . THR A 1 351 ? 21.681 19.647 -41.498 1.00 89.19 351 THR A O 1
ATOM 2780 N N . PHE A 1 352 ? 22.893 17.884 -40.837 1.00 88.25 352 PHE A N 1
ATOM 2781 C CA . PHE A 1 352 ? 21.909 17.409 -39.868 1.00 88.25 352 PHE A CA 1
ATOM 2782 C C . PHE A 1 352 ? 21.583 18.447 -38.793 1.00 88.25 352 PHE A C 1
ATOM 2784 O O . PHE A 1 352 ? 22.470 18.933 -38.088 1.00 88.25 352 PHE A O 1
ATOM 2791 N N . ASN A 1 353 ? 20.292 18.725 -38.621 1.00 87.69 353 ASN A N 1
ATOM 2792 C CA . ASN A 1 353 ? 19.776 19.655 -37.632 1.00 87.69 353 ASN A CA 1
ATOM 2793 C C . ASN A 1 353 ? 18.793 18.942 -36.706 1.00 87.69 353 ASN A C 1
ATOM 2795 O O . ASN A 1 353 ? 17.680 18.589 -37.092 1.00 87.69 353 ASN A O 1
ATOM 2799 N N . ILE A 1 354 ? 19.182 18.807 -35.443 1.00 83.31 354 ILE A N 1
ATOM 2800 C CA . ILE A 1 354 ? 18.391 18.121 -34.429 1.00 83.31 354 ILE A CA 1
ATOM 2801 C C . ILE A 1 354 ? 16.994 18.741 -34.247 1.00 83.31 354 ILE A C 1
ATOM 2803 O O . ILE A 1 354 ? 16.050 18.024 -33.922 1.00 83.31 354 ILE A O 1
ATOM 2807 N N . ALA A 1 355 ? 16.811 20.043 -34.511 1.00 86.50 355 ALA A N 1
ATOM 2808 C CA . ALA A 1 355 ? 15.517 20.725 -34.431 1.00 86.50 355 ALA A CA 1
ATOM 2809 C C . ALA A 1 355 ? 14.467 20.130 -35.386 1.00 86.50 355 ALA A C 1
ATOM 2811 O O . ALA A 1 355 ? 13.294 20.103 -35.028 1.00 86.50 355 ALA A O 1
ATOM 2812 N N . LYS A 1 356 ? 14.893 19.551 -36.517 1.00 90.12 356 LYS A N 1
ATOM 2813 C CA . LYS A 1 356 ? 14.024 18.954 -37.546 1.00 90.12 356 LYS A CA 1
ATOM 2814 C C . LYS A 1 356 ? 13.439 17.588 -37.180 1.00 90.12 356 LYS A C 1
ATOM 2816 O O . LYS A 1 356 ? 12.645 17.041 -37.934 1.00 90.12 356 LYS A O 1
ATOM 2821 N N . ILE A 1 357 ? 13.808 17.022 -36.033 1.00 87.44 357 ILE A N 1
ATOM 2822 C CA . ILE A 1 357 ? 13.188 15.791 -35.535 1.00 87.44 357 ILE A CA 1
ATOM 2823 C C . ILE A 1 357 ? 11.789 16.106 -34.997 1.00 87.44 357 ILE A C 1
ATOM 2825 O O . ILE A 1 357 ? 11.672 16.907 -34.060 1.00 87.44 357 ILE A O 1
ATOM 2829 N N . LYS A 1 358 ? 10.773 15.438 -35.553 1.00 86.38 358 LYS A N 1
ATOM 2830 C CA . LYS A 1 358 ? 9.358 15.538 -35.177 1.00 86.38 358 LYS A CA 1
ATOM 2831 C C . LYS A 1 358 ? 8.814 14.198 -34.687 1.00 86.38 358 LYS A C 1
ATOM 2833 O O . LYS A 1 358 ? 9.310 13.135 -35.063 1.00 86.38 358 LYS A O 1
ATOM 2838 N N . LEU A 1 359 ? 7.780 14.274 -33.855 1.00 81.56 359 LEU A N 1
ATOM 2839 C CA . LEU A 1 359 ? 6.934 13.133 -33.527 1.00 81.56 359 LEU A CA 1
ATOM 2840 C C . LEU A 1 359 ? 5.756 13.085 -34.497 1.00 81.56 359 LEU A C 1
ATOM 2842 O O . LEU A 1 359 ? 5.235 14.122 -34.892 1.00 81.56 359 LEU A O 1
ATOM 2846 N N . ASP A 1 360 ? 5.361 11.880 -34.878 1.00 78.69 360 ASP A N 1
ATOM 2847 C CA . ASP A 1 360 ? 4.142 11.621 -35.634 1.00 78.69 360 ASP A CA 1
ATOM 2848 C C . ASP A 1 360 ? 2.909 11.923 -34.765 1.00 78.69 360 ASP A C 1
ATOM 2850 O O . ASP A 1 360 ? 2.894 11.617 -33.567 1.00 78.69 360 ASP A O 1
ATOM 2854 N N . ASP A 1 361 ? 1.847 12.456 -35.372 1.00 72.44 361 ASP A N 1
ATOM 2855 C CA . ASP A 1 361 ? 0.642 12.933 -34.665 1.00 72.44 361 ASP A CA 1
ATOM 2856 C C . ASP A 1 361 ? -0.097 11.830 -33.879 1.00 72.44 361 ASP A C 1
ATOM 2858 O O . ASP A 1 361 ? -0.933 12.105 -33.014 1.00 72.44 361 ASP A O 1
ATOM 2862 N N . GLY A 1 362 ? 0.227 10.560 -34.145 1.00 64.50 362 GLY A N 1
ATOM 2863 C CA . GLY A 1 362 ? -0.310 9.399 -33.438 1.00 64.50 362 GLY A CA 1
ATOM 2864 C C . GLY A 1 362 ? 0.143 9.248 -31.979 1.00 64.50 362 GLY A C 1
ATOM 2865 O O . GLY A 1 362 ? -0.357 8.351 -31.304 1.00 64.50 362 GLY A O 1
ATOM 2866 N N . ILE A 1 363 ? 1.061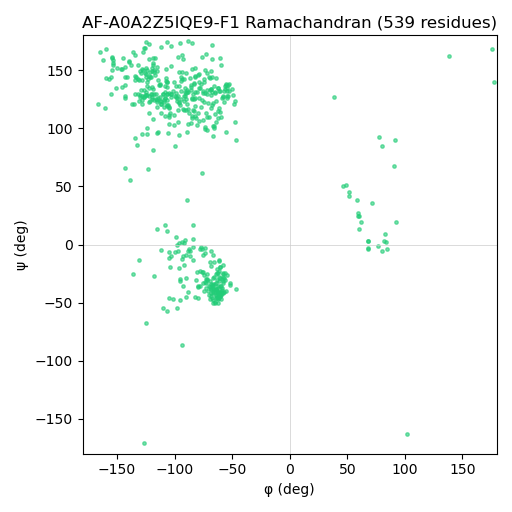 10.083 -31.469 1.00 71.12 363 ILE A N 1
ATOM 2867 C CA . ILE A 1 363 ? 1.515 10.044 -30.066 1.00 71.12 363 ILE A CA 1
ATOM 2868 C C . ILE A 1 363 ? 1.307 11.404 -29.383 1.00 71.12 363 ILE A C 1
ATOM 2870 O O . ILE A 1 363 ? 2.258 12.061 -28.964 1.00 71.12 363 ILE A O 1
ATOM 2874 N N . LYS A 1 364 ? 0.041 11.814 -29.240 1.00 66.88 364 LYS A N 1
ATOM 2875 C CA . LYS A 1 364 ? -0.357 13.134 -28.703 1.00 66.88 364 LYS A CA 1
ATOM 2876 C C . LYS A 1 364 ? 0.189 13.458 -27.304 1.00 66.88 364 LYS A C 1
ATOM 2878 O O . LYS A 1 364 ? 0.363 14.627 -26.975 1.00 66.88 364 LYS A O 1
ATOM 2883 N N . ASP A 1 365 ? 0.505 12.439 -26.508 1.00 75.62 365 ASP A N 1
ATOM 2884 C CA . ASP A 1 365 ? 0.925 12.620 -25.112 1.00 75.62 365 ASP A CA 1
ATOM 2885 C C . ASP A 1 365 ? 2.446 12.618 -24.909 1.00 75.62 365 ASP A C 1
ATOM 2887 O O . ASP A 1 365 ? 2.908 12.817 -23.785 1.00 75.62 365 ASP A O 1
ATOM 2891 N N . LEU A 1 366 ? 3.234 12.339 -25.953 1.00 77.75 366 LEU A N 1
ATOM 2892 C CA . LEU A 1 366 ? 4.691 12.323 -25.856 1.00 77.75 366 LEU A CA 1
ATOM 2893 C C . LEU A 1 366 ? 5.250 13.673 -26.308 1.00 77.75 366 LEU A C 1
ATOM 2895 O O . LEU A 1 366 ? 5.038 14.094 -27.441 1.00 77.75 366 LEU A O 1
ATOM 2899 N N . LYS A 1 367 ? 5.999 14.345 -25.437 1.00 80.12 367 LYS A N 1
ATOM 2900 C CA . LYS A 1 367 ? 6.666 15.616 -25.738 1.00 80.12 367 LYS A CA 1
ATOM 2901 C C . LYS A 1 367 ? 8.169 15.408 -25.765 1.00 80.12 367 LYS A C 1
ATOM 2903 O O . LYS A 1 367 ? 8.734 14.997 -24.759 1.00 80.12 367 LYS A O 1
ATOM 2908 N N . ILE A 1 368 ? 8.832 15.687 -26.888 1.00 78.50 368 ILE A N 1
ATOM 2909 C CA . ILE A 1 368 ? 10.301 15.767 -26.915 1.00 78.50 368 ILE A CA 1
ATOM 2910 C C . ILE A 1 368 ? 10.708 17.004 -26.110 1.00 78.50 368 ILE A C 1
ATOM 2912 O O . ILE A 1 368 ? 10.354 18.118 -26.488 1.00 78.50 368 ILE A O 1
ATOM 2916 N N . ASN A 1 369 ? 11.438 16.806 -25.014 1.00 70.56 369 ASN A N 1
ATOM 2917 C CA . ASN A 1 369 ? 11.812 17.881 -24.094 1.00 70.56 369 ASN A CA 1
ATOM 2918 C C . ASN A 1 369 ? 13.196 18.433 -24.413 1.00 70.56 369 ASN A C 1
ATOM 2920 O O . ASN A 1 369 ? 13.378 19.645 -24.476 1.00 70.56 369 ASN A O 1
ATOM 2924 N N . VAL A 1 370 ? 14.182 17.549 -24.597 1.00 60.66 370 VAL A N 1
ATOM 2925 C CA . VAL A 1 370 ? 15.577 17.943 -24.807 1.00 60.66 370 VAL A CA 1
ATOM 2926 C C . VAL A 1 370 ? 16.226 17.037 -25.846 1.00 60.66 370 VAL A C 1
ATOM 2928 O O . VAL A 1 370 ? 15.948 15.848 -25.970 1.00 60.66 370 VAL A O 1
ATOM 2931 N N . LYS A 1 371 ? 17.100 17.643 -26.633 1.00 67.50 371 LYS A N 1
ATOM 2932 C CA . LYS A 1 371 ? 17.841 17.049 -27.737 1.00 67.50 371 LYS A CA 1
ATOM 2933 C C . LYS A 1 371 ? 19.313 17.099 -27.318 1.00 67.50 371 LYS A C 1
ATOM 2935 O O . LYS A 1 371 ? 19.929 18.155 -27.379 1.00 67.50 371 LYS A O 1
ATOM 2940 N N . GLU A 1 372 ? 19.818 16.003 -26.753 1.00 60.41 372 GLU A N 1
ATOM 2941 C CA . GLU A 1 372 ? 20.977 16.032 -25.844 1.00 60.41 372 GLU A CA 1
ATOM 2942 C C . GLU A 1 372 ? 22.321 15.818 -26.547 1.00 60.41 372 GLU A C 1
ATOM 2944 O O . GLU A 1 372 ? 23.323 16.410 -26.148 1.00 60.41 372 GLU A O 1
ATOM 2949 N N . ARG A 1 373 ? 22.370 14.974 -27.587 1.00 70.38 373 ARG A N 1
ATOM 2950 C CA . ARG A 1 373 ? 23.634 14.618 -28.252 1.00 70.38 373 ARG A CA 1
ATOM 2951 C C . ARG A 1 373 ? 23.423 14.167 -29.691 1.00 70.38 373 ARG A C 1
ATOM 2953 O O . ARG A 1 373 ? 22.457 13.467 -29.977 1.00 70.38 373 ARG A O 1
ATOM 2960 N N . VAL A 1 374 ? 24.360 14.520 -30.571 1.00 75.19 374 VAL A N 1
ATOM 2961 C CA . VAL A 1 374 ? 24.447 14.032 -31.957 1.00 75.19 374 VAL A CA 1
ATOM 2962 C C . VAL A 1 374 ? 25.809 13.379 -32.158 1.00 75.19 374 VAL A C 1
ATOM 2964 O O . VAL A 1 374 ? 26.836 13.997 -31.883 1.00 75.19 374 VAL A O 1
ATOM 2967 N N . ILE A 1 375 ? 25.822 12.146 -32.651 1.00 75.50 375 ILE A N 1
ATOM 2968 C CA . ILE A 1 375 ? 27.025 11.424 -33.065 1.00 75.50 375 ILE A CA 1
ATOM 2969 C C . ILE A 1 375 ? 26.916 11.199 -34.570 1.00 75.50 375 ILE A C 1
ATOM 2971 O O . ILE A 1 375 ? 25.941 10.616 -35.037 1.00 75.50 375 ILE A O 1
ATOM 2975 N N . LYS A 1 376 ? 27.905 11.675 -35.328 1.00 82.62 376 LYS A N 1
ATOM 2976 C CA . LYS A 1 376 ? 27.974 11.507 -36.784 1.00 82.62 376 LYS A CA 1
ATOM 2977 C C . LYS A 1 376 ? 28.936 10.365 -37.107 1.00 82.62 376 LYS A C 1
ATOM 2979 O O . LYS A 1 376 ? 30.137 10.505 -36.898 1.00 82.62 376 LYS A O 1
ATOM 2984 N N . ASP A 1 377 ? 28.414 9.260 -37.619 1.00 77.94 377 ASP A N 1
ATOM 2985 C CA . ASP A 1 377 ? 29.193 8.122 -38.102 1.00 77.94 377 ASP A CA 1
ATOM 2986 C C . ASP A 1 377 ? 29.297 8.195 -39.630 1.00 77.94 377 ASP A C 1
ATOM 2988 O O . ASP A 1 377 ? 28.507 7.603 -40.372 1.00 77.94 377 ASP A O 1
ATOM 2992 N N . LYS A 1 378 ? 30.284 8.970 -40.095 1.00 80.25 378 LYS A N 1
ATOM 2993 C CA . LYS A 1 378 ? 30.564 9.159 -41.527 1.00 80.25 378 LYS A CA 1
ATOM 2994 C C . LYS A 1 378 ? 30.937 7.857 -42.233 1.00 80.25 378 LYS A C 1
ATOM 2996 O O . LYS A 1 378 ? 30.702 7.737 -43.424 1.00 80.25 378 LYS A O 1
ATOM 3001 N N . LYS A 1 379 ? 31.515 6.883 -41.521 1.00 76.94 379 LYS A N 1
ATOM 3002 C CA . LYS A 1 379 ? 31.952 5.615 -42.121 1.00 76.94 379 LYS A CA 1
ATOM 3003 C C . LYS A 1 379 ? 30.758 4.750 -42.523 1.00 76.94 379 LYS A C 1
ATOM 3005 O O . LYS A 1 379 ? 30.817 4.070 -43.540 1.00 76.94 379 LYS A O 1
ATOM 3010 N N . ASN A 1 380 ? 29.689 4.786 -41.730 1.00 76.12 380 ASN A N 1
ATOM 3011 C CA . ASN A 1 380 ? 28.495 3.969 -41.948 1.00 76.12 380 ASN A CA 1
ATOM 3012 C C . ASN A 1 380 ? 27.291 4.765 -42.473 1.00 76.12 380 ASN A C 1
ATOM 3014 O O . ASN A 1 380 ? 26.175 4.248 -42.477 1.00 76.12 380 ASN A O 1
ATOM 3018 N N . ASN A 1 381 ? 27.506 6.013 -42.890 1.00 87.00 381 ASN A N 1
ATOM 3019 C CA . ASN A 1 381 ? 26.489 6.956 -43.350 1.00 87.00 381 ASN A CA 1
ATOM 3020 C C . ASN A 1 381 ? 25.300 7.136 -42.386 1.00 87.00 381 ASN A C 1
ATOM 3022 O O . ASN A 1 381 ? 24.129 7.099 -42.783 1.00 87.00 381 ASN A O 1
ATOM 3026 N N . LYS A 1 382 ? 25.602 7.284 -41.091 1.00 84.62 382 LYS A N 1
ATOM 3027 C CA . LYS A 1 382 ? 24.606 7.290 -40.010 1.00 84.62 382 LYS A CA 1
ATOM 3028 C C . LYS A 1 382 ? 24.791 8.441 -39.036 1.00 84.62 382 LYS A C 1
ATOM 3030 O O . LYS A 1 382 ? 25.892 8.938 -38.809 1.00 84.62 382 LYS A O 1
ATOM 3035 N N . ILE A 1 383 ? 23.691 8.820 -38.398 1.00 80.81 383 ILE A N 1
ATOM 3036 C CA . ILE A 1 383 ? 23.652 9.801 -37.320 1.00 80.81 383 ILE A CA 1
ATOM 3037 C C . ILE A 1 383 ? 22.877 9.202 -36.164 1.00 80.81 383 ILE A C 1
ATOM 3039 O O . ILE A 1 383 ? 21.748 8.761 -36.344 1.00 80.81 383 ILE A O 1
ATOM 3043 N N . ILE A 1 384 ? 23.464 9.210 -34.975 1.00 78.25 384 ILE A N 1
ATOM 3044 C CA . ILE A 1 384 ? 22.816 8.736 -33.757 1.00 78.25 384 ILE A CA 1
ATOM 3045 C C . ILE A 1 384 ? 22.498 9.946 -32.893 1.00 78.25 384 ILE A C 1
ATOM 3047 O O . ILE A 1 384 ? 23.378 10.751 -32.583 1.00 78.25 384 ILE A O 1
ATOM 3051 N N . VAL A 1 385 ? 21.236 10.075 -32.502 1.00 80.12 385 VAL A N 1
ATOM 3052 C CA . VAL A 1 385 ? 20.751 11.194 -31.700 1.00 80.12 385 VAL A CA 1
ATOM 3053 C C . VAL A 1 385 ? 20.190 10.705 -30.384 1.00 80.12 385 VAL A C 1
ATOM 3055 O O . VAL A 1 385 ? 19.322 9.839 -30.360 1.00 80.12 385 VAL A O 1
ATOM 3058 N N . GLN A 1 386 ? 20.642 11.317 -29.296 1.00 77.50 386 GLN A N 1
ATOM 3059 C CA . GLN A 1 386 ? 20.052 11.142 -27.980 1.00 77.50 386 GLN A CA 1
ATOM 3060 C C . GLN A 1 386 ? 18.943 12.175 -27.765 1.00 77.50 386 GLN A C 1
ATOM 3062 O O . GLN A 1 386 ? 19.186 13.383 -27.831 1.00 77.50 386 GLN A O 1
ATOM 3067 N N . ILE A 1 387 ? 17.725 11.701 -27.518 1.00 78.75 387 ILE A N 1
ATOM 3068 C CA . ILE A 1 387 ? 16.534 12.536 -27.336 1.00 78.75 387 ILE A CA 1
ATOM 3069 C C . ILE A 1 387 ? 15.895 12.187 -26.001 1.00 78.75 387 ILE A C 1
ATOM 3071 O O . ILE A 1 387 ? 15.639 11.013 -25.745 1.00 78.75 387 ILE A O 1
ATOM 3075 N N . SER A 1 388 ? 15.577 13.185 -25.183 1.00 70.25 388 SER A N 1
ATOM 3076 C CA . SER A 1 388 ? 14.691 13.004 -24.043 1.00 70.25 388 SER A CA 1
ATOM 3077 C C . SER A 1 388 ? 13.262 13.409 -24.395 1.00 70.25 388 SER A C 1
ATOM 3079 O O . SER A 1 388 ? 13.018 14.429 -25.045 1.00 70.25 388 SER A O 1
ATOM 3081 N N . ALA A 1 389 ? 12.295 12.602 -23.976 1.00 75.81 389 ALA A N 1
ATOM 3082 C CA . ALA A 1 389 ? 10.880 12.920 -24.121 1.00 75.81 389 ALA A CA 1
ATOM 3083 C C . ALA A 1 389 ? 10.123 12.627 -22.828 1.00 75.81 389 ALA A C 1
ATOM 3085 O O . ALA A 1 389 ? 10.620 11.892 -21.981 1.00 75.81 389 ALA A O 1
ATOM 3086 N N . SER A 1 390 ? 8.921 13.171 -22.665 1.00 70.19 390 SER A N 1
ATOM 3087 C CA . SER A 1 390 ? 8.056 12.874 -21.527 1.00 70.19 390 SER A CA 1
ATOM 3088 C C . SER A 1 390 ? 6.651 12.490 -21.948 1.00 70.19 390 SER A C 1
ATOM 3090 O O . SER A 1 390 ? 6.137 12.984 -22.946 1.00 70.19 390 SER A O 1
ATOM 3092 N N . LYS A 1 391 ? 6.034 11.603 -21.166 1.00 72.81 391 LYS A N 1
ATOM 3093 C CA . LYS A 1 391 ? 4.619 11.226 -21.258 1.00 72.81 391 LYS A CA 1
ATOM 3094 C C . LYS A 1 391 ? 4.086 11.005 -19.848 1.00 72.81 391 LYS A C 1
ATOM 3096 O O . LYS A 1 391 ? 4.665 10.220 -19.101 1.00 72.81 391 LYS A O 1
ATOM 3101 N N . ASN A 1 392 ? 2.995 11.680 -19.484 1.00 67.00 392 ASN A N 1
ATOM 3102 C CA . ASN A 1 392 ? 2.326 11.534 -18.181 1.00 67.00 392 ASN A CA 1
ATOM 3103 C C . ASN A 1 392 ? 3.299 11.625 -16.986 1.00 67.00 392 ASN A C 1
ATOM 3105 O O . ASN A 1 392 ? 3.355 10.724 -16.155 1.00 67.00 392 ASN A O 1
ATOM 3109 N N . SER A 1 393 ? 4.118 12.683 -16.949 1.00 59.66 393 SER A N 1
ATOM 3110 C CA . SER A 1 393 ? 5.159 12.931 -15.929 1.00 59.66 393 SER A CA 1
ATOM 3111 C C . SER A 1 393 ? 6.359 11.972 -15.925 1.00 59.66 393 SER A C 1
ATOM 3113 O O . SER A 1 393 ? 7.314 12.206 -15.188 1.00 59.66 393 SER A O 1
ATOM 3115 N N . ASN A 1 394 ? 6.372 10.937 -16.768 1.00 52.31 394 ASN A N 1
ATOM 3116 C CA . ASN A 1 394 ? 7.539 10.076 -16.948 1.00 52.31 394 ASN A CA 1
ATOM 3117 C C . ASN A 1 394 ? 8.485 10.681 -17.983 1.00 52.31 394 ASN A C 1
ATOM 3119 O O . ASN A 1 394 ? 8.025 11.124 -19.033 1.00 52.31 394 ASN A O 1
ATOM 3123 N N . ASN A 1 395 ? 9.789 10.651 -17.708 1.00 56.06 395 ASN A N 1
ATOM 3124 C CA . ASN A 1 395 ? 10.836 11.034 -18.654 1.00 56.06 395 ASN A CA 1
ATOM 3125 C C . ASN A 1 395 ? 11.468 9.784 -19.272 1.00 56.06 395 ASN A C 1
ATOM 3127 O O . ASN A 1 395 ? 11.723 8.794 -18.588 1.00 56.06 395 ASN A O 1
ATOM 3131 N N . TYR A 1 396 ? 11.747 9.856 -20.563 1.00 64.81 396 TYR A N 1
ATOM 3132 C CA . TYR A 1 396 ? 12.301 8.791 -21.382 1.00 64.81 396 TYR A CA 1
ATOM 3133 C C . TYR A 1 396 ? 13.521 9.313 -22.118 1.00 64.81 396 TYR A C 1
ATOM 3135 O O . TYR A 1 396 ? 13.578 10.493 -22.459 1.00 64.81 396 TYR A O 1
ATOM 3143 N N . LEU A 1 397 ? 14.463 8.419 -22.396 1.00 60.78 397 LEU A N 1
ATOM 3144 C CA . LEU A 1 397 ? 15.656 8.709 -23.171 1.00 60.78 397 LEU A CA 1
ATOM 3145 C C . LEU A 1 397 ? 15.740 7.729 -24.341 1.00 60.78 397 LEU A C 1
ATOM 3147 O O . LEU A 1 397 ? 15.641 6.518 -24.152 1.00 60.78 397 LEU A O 1
ATOM 3151 N N . PHE A 1 398 ? 15.912 8.255 -25.548 1.00 70.12 398 PHE A N 1
ATOM 3152 C CA . PHE A 1 398 ? 15.941 7.491 -26.790 1.00 70.12 398 PHE A CA 1
ATOM 3153 C C . PHE A 1 398 ? 17.257 7.705 -27.516 1.00 70.12 398 PHE A C 1
ATOM 3155 O O . PHE A 1 398 ? 17.776 8.819 -27.537 1.00 70.12 398 PHE A O 1
ATOM 3162 N N . LEU A 1 399 ? 17.750 6.647 -28.159 1.00 68.38 399 LEU A N 1
ATOM 3163 C CA . LEU A 1 399 ? 18.769 6.741 -29.196 1.00 68.38 399 LEU A CA 1
ATOM 3164 C C . LEU A 1 399 ? 18.091 6.510 -30.542 1.00 68.38 399 LEU A C 1
ATOM 3166 O O . LEU A 1 399 ? 17.467 5.479 -30.780 1.00 68.38 399 LEU A O 1
ATOM 3170 N N . VAL A 1 400 ? 18.183 7.498 -31.414 1.00 81.12 400 VAL A N 1
ATOM 3171 C CA . VAL A 1 400 ? 17.515 7.497 -32.710 1.00 81.12 400 VAL A CA 1
ATOM 3172 C C . VAL A 1 400 ? 18.587 7.479 -33.784 1.00 81.12 400 VAL A C 1
ATOM 3174 O O . VAL A 1 400 ? 19.404 8.396 -33.837 1.00 81.12 400 VAL A O 1
ATOM 3177 N N . GLU A 1 401 ? 18.619 6.429 -34.607 1.00 84.69 401 GLU A N 1
ATOM 3178 C CA . GLU A 1 401 ? 19.507 6.368 -35.768 1.00 84.69 401 GLU A CA 1
ATOM 3179 C C . GLU A 1 401 ? 18.790 6.975 -36.976 1.00 84.69 401 GLU A C 1
ATOM 3181 O O . GLU A 1 401 ? 17.656 6.629 -37.298 1.00 84.69 401 GLU A O 1
ATOM 3186 N N . PHE A 1 402 ? 19.477 7.863 -37.675 1.00 85.88 402 PHE A N 1
ATOM 3187 C CA . PHE A 1 402 ? 19.079 8.380 -38.972 1.00 85.88 402 PHE A CA 1
ATOM 3188 C C . PHE A 1 402 ? 20.122 7.947 -39.999 1.00 85.88 402 PHE A C 1
ATOM 3190 O O . PHE A 1 402 ? 21.320 8.145 -39.783 1.00 85.88 402 PHE A O 1
ATOM 3197 N N . LYS A 1 403 ? 19.680 7.359 -41.114 1.00 87.19 403 LYS A N 1
ATOM 3198 C CA . LYS A 1 403 ? 20.555 7.035 -42.246 1.00 87.19 403 LYS A CA 1
ATOM 3199 C C . LYS A 1 403 ? 20.531 8.170 -43.254 1.00 87.19 403 LYS A C 1
ATOM 3201 O O . LYS A 1 403 ? 19.479 8.763 -43.500 1.00 87.19 403 LYS A O 1
ATOM 3206 N N . GLU A 1 404 ? 21.677 8.455 -43.851 1.00 87.69 404 GLU A N 1
ATOM 3207 C CA . GLU A 1 404 ? 21.760 9.445 -44.919 1.00 87.69 404 GLU A CA 1
ATOM 3208 C C . GLU A 1 404 ? 20.784 9.126 -46.064 1.00 87.69 404 GLU A C 1
ATOM 3210 O O . GLU A 1 404 ? 20.585 7.969 -46.433 1.00 87.69 404 GLU A O 1
ATOM 3215 N N . GLY A 1 405 ? 20.123 10.161 -46.583 1.00 85.88 405 GLY A N 1
ATOM 3216 C CA . GLY A 1 405 ? 19.127 10.056 -47.650 1.00 85.88 405 GLY A CA 1
ATOM 3217 C C . GLY A 1 405 ? 17.725 9.620 -47.208 1.00 85.88 405 GLY A C 1
ATOM 3218 O O . GLY A 1 405 ? 16.815 9.663 -48.034 1.00 85.88 405 GLY A O 1
ATOM 3219 N N . THR A 1 406 ? 17.524 9.253 -45.938 1.00 80.12 406 THR A N 1
ATOM 3220 C CA . THR A 1 406 ? 16.216 8.833 -45.398 1.00 80.12 406 THR A CA 1
ATOM 3221 C C . THR A 1 406 ? 15.554 9.934 -44.565 1.00 80.12 406 THR A C 1
ATOM 3223 O O . THR A 1 406 ? 16.234 10.805 -44.024 1.00 80.12 406 THR A O 1
ATOM 3226 N N . ASP A 1 407 ? 14.226 9.912 -44.485 1.00 74.62 407 ASP A N 1
ATOM 3227 C CA . ASP A 1 407 ? 13.380 10.760 -43.627 1.00 74.62 407 ASP A CA 1
ATOM 3228 C C . ASP A 1 407 ? 12.835 9.993 -42.403 1.00 74.62 407 ASP A C 1
ATOM 3230 O O . ASP A 1 407 ? 12.454 10.586 -41.388 1.00 74.62 407 ASP A O 1
ATOM 3234 N N . VAL A 1 408 ? 12.846 8.659 -42.472 1.00 72.00 408 VAL A N 1
ATOM 3235 C CA . VAL A 1 408 ? 12.448 7.764 -41.383 1.00 72.00 408 VAL A CA 1
ATOM 3236 C C . VAL A 1 408 ? 13.648 7.419 -40.505 1.00 72.00 408 VAL A C 1
ATOM 3238 O O . VAL A 1 408 ? 14.695 6.978 -40.980 1.00 72.00 408 VAL A O 1
ATOM 3241 N N . ALA A 1 409 ? 13.478 7.568 -39.193 1.00 65.06 409 ALA A N 1
ATOM 3242 C CA . ALA A 1 409 ? 14.461 7.093 -38.237 1.00 65.06 409 ALA A CA 1
ATOM 3243 C C . ALA A 1 409 ? 14.469 5.557 -38.148 1.00 65.06 409 ALA A C 1
ATOM 3245 O O . ALA A 1 409 ? 13.445 4.928 -37.875 1.00 65.06 409 ALA A O 1
ATOM 3246 N N . GLY A 1 410 ? 15.652 4.952 -38.251 1.00 62.56 410 GLY A N 1
ATOM 3247 C CA . GLY A 1 410 ? 15.892 3.619 -37.713 1.00 62.56 410 GLY A CA 1
ATOM 3248 C C . GLY A 1 410 ? 15.933 3.713 -36.189 1.00 62.56 410 GLY A C 1
ATOM 3249 O O . GLY A 1 410 ? 16.933 4.116 -35.603 1.00 62.56 410 GLY A O 1
ATOM 3250 N N . ILE A 1 411 ? 14.839 3.398 -35.503 1.00 56.59 411 ILE A N 1
ATOM 3251 C CA . ILE A 1 411 ? 14.831 3.523 -34.041 1.00 56.59 411 ILE A CA 1
ATOM 3252 C C . ILE A 1 411 ? 15.466 2.292 -33.406 1.00 56.59 411 ILE A C 1
ATOM 3254 O O . ILE A 1 411 ? 14.939 1.183 -33.510 1.00 56.59 411 ILE A O 1
ATOM 3258 N N . PHE A 1 412 ? 16.554 2.512 -32.670 1.00 56.34 412 PHE A N 1
ATOM 3259 C CA . PHE A 1 412 ? 17.123 1.525 -31.764 1.00 56.34 412 PHE A CA 1
ATOM 3260 C C . PHE A 1 412 ? 16.635 1.804 -30.346 1.00 56.34 412 PHE A C 1
ATOM 3262 O O . PHE A 1 412 ? 16.971 2.814 -29.736 1.00 56.34 412 PHE A O 1
ATOM 3269 N N . ILE A 1 413 ? 15.864 0.873 -29.783 1.00 48.19 413 ILE A N 1
ATOM 3270 C CA . ILE A 1 413 ? 15.563 0.891 -28.350 1.00 48.19 413 ILE A CA 1
ATOM 3271 C C . ILE A 1 413 ? 16.363 -0.216 -27.677 1.00 48.19 413 ILE A C 1
ATOM 3273 O O . ILE A 1 413 ? 15.914 -1.361 -27.657 1.00 48.19 413 ILE A O 1
ATOM 3277 N N . ASN A 1 414 ? 17.520 0.140 -27.118 1.00 44.69 414 ASN A N 1
ATOM 3278 C CA . ASN A 1 414 ? 17.723 0.112 -25.667 1.00 44.69 414 ASN A CA 1
ATOM 3279 C C . ASN A 1 414 ? 19.009 0.877 -25.304 1.00 44.69 414 ASN A C 1
ATOM 3281 O O . ASN A 1 414 ? 20.106 0.541 -25.742 1.00 44.69 414 ASN A O 1
ATOM 3285 N N . SER A 1 415 ? 18.858 1.912 -24.483 1.00 49.81 415 SER A N 1
ATOM 3286 C CA . SER A 1 415 ? 19.917 2.802 -24.016 1.00 49.81 415 SER A CA 1
ATOM 3287 C C . SER A 1 415 ? 20.574 2.288 -22.726 1.00 49.81 415 SER A C 1
ATOM 3289 O O . SER A 1 415 ? 20.884 3.068 -21.830 1.00 49.81 415 SER A O 1
ATOM 3291 N N . SER A 1 416 ? 20.766 0.976 -22.601 1.00 41.28 416 SER A N 1
ATOM 3292 C CA . SER A 1 416 ? 21.615 0.409 -21.548 1.00 41.28 416 SER A CA 1
ATOM 3293 C C . SER A 1 416 ? 22.945 -0.051 -22.122 1.00 41.28 416 SER A C 1
ATOM 3295 O O . SER A 1 416 ? 23.955 0.369 -21.594 1.00 41.28 416 SER A O 1
ATOM 3297 N N . ASP A 1 417 ? 23.007 -0.767 -23.244 1.00 37.50 417 ASP A N 1
ATOM 3298 C CA . ASP A 1 417 ? 24.291 -1.325 -23.709 1.00 37.50 417 ASP A CA 1
ATOM 3299 C C . ASP A 1 417 ? 25.197 -0.314 -24.433 1.00 37.50 417 ASP A C 1
ATOM 3301 O O . ASP A 1 417 ? 26.403 -0.312 -24.218 1.00 37.50 417 ASP A O 1
ATOM 3305 N N . VAL A 1 418 ? 24.644 0.618 -25.220 1.00 39.56 418 VAL A N 1
ATOM 3306 C CA . VAL A 1 418 ? 25.439 1.671 -25.902 1.00 39.56 418 VAL A CA 1
ATOM 3307 C C . VAL A 1 418 ? 25.787 2.822 -24.950 1.00 39.56 418 VAL A C 1
ATOM 3309 O O . VAL A 1 418 ? 26.892 3.374 -24.992 1.00 39.56 418 VAL A O 1
ATOM 3312 N N . ILE A 1 419 ? 24.860 3.145 -24.040 1.00 38.69 419 ILE A N 1
ATOM 3313 C CA . ILE A 1 419 ? 25.115 4.080 -22.943 1.00 38.69 419 ILE A CA 1
ATOM 3314 C C . ILE A 1 419 ? 26.109 3.457 -21.970 1.00 38.69 419 ILE A C 1
ATOM 3316 O O . ILE A 1 419 ? 27.066 4.129 -21.632 1.00 38.69 419 ILE A O 1
ATOM 3320 N N . ASN A 1 420 ? 25.986 2.182 -21.593 1.00 37.44 420 ASN A N 1
ATOM 3321 C CA . ASN A 1 420 ? 26.997 1.520 -20.778 1.00 37.44 420 ASN A CA 1
ATOM 3322 C C . ASN A 1 420 ? 28.298 1.338 -21.547 1.00 37.44 420 ASN A C 1
ATOM 3324 O O . ASN A 1 420 ? 29.308 1.497 -20.919 1.00 37.44 420 ASN A O 1
ATOM 3328 N N . ALA A 1 421 ? 28.390 1.091 -22.849 1.00 36.12 421 ALA A N 1
ATOM 3329 C CA . ALA A 1 421 ? 29.714 1.015 -23.490 1.00 36.12 421 ALA A CA 1
ATOM 3330 C C . ALA A 1 421 ? 30.463 2.365 -23.426 1.00 36.12 421 ALA A C 1
ATOM 3332 O O . ALA A 1 421 ? 31.659 2.415 -23.144 1.00 36.12 421 ALA A O 1
ATOM 3333 N N . THR A 1 422 ? 29.741 3.475 -23.598 1.00 38.28 422 THR A N 1
ATOM 3334 C CA . THR A 1 422 ? 30.329 4.827 -23.589 1.00 38.28 422 THR A CA 1
ATOM 3335 C C . THR A 1 422 ? 30.524 5.362 -22.162 1.00 38.28 422 THR A C 1
ATOM 3337 O O . THR A 1 422 ? 31.605 5.839 -21.830 1.00 38.28 422 THR A O 1
ATOM 3340 N N . ILE A 1 423 ? 29.524 5.202 -21.286 1.00 41.28 423 ILE A N 1
ATOM 3341 C CA . ILE A 1 423 ? 29.606 5.502 -19.849 1.00 41.28 423 ILE A CA 1
ATOM 3342 C C . ILE A 1 423 ? 30.539 4.528 -19.150 1.00 41.28 423 ILE A C 1
ATOM 3344 O O . ILE A 1 423 ? 31.198 4.961 -18.239 1.00 41.28 423 ILE A O 1
ATOM 3348 N N . THR A 1 424 ? 30.653 3.255 -19.518 1.00 44.16 424 THR A N 1
ATOM 3349 C CA . THR A 1 424 ? 31.613 2.314 -18.903 1.00 44.16 424 THR A CA 1
ATOM 3350 C C . THR A 1 424 ? 33.017 2.631 -19.365 1.00 44.16 424 THR A C 1
ATOM 3352 O O . THR A 1 424 ? 33.899 2.523 -18.541 1.00 44.16 424 THR A O 1
ATOM 3355 N N . ASN A 1 425 ? 33.251 3.129 -20.581 1.00 46.12 425 ASN A N 1
ATOM 3356 C CA . ASN A 1 425 ? 34.570 3.669 -20.921 1.00 46.12 425 ASN A CA 1
ATOM 3357 C C . ASN A 1 425 ? 34.889 4.941 -20.113 1.00 46.12 425 ASN A C 1
ATOM 3359 O O . ASN A 1 425 ? 35.937 5.003 -19.481 1.00 46.12 425 ASN A O 1
ATOM 3363 N N . GLU A 1 426 ? 33.973 5.913 -20.018 1.00 49.03 426 GLU A N 1
ATOM 3364 C CA . GLU A 1 426 ? 34.182 7.116 -19.185 1.00 49.03 426 GLU A CA 1
ATOM 3365 C C . GLU A 1 426 ? 34.223 6.800 -17.674 1.00 49.03 426 GLU A C 1
ATOM 3367 O O . GLU A 1 426 ? 35.001 7.386 -16.931 1.00 49.03 426 GLU A O 1
ATOM 3372 N N . LYS A 1 427 ? 33.435 5.834 -17.202 1.00 51.88 427 LYS A N 1
ATOM 3373 C CA . LYS A 1 427 ? 33.350 5.368 -15.811 1.00 51.88 427 LYS A CA 1
ATOM 3374 C C . LYS A 1 427 ? 34.513 4.456 -15.457 1.00 51.88 427 LYS A C 1
ATOM 3376 O O . LYS A 1 427 ? 34.992 4.573 -14.346 1.00 51.88 427 LYS A O 1
ATOM 3381 N N . MET A 1 428 ? 35.014 3.618 -16.366 1.00 54.59 428 MET A N 1
ATOM 3382 C CA . MET A 1 428 ? 36.268 2.875 -16.189 1.00 54.59 428 MET A CA 1
ATOM 3383 C C . MET A 1 428 ? 37.428 3.852 -16.039 1.00 54.59 428 MET A C 1
ATOM 3385 O O . MET A 1 428 ? 38.258 3.673 -15.155 1.00 54.59 428 MET A O 1
ATOM 3389 N N . GLU A 1 429 ? 37.459 4.916 -16.843 1.00 64.50 429 GLU A N 1
ATOM 3390 C CA . GLU A 1 429 ? 38.460 5.974 -16.706 1.00 64.50 429 GLU A CA 1
ATOM 3391 C C . GLU A 1 429 ? 38.299 6.756 -15.390 1.00 64.50 429 GLU A C 1
ATOM 3393 O O . GLU A 1 429 ? 39.283 6.994 -14.691 1.00 64.50 429 GLU A O 1
ATOM 3398 N N . LEU A 1 430 ? 37.068 7.072 -14.971 1.00 72.81 430 LEU A N 1
ATOM 3399 C CA . LEU A 1 430 ? 36.788 7.705 -13.674 1.00 72.81 430 LEU A CA 1
ATOM 3400 C C . LEU A 1 430 ? 37.041 6.770 -12.472 1.00 72.81 430 LEU A C 1
ATOM 3402 O O . LEU A 1 430 ? 37.424 7.238 -11.397 1.00 72.81 430 LEU A O 1
ATOM 3406 N N . ASP A 1 431 ? 36.852 5.458 -12.619 1.00 73.44 431 ASP A N 1
ATOM 3407 C CA . ASP A 1 431 ? 37.065 4.445 -11.581 1.00 73.44 431 ASP A CA 1
ATOM 3408 C C . ASP A 1 431 ? 38.560 4.225 -11.326 1.00 73.44 431 ASP A C 1
ATOM 3410 O O . ASP A 1 431 ? 38.952 4.077 -10.164 1.00 73.44 431 ASP A O 1
ATOM 3414 N N . LYS A 1 432 ? 39.397 4.362 -12.364 1.00 81.19 432 LYS A N 1
ATOM 3415 C CA . LYS A 1 432 ? 40.866 4.396 -12.261 1.00 81.19 432 LYS A CA 1
ATOM 3416 C C . LYS A 1 432 ? 41.413 5.653 -11.576 1.00 81.19 432 LYS A C 1
ATOM 3418 O O . LYS A 1 432 ? 42.555 5.633 -11.121 1.00 81.19 432 LYS A O 1
ATOM 3423 N N . ILE A 1 433 ? 40.631 6.735 -11.468 1.00 86.12 433 ILE A N 1
ATOM 3424 C CA . ILE A 1 433 ? 41.071 7.936 -10.743 1.00 86.12 433 ILE A CA 1
ATOM 3425 C C . ILE A 1 433 ? 41.261 7.595 -9.268 1.00 86.12 433 ILE A C 1
ATOM 3427 O O . ILE A 1 433 ? 40.331 7.161 -8.585 1.00 86.12 433 ILE A O 1
ATOM 3431 N N . THR A 1 434 ? 42.456 7.852 -8.760 1.00 92.25 434 THR A N 1
ATOM 3432 C CA . THR A 1 434 ? 42.767 7.781 -7.333 1.00 92.25 434 THR A CA 1
ATOM 3433 C C . THR A 1 434 ? 42.942 9.187 -6.783 1.00 92.25 434 THR A C 1
ATOM 3435 O O . THR A 1 434 ? 43.310 10.112 -7.506 1.00 92.25 434 THR A O 1
ATOM 3438 N N . PHE A 1 435 ? 42.634 9.360 -5.502 1.00 95.12 435 PHE A N 1
ATOM 3439 C CA . PHE A 1 435 ? 42.791 10.632 -4.808 1.00 95.12 435 PHE A CA 1
ATOM 3440 C C . PHE A 1 435 ? 43.972 10.531 -3.859 1.00 95.12 435 PHE A C 1
ATOM 3442 O O . PHE A 1 435 ? 44.182 9.492 -3.239 1.00 95.12 435 PHE A O 1
ATOM 3449 N N . GLU A 1 436 ? 44.724 11.609 -3.712 1.00 95.69 436 GLU A N 1
ATOM 3450 C CA . GLU A 1 436 ? 45.875 11.647 -2.823 1.00 95.69 436 GLU A CA 1
ATOM 3451 C C . GLU A 1 436 ? 45.970 13.009 -2.153 1.00 95.69 436 GLU A C 1
ATOM 3453 O O . GLU A 1 436 ? 45.961 14.035 -2.829 1.00 95.69 436 GLU A O 1
ATOM 3458 N N . TYR A 1 437 ? 46.074 13.017 -0.829 1.00 95.38 437 TYR A N 1
ATOM 3459 C CA . TYR A 1 437 ? 46.351 14.226 -0.064 1.00 95.38 437 TYR A CA 1
ATOM 3460 C C . TYR A 1 437 ? 47.857 14.339 0.192 1.00 95.38 437 TYR A C 1
ATOM 3462 O O . TYR A 1 437 ? 48.459 13.364 0.643 1.00 95.38 437 TYR A O 1
ATOM 3470 N N . LYS A 1 438 ? 48.451 15.514 -0.055 1.00 94.25 438 LYS A N 1
ATOM 3471 C CA . LYS A 1 438 ? 49.858 15.843 0.244 1.00 94.25 438 LYS A CA 1
ATOM 3472 C C . LYS A 1 438 ? 49.940 17.084 1.128 1.00 94.25 438 LYS A C 1
ATOM 3474 O O . LYS A 1 438 ? 49.838 18.204 0.640 1.00 94.25 438 LYS A O 1
ATOM 3479 N N . GLY A 1 439 ? 50.134 16.895 2.424 1.00 90.31 439 GLY A N 1
ATOM 3480 C CA . GLY A 1 439 ? 50.224 17.987 3.386 1.00 90.31 439 GLY A CA 1
ATOM 3481 C C . GLY A 1 439 ? 50.346 17.476 4.815 1.00 90.31 439 GLY A C 1
ATOM 3482 O O . GLY A 1 439 ? 50.125 16.298 5.088 1.00 90.31 439 GLY A O 1
ATOM 3483 N N . LYS A 1 440 ? 50.681 18.368 5.747 1.00 85.12 440 LYS A N 1
ATOM 3484 C CA . LYS A 1 440 ? 50.628 18.053 7.178 1.00 85.12 440 LYS A CA 1
ATOM 3485 C C . LYS A 1 440 ? 49.173 18.100 7.645 1.00 85.12 440 LYS A C 1
ATOM 3487 O O . LYS A 1 440 ? 48.428 18.990 7.235 1.00 85.12 440 LYS A O 1
ATOM 3492 N N . ILE A 1 441 ? 48.767 17.148 8.480 1.00 80.25 441 ILE A N 1
ATOM 3493 C CA . ILE A 1 441 ? 47.437 17.136 9.095 1.00 80.25 441 ILE A CA 1
ATOM 3494 C C . ILE A 1 441 ? 47.567 17.452 10.573 1.00 80.25 441 ILE A C 1
ATOM 3496 O O . ILE A 1 441 ? 48.241 16.744 11.316 1.00 80.25 441 ILE A O 1
ATOM 3500 N N . ASP A 1 442 ? 46.856 18.481 11.015 1.00 80.06 442 ASP A N 1
ATOM 3501 C CA . ASP A 1 442 ? 46.685 18.796 12.426 1.00 80.06 442 ASP A CA 1
ATOM 3502 C C . ASP A 1 442 ? 45.191 18.929 12.778 1.00 80.06 442 ASP A C 1
ATOM 3504 O O . ASP A 1 442 ? 44.304 18.501 12.034 1.00 80.06 442 ASP A O 1
ATOM 3508 N N . ASN A 1 443 ? 44.886 19.398 13.988 1.00 73.06 443 ASN A N 1
ATOM 3509 C CA . ASN A 1 443 ? 43.507 19.558 14.472 1.00 73.06 443 ASN A CA 1
ATOM 3510 C C . ASN A 1 443 ? 42.775 20.746 13.827 1.00 73.06 443 ASN A C 1
ATOM 3512 O O . ASN A 1 443 ? 41.602 20.950 14.122 1.00 73.06 443 ASN A O 1
ATOM 3516 N N . LYS A 1 444 ? 43.449 21.527 12.980 1.00 83.81 444 LYS A N 1
ATOM 3517 C CA . LYS A 1 444 ? 42.959 22.778 12.402 1.00 83.81 444 LYS A CA 1
ATOM 3518 C C . LYS A 1 444 ? 42.783 22.705 10.885 1.00 83.81 444 LYS A C 1
ATOM 3520 O O . LYS A 1 444 ? 42.593 23.747 10.270 1.00 83.81 444 LYS A O 1
ATOM 3525 N N . ILE A 1 445 ? 42.810 21.507 10.290 1.00 86.69 445 ILE A N 1
ATOM 3526 C CA . ILE A 1 445 ? 42.626 21.359 8.844 1.00 86.69 445 ILE A CA 1
ATOM 3527 C C . ILE A 1 445 ? 41.320 22.013 8.378 1.00 86.69 445 ILE A C 1
ATOM 3529 O O . ILE A 1 445 ? 40.233 21.742 8.895 1.00 86.69 445 ILE A O 1
ATOM 3533 N N . THR A 1 446 ? 41.449 22.894 7.393 1.00 90.69 446 THR A N 1
ATOM 3534 C CA . THR A 1 446 ? 40.347 23.648 6.807 1.00 90.69 446 THR A CA 1
ATOM 3535 C C . THR A 1 446 ? 39.942 23.077 5.450 1.00 90.69 446 THR A C 1
ATOM 3537 O O . THR A 1 446 ? 40.617 22.232 4.855 1.00 90.69 446 THR A O 1
ATOM 3540 N N . LEU A 1 447 ? 38.821 23.566 4.915 1.00 90.12 447 LEU A N 1
ATOM 3541 C CA . LEU A 1 447 ? 38.398 23.223 3.559 1.00 90.12 447 LEU A CA 1
ATOM 3542 C C . LEU A 1 447 ? 39.423 23.688 2.509 1.00 90.12 447 LEU A C 1
ATOM 3544 O O . LEU A 1 447 ? 39.627 22.994 1.515 1.00 90.12 447 LEU A O 1
ATOM 3548 N N . GLU A 1 448 ? 40.065 24.838 2.726 1.00 92.00 448 GLU A N 1
ATOM 3549 C CA . GLU A 1 448 ? 41.071 25.382 1.807 1.00 92.00 448 GLU A CA 1
ATOM 3550 C C . GLU A 1 448 ? 42.348 24.537 1.800 1.00 92.00 448 GLU A C 1
ATOM 3552 O O . GLU A 1 448 ? 42.902 24.280 0.730 1.00 92.00 448 GLU A O 1
ATOM 3557 N N . ASP A 1 449 ? 42.746 23.992 2.954 1.00 91.62 449 ASP A N 1
ATOM 3558 C CA . ASP A 1 449 ? 43.856 23.037 3.028 1.00 91.62 449 ASP A CA 1
ATOM 3559 C C . ASP A 1 449 ? 43.559 21.781 2.200 1.00 91.62 449 ASP A C 1
ATOM 3561 O O . ASP A 1 449 ? 44.402 21.329 1.427 1.00 91.62 449 ASP A O 1
ATOM 3565 N N . LEU A 1 450 ? 42.340 21.235 2.291 1.00 92.00 450 LEU A N 1
ATOM 3566 C CA . LEU A 1 450 ? 41.935 20.078 1.485 1.00 92.00 450 LEU A CA 1
ATOM 3567 C C . LEU A 1 450 ? 41.887 20.403 -0.015 1.00 92.00 450 LEU A C 1
ATOM 3569 O O . LEU A 1 450 ? 42.327 19.587 -0.821 1.00 92.00 450 LEU A O 1
ATOM 3573 N N . LYS A 1 451 ? 41.391 21.583 -0.408 1.00 92.88 451 LYS A N 1
ATOM 3574 C CA . LYS A 1 451 ? 41.379 22.015 -1.818 1.00 92.88 451 LYS A CA 1
ATOM 3575 C C . LYS A 1 451 ? 42.784 22.147 -2.395 1.00 92.88 451 LYS A C 1
ATOM 3577 O O . LYS A 1 451 ? 42.999 21.771 -3.542 1.00 92.88 451 LYS A O 1
ATOM 3582 N N . LYS A 1 452 ? 43.720 22.685 -1.611 1.00 94.31 452 LYS A N 1
ATOM 3583 C CA . LYS A 1 452 ? 45.108 22.897 -2.033 1.00 94.31 452 LYS A CA 1
ATOM 3584 C C . LYS A 1 452 ? 45.891 21.588 -2.128 1.00 94.31 452 LYS A C 1
ATOM 3586 O O . LYS A 1 452 ? 46.725 21.441 -3.015 1.00 94.31 452 LYS A O 1
ATOM 3591 N N . ASN A 1 453 ? 45.633 20.659 -1.208 1.00 94.56 453 ASN A N 1
ATOM 3592 C CA . ASN A 1 453 ? 46.501 19.505 -0.988 1.00 94.56 453 ASN A CA 1
ATOM 3593 C C . ASN A 1 453 ? 45.951 18.183 -1.553 1.00 94.56 453 ASN A C 1
ATOM 3595 O O . ASN A 1 453 ? 46.704 17.210 -1.606 1.00 94.56 453 ASN A O 1
ATOM 3599 N N . ILE A 1 454 ? 44.678 18.108 -1.976 1.00 95.25 454 ILE A N 1
ATOM 3600 C CA . ILE A 1 454 ? 44.138 16.923 -2.664 1.00 95.25 454 ILE A CA 1
ATOM 3601 C C . ILE A 1 454 ? 44.435 16.997 -4.161 1.00 95.25 454 ILE A C 1
ATOM 3603 O O . ILE A 1 454 ? 44.031 17.918 -4.865 1.00 95.25 454 ILE A O 1
ATOM 3607 N N . THR A 1 455 ? 45.073 15.946 -4.655 1.00 93.81 455 THR A N 1
ATOM 3608 C CA . THR A 1 455 ? 45.388 15.720 -6.065 1.00 93.81 455 THR A CA 1
ATOM 3609 C C . THR A 1 455 ? 44.681 14.466 -6.574 1.00 93.81 455 THR A C 1
ATOM 3611 O O . THR A 1 455 ? 44.238 13.623 -5.788 1.00 93.81 455 THR A O 1
ATOM 3614 N N . ILE A 1 456 ? 44.549 14.358 -7.896 1.00 92.75 456 ILE A N 1
ATOM 3615 C CA . ILE A 1 456 ? 44.071 13.150 -8.574 1.00 92.75 456 ILE A CA 1
ATOM 3616 C C . ILE A 1 456 ? 45.197 12.525 -9.387 1.00 92.75 456 ILE A C 1
ATOM 3618 O O . ILE A 1 456 ? 45.926 13.230 -10.079 1.00 92.75 456 ILE A O 1
ATOM 3622 N N . ASN A 1 457 ? 45.297 11.200 -9.337 1.00 89.31 457 ASN A N 1
ATOM 3623 C CA . ASN A 1 457 ? 46.244 10.413 -10.123 1.00 89.31 457 ASN A CA 1
ATOM 3624 C C . ASN A 1 457 ? 45.480 9.422 -11.025 1.00 89.31 457 ASN A C 1
ATOM 3626 O O . ASN A 1 457 ? 44.397 8.960 -10.654 1.00 89.31 457 ASN A O 1
ATOM 3630 N N . GLY A 1 458 ? 46.039 9.097 -12.196 1.00 85.94 458 GLY A N 1
ATOM 3631 C CA . GLY A 1 458 ? 45.477 8.164 -13.189 1.00 85.94 458 GLY A CA 1
ATOM 3632 C C . GLY A 1 458 ? 45.634 8.670 -14.630 1.00 85.94 458 GLY A C 1
ATOM 3633 O O . GLY A 1 458 ? 45.848 9.863 -14.829 1.00 85.94 458 GLY A O 1
ATOM 3634 N N . ASP A 1 459 ? 45.500 7.787 -15.624 1.00 75.75 459 ASP A N 1
ATOM 3635 C CA . ASP A 1 459 ? 45.746 8.088 -17.053 1.00 75.75 459 ASP A CA 1
ATOM 3636 C C . ASP A 1 459 ? 44.908 9.267 -17.584 1.00 75.75 459 ASP A C 1
ATOM 3638 O O . ASP A 1 459 ? 45.355 10.043 -18.429 1.00 75.75 459 ASP A O 1
ATOM 3642 N N . SER A 1 460 ? 43.715 9.461 -17.017 1.00 77.69 460 SER A N 1
ATOM 3643 C CA . SER A 1 460 ? 42.784 10.534 -17.379 1.00 77.69 460 SER A CA 1
ATOM 3644 C C . SER A 1 460 ? 42.819 11.756 -16.444 1.00 77.69 460 SER A C 1
ATOM 3646 O O . SER A 1 460 ? 42.002 12.666 -16.595 1.00 77.69 460 SER A O 1
ATOM 3648 N N . SER A 1 461 ? 43.744 11.834 -15.478 1.00 82.06 461 SER A N 1
ATOM 3649 C CA . SER A 1 461 ? 43.753 12.905 -14.461 1.00 82.06 461 SER A CA 1
ATOM 3650 C C . SER A 1 461 ? 43.886 14.310 -15.064 1.00 82.06 461 SER A C 1
ATOM 3652 O O . SER A 1 461 ? 43.217 15.241 -14.620 1.00 82.06 461 SER A O 1
ATOM 3654 N N . ASN A 1 462 ? 44.661 14.454 -16.143 1.00 85.00 462 ASN A N 1
ATOM 3655 C CA . ASN A 1 462 ? 44.907 15.730 -16.823 1.00 85.00 462 ASN A CA 1
ATOM 3656 C C . ASN A 1 462 ? 43.655 16.339 -17.480 1.00 85.00 462 ASN A C 1
ATOM 3658 O O . ASN A 1 462 ? 43.676 17.514 -17.856 1.00 85.00 462 ASN A O 1
ATOM 3662 N N . ALA A 1 463 ? 42.579 15.565 -17.653 1.00 85.00 463 ALA A N 1
ATOM 3663 C CA . ALA A 1 463 ? 41.314 16.037 -18.214 1.00 85.00 463 ALA A CA 1
ATOM 3664 C C . ALA A 1 463 ? 40.397 16.697 -17.168 1.00 85.00 463 ALA A C 1
ATOM 3666 O O . ALA A 1 463 ? 39.437 17.382 -17.542 1.00 85.00 463 ALA A O 1
ATOM 3667 N N . PHE A 1 464 ? 40.697 16.533 -15.874 1.00 87.88 464 PHE A N 1
ATOM 3668 C CA . PHE A 1 464 ? 39.805 16.916 -14.786 1.00 87.88 464 PHE A CA 1
ATOM 3669 C C . PHE A 1 464 ? 40.452 17.887 -13.793 1.00 87.88 464 PHE A C 1
ATOM 3671 O O . PHE A 1 464 ? 41.652 17.876 -13.542 1.00 87.88 464 PHE A O 1
ATOM 3678 N N . LYS A 1 465 ? 39.612 18.727 -13.191 1.00 89.19 465 LYS A N 1
ATOM 3679 C CA . LYS A 1 465 ? 39.920 19.563 -12.030 1.00 89.19 465 LYS A CA 1
ATOM 3680 C C . LYS A 1 465 ? 39.207 18.991 -10.810 1.00 89.19 465 LYS A C 1
ATOM 3682 O O . LYS A 1 465 ? 38.051 18.565 -10.898 1.00 89.19 465 LYS A O 1
ATOM 3687 N N . VAL A 1 466 ? 39.894 19.012 -9.675 1.00 91.56 466 VAL A N 1
ATOM 3688 C CA . VAL A 1 466 ? 39.373 18.560 -8.382 1.00 91.56 466 VAL A CA 1
ATOM 3689 C C . VAL A 1 466 ? 38.760 19.743 -7.655 1.00 91.56 466 VAL A C 1
ATOM 3691 O O . VAL A 1 466 ? 39.442 20.724 -7.388 1.00 91.56 466 VAL A O 1
ATOM 3694 N N . ASN A 1 467 ? 37.487 19.631 -7.290 1.00 90.56 467 ASN A N 1
ATOM 3695 C CA . ASN A 1 467 ? 36.809 20.612 -6.454 1.00 90.56 467 ASN A CA 1
ATOM 3696 C C . ASN A 1 467 ? 36.338 19.943 -5.166 1.00 90.56 467 ASN A C 1
ATOM 3698 O O . ASN A 1 467 ? 35.385 19.161 -5.160 1.00 90.56 467 ASN A O 1
ATOM 3702 N N . VAL A 1 468 ? 37.004 20.257 -4.058 1.00 91.12 468 VAL A N 1
ATOM 3703 C CA . VAL A 1 468 ? 36.591 19.802 -2.730 1.00 91.12 468 VAL A CA 1
ATOM 3704 C C . VAL A 1 468 ? 35.446 20.689 -2.240 1.00 91.12 468 VAL A C 1
ATOM 3706 O O . VAL A 1 468 ? 35.626 21.888 -2.022 1.00 91.12 468 VAL A O 1
ATOM 3709 N N . GLU A 1 469 ? 34.252 20.113 -2.099 1.00 88.38 469 GLU A N 1
ATOM 3710 C CA . GLU A 1 469 ? 33.048 20.874 -1.751 1.00 88.38 469 GLU A CA 1
ATOM 3711 C C . GLU A 1 469 ? 32.831 20.962 -0.242 1.00 88.38 469 GLU A C 1
ATOM 3713 O O . GLU A 1 469 ? 32.476 22.024 0.272 1.00 88.38 469 GLU A O 1
ATOM 3718 N N . LYS A 1 470 ? 32.990 19.830 0.452 1.00 87.44 470 LYS A N 1
ATOM 3719 C CA . LYS A 1 470 ? 32.680 19.661 1.877 1.00 87.44 470 LYS A CA 1
ATOM 3720 C C . LYS A 1 470 ? 33.535 18.557 2.485 1.00 87.44 470 LYS A C 1
ATOM 3722 O O . LYS A 1 470 ? 33.906 17.618 1.781 1.00 87.44 470 LYS A O 1
ATOM 3727 N N . PHE A 1 471 ? 33.762 18.622 3.792 1.00 88.88 471 PHE A N 1
ATOM 3728 C CA . PHE A 1 471 ? 34.358 17.528 4.550 1.00 88.88 471 PHE A CA 1
ATOM 3729 C C . PHE A 1 471 ? 33.774 17.443 5.959 1.00 88.88 471 PHE A C 1
ATOM 3731 O O . PHE A 1 471 ? 33.200 18.410 6.460 1.00 88.88 471 PHE A O 1
ATOM 3738 N N . VAL A 1 472 ? 33.928 16.280 6.582 1.00 83.75 472 VAL A N 1
ATOM 3739 C CA . VAL A 1 472 ? 33.592 16.033 7.987 1.00 83.75 472 VAL A CA 1
ATOM 3740 C C . VAL A 1 472 ? 34.609 15.083 8.612 1.00 83.75 472 VAL A C 1
ATOM 3742 O O . VAL A 1 472 ? 35.198 14.243 7.928 1.00 83.75 472 VAL A O 1
ATOM 3745 N N . PHE A 1 473 ? 34.789 15.198 9.926 1.00 81.88 473 PHE A N 1
ATOM 3746 C CA . PHE A 1 473 ? 35.540 14.221 10.709 1.00 81.88 473 PHE A CA 1
ATOM 3747 C C . PHE A 1 473 ? 34.623 13.050 11.069 1.00 81.88 473 PHE A C 1
ATOM 3749 O O . PHE A 1 473 ? 33.540 13.251 11.622 1.00 81.88 473 PHE A O 1
ATOM 3756 N N . ALA A 1 474 ? 35.048 11.839 10.719 1.00 70.19 474 ALA A N 1
ATOM 3757 C CA . ALA A 1 474 ? 34.264 10.616 10.888 1.00 70.19 474 ALA A CA 1
ATOM 3758 C C . ALA A 1 474 ? 34.584 9.865 12.190 1.00 70.19 474 ALA A C 1
ATOM 3760 O O . ALA A 1 474 ? 33.721 9.230 12.785 1.00 70.19 474 ALA A O 1
ATOM 3761 N N . SER A 1 475 ? 35.826 9.940 12.665 1.00 65.38 475 SER A N 1
ATOM 3762 C CA . SER A 1 475 ? 36.231 9.324 13.927 1.00 65.38 475 SER A CA 1
ATOM 3763 C C . SER A 1 475 ? 37.501 9.979 14.455 1.00 65.38 475 SER A C 1
ATOM 3765 O O . SER A 1 475 ? 38.394 10.336 13.679 1.00 65.38 475 SER A O 1
ATOM 3767 N N . TYR A 1 476 ? 37.555 10.113 15.778 1.00 56.78 476 TYR A N 1
ATOM 3768 C CA . TYR A 1 476 ? 38.747 10.445 16.545 1.00 56.78 476 TYR A CA 1
ATOM 3769 C C . TYR A 1 476 ? 38.998 9.266 17.494 1.00 56.78 476 TYR A C 1
ATOM 3771 O O . TYR A 1 476 ? 38.584 9.285 18.653 1.00 56.78 476 TYR A O 1
ATOM 3779 N N . GLU A 1 477 ? 39.615 8.190 17.001 1.00 55.06 477 GLU A N 1
ATOM 3780 C CA . GLU A 1 477 ? 40.177 7.202 17.925 1.00 55.06 477 GLU A CA 1
ATOM 3781 C C . GLU A 1 477 ? 41.306 7.891 18.693 1.00 55.06 477 GLU A C 1
ATOM 3783 O O . GLU A 1 477 ? 42.126 8.595 18.099 1.00 55.06 477 GLU A O 1
ATOM 3788 N N . LYS A 1 478 ? 41.300 7.751 20.024 1.00 55.94 478 LYS A N 1
ATOM 3789 C CA . LYS A 1 478 ? 42.207 8.459 20.935 1.00 55.94 478 LYS A CA 1
ATOM 3790 C C . LYS A 1 478 ? 43.664 8.379 20.430 1.00 55.94 478 LYS A C 1
ATOM 3792 O O . LYS A 1 478 ? 44.334 7.364 20.571 1.00 55.94 478 LYS A O 1
ATOM 3797 N N . ASN A 1 479 ? 44.124 9.511 19.892 1.00 60.78 479 ASN A N 1
ATOM 3798 C CA . ASN A 1 479 ? 45.504 9.980 19.726 1.00 60.78 479 ASN A CA 1
ATOM 3799 C C . ASN A 1 479 ? 46.380 9.515 18.549 1.00 60.78 479 ASN A C 1
ATOM 3801 O O . ASN A 1 479 ? 47.512 9.987 18.487 1.00 60.78 479 ASN A O 1
ATOM 3805 N N . THR A 1 480 ? 45.929 8.707 17.583 1.00 63.41 480 THR A N 1
ATOM 3806 C CA . THR A 1 480 ? 46.848 8.311 16.480 1.00 63.41 480 THR A CA 1
ATOM 3807 C C . THR A 1 480 ? 46.276 8.349 15.072 1.00 63.41 480 THR A C 1
ATOM 3809 O O . THR A 1 480 ? 47.050 8.564 14.138 1.00 63.41 480 THR A O 1
ATOM 3812 N N . LYS A 1 481 ? 44.955 8.212 14.896 1.00 76.12 481 LYS A N 1
ATOM 3813 C CA . LYS A 1 481 ? 44.330 8.152 13.568 1.00 76.12 481 LYS A CA 1
ATOM 3814 C C . LYS A 1 481 ? 43.175 9.127 13.426 1.00 76.12 481 LYS A C 1
ATOM 3816 O O . LYS A 1 481 ? 42.289 9.187 14.276 1.00 76.12 481 LYS A O 1
ATOM 3821 N N . LYS A 1 482 ? 43.168 9.861 12.316 1.00 81.19 482 LYS A N 1
ATOM 3822 C CA . LYS A 1 482 ? 42.058 10.732 11.924 1.00 81.19 482 LYS A CA 1
ATOM 3823 C C . LYS A 1 482 ? 41.468 10.271 10.612 1.00 81.19 482 LYS A C 1
ATOM 3825 O O . LYS A 1 482 ? 42.181 10.132 9.622 1.00 81.19 482 LYS A O 1
ATOM 3830 N N . ILE A 1 483 ? 40.151 10.113 10.602 1.00 86.44 483 ILE A N 1
ATOM 3831 C CA . ILE A 1 483 ? 39.406 9.811 9.384 1.00 86.44 483 ILE A CA 1
ATOM 3832 C C . ILE A 1 483 ? 38.681 11.075 8.935 1.00 86.44 483 ILE A C 1
ATOM 3834 O O . ILE A 1 483 ? 37.808 11.587 9.644 1.00 86.44 483 ILE A O 1
ATOM 3838 N N . ILE A 1 484 ? 39.037 11.560 7.747 1.00 88.44 484 ILE A N 1
ATOM 3839 C CA . ILE A 1 484 ? 38.345 12.660 7.076 1.00 88.44 484 ILE A CA 1
ATOM 3840 C C . ILE A 1 484 ? 37.548 12.078 5.917 1.00 88.44 484 ILE A C 1
ATOM 3842 O O . ILE A 1 484 ? 38.085 11.337 5.095 1.00 88.44 484 ILE A O 1
ATOM 3846 N N . ILE A 1 485 ? 36.268 12.433 5.846 1.00 89.75 485 ILE A N 1
ATOM 3847 C CA . ILE A 1 485 ? 35.414 12.102 4.709 1.00 89.75 485 ILE A CA 1
ATOM 3848 C C . ILE A 1 485 ? 35.121 13.376 3.940 1.00 89.75 485 ILE A C 1
ATOM 3850 O O . ILE A 1 485 ? 34.562 14.329 4.485 1.00 89.75 485 ILE A O 1
ATOM 3854 N N . THR A 1 486 ? 35.465 13.363 2.659 1.00 91.00 486 THR A N 1
ATOM 3855 C CA . THR A 1 486 ? 35.395 14.528 1.783 1.00 91.00 486 THR A CA 1
ATOM 3856 C C . THR A 1 486 ? 34.455 14.256 0.617 1.00 91.00 486 THR A C 1
ATOM 3858 O O . THR A 1 486 ? 34.522 13.200 -0.012 1.00 91.00 486 THR A O 1
ATOM 3861 N N . ARG A 1 487 ? 33.596 15.226 0.293 1.00 90.75 487 ARG A N 1
ATOM 3862 C CA . ARG A 1 487 ? 32.805 15.244 -0.941 1.00 90.75 487 ARG A CA 1
ATOM 3863 C C . ARG A 1 487 ? 33.581 16.003 -2.013 1.00 90.75 487 ARG A C 1
ATOM 3865 O O . ARG A 1 487 ? 33.818 17.205 -1.879 1.00 90.75 487 ARG A O 1
ATOM 3872 N N . ILE A 1 488 ? 33.965 15.300 -3.071 1.00 92.00 488 ILE A N 1
ATOM 3873 C CA . ILE A 1 488 ? 34.799 15.820 -4.154 1.00 92.00 488 ILE A CA 1
ATOM 3874 C C . ILE A 1 488 ? 34.005 15.804 -5.454 1.00 92.00 488 ILE A C 1
ATOM 3876 O O . ILE A 1 488 ? 33.517 14.756 -5.870 1.00 92.00 488 ILE A O 1
ATOM 3880 N N . ARG A 1 489 ? 33.912 16.951 -6.126 1.00 90.44 489 ARG A N 1
ATOM 3881 C CA . ARG A 1 489 ? 33.392 17.054 -7.489 1.00 90.44 489 ARG A CA 1
ATOM 3882 C C . ARG A 1 489 ? 34.551 17.119 -8.472 1.00 90.44 489 ARG A C 1
ATOM 3884 O O . ARG A 1 489 ? 35.413 17.987 -8.356 1.00 90.44 489 ARG A O 1
ATOM 3891 N N . LEU A 1 490 ? 34.532 16.248 -9.470 1.00 91.06 490 LEU A N 1
ATOM 3892 C CA . LEU A 1 490 ? 35.385 16.389 -10.640 1.00 91.06 490 LEU A CA 1
ATOM 3893 C C . LEU A 1 490 ? 34.672 17.226 -11.693 1.00 91.06 490 LEU A C 1
ATOM 3895 O O . LEU A 1 490 ? 33.501 16.987 -12.002 1.00 91.06 490 LEU A O 1
ATOM 3899 N N . THR A 1 491 ? 35.386 18.197 -12.249 1.00 87.62 491 THR A N 1
ATOM 3900 C CA . THR A 1 491 ? 34.927 18.977 -13.401 1.00 87.62 491 THR A CA 1
ATOM 3901 C C . THR A 1 491 ? 35.905 18.844 -14.553 1.00 87.62 491 THR A C 1
ATOM 3903 O O . THR A 1 491 ? 37.104 18.737 -14.330 1.00 87.62 491 THR A O 1
ATOM 3906 N N . THR A 1 492 ? 35.422 18.895 -15.782 1.00 85.75 492 THR A N 1
ATOM 3907 C CA . THR A 1 492 ? 36.265 18.974 -16.983 1.00 85.75 492 THR A CA 1
ATOM 3908 C C . THR A 1 492 ? 37.005 20.321 -17.065 1.00 85.75 492 THR A C 1
ATOM 3910 O O . THR A 1 492 ? 36.740 21.247 -16.287 1.00 85.75 492 THR A O 1
ATOM 3913 N N . LYS A 1 493 ? 37.942 20.472 -18.015 1.00 83.75 493 LYS A N 1
ATOM 3914 C CA . LYS A 1 493 ? 38.676 21.741 -18.226 1.00 83.75 493 LYS A CA 1
ATOM 3915 C C . LYS A 1 493 ? 37.763 22.938 -18.528 1.00 83.75 493 LYS A C 1
ATOM 3917 O O . LYS A 1 493 ? 38.083 24.044 -18.092 1.00 83.75 493 LYS A O 1
ATOM 3922 N N . ASP A 1 494 ? 36.626 22.703 -19.185 1.00 82.25 494 ASP A N 1
ATOM 3923 C CA . ASP A 1 494 ? 35.548 23.668 -19.459 1.00 82.25 494 ASP A CA 1
ATOM 3924 C C . ASP A 1 494 ? 34.550 23.823 -18.291 1.00 82.25 494 ASP A C 1
ATOM 3926 O O . ASP A 1 494 ? 33.457 24.352 -18.467 1.00 82.25 494 ASP A O 1
ATOM 3930 N N . ASN A 1 495 ? 34.924 23.386 -17.082 1.00 83.12 495 ASN A N 1
ATOM 3931 C CA . ASN A 1 495 ? 34.167 23.524 -15.833 1.00 83.12 495 ASN A CA 1
ATOM 3932 C C . ASN A 1 495 ? 32.792 22.818 -15.817 1.00 83.12 495 ASN A C 1
ATOM 3934 O O . ASN A 1 495 ? 31.958 23.120 -14.961 1.00 83.12 495 ASN A O 1
ATOM 3938 N N . LYS A 1 496 ? 32.546 21.840 -16.700 1.00 75.62 496 LYS A N 1
ATOM 3939 C CA . LYS A 1 496 ? 31.340 21.000 -16.624 1.00 75.62 496 LYS A CA 1
ATOM 3940 C C . LYS A 1 496 ? 31.508 19.929 -15.552 1.00 75.62 496 LYS A C 1
ATOM 3942 O O . LYS A 1 496 ? 32.576 19.343 -15.400 1.00 75.62 496 LYS A O 1
ATOM 3947 N N . SER A 1 497 ? 30.445 19.669 -14.793 1.00 77.69 497 SER A N 1
ATOM 3948 C CA . SER A 1 497 ? 30.436 18.626 -13.763 1.00 77.69 497 SER A CA 1
ATOM 3949 C C . SER A 1 497 ? 30.545 17.246 -14.412 1.00 77.69 497 SER A C 1
ATOM 3951 O O . SER A 1 497 ? 29.674 16.885 -15.194 1.00 77.69 497 SER A O 1
ATOM 3953 N N . ALA A 1 498 ? 31.574 16.477 -14.054 1.00 81.62 498 ALA A N 1
ATOM 3954 C CA . ALA A 1 498 ? 31.787 15.120 -14.558 1.00 81.62 498 ALA A CA 1
ATOM 3955 C C . ALA A 1 498 ? 31.272 14.070 -13.565 1.00 81.62 498 ALA A C 1
ATOM 3957 O O . ALA A 1 498 ? 30.433 13.243 -13.904 1.00 81.62 498 ALA A O 1
ATOM 3958 N N . ALA A 1 499 ? 31.731 14.131 -12.312 1.00 84.25 499 ALA A N 1
ATOM 3959 C CA . ALA A 1 499 ? 31.381 13.146 -11.290 1.00 84.25 499 ALA A CA 1
ATOM 3960 C C . ALA A 1 499 ? 31.476 13.725 -9.876 1.00 84.25 499 ALA A C 1
ATOM 3962 O O . ALA A 1 499 ? 32.143 14.736 -9.645 1.00 84.25 499 ALA A O 1
ATOM 3963 N N . ILE A 1 500 ? 30.820 13.064 -8.922 1.00 84.94 500 ILE A N 1
ATOM 3964 C CA . ILE A 1 500 ? 30.942 13.355 -7.492 1.00 84.94 500 ILE A CA 1
ATOM 3965 C C . ILE A 1 500 ? 31.367 12.075 -6.782 1.00 84.94 500 ILE A C 1
ATOM 3967 O O . ILE A 1 500 ? 30.727 11.037 -6.931 1.00 84.94 500 ILE A O 1
ATOM 3971 N N . PHE A 1 501 ? 32.419 12.177 -5.981 1.00 89.81 501 PHE A N 1
ATOM 3972 C CA . PHE A 1 501 ? 32.935 11.104 -5.150 1.00 89.81 501 PHE A CA 1
ATOM 3973 C C . PHE A 1 501 ? 32.845 11.485 -3.682 1.00 89.81 501 PHE A C 1
ATOM 3975 O O . PHE A 1 501 ? 33.006 12.648 -3.305 1.00 89.81 501 PHE A O 1
ATOM 3982 N N . PHE A 1 502 ? 32.651 10.472 -2.850 1.00 89.50 502 PHE A N 1
ATOM 3983 C CA . PHE A 1 502 ? 32.988 10.555 -1.444 1.00 89.50 502 PHE A CA 1
ATOM 3984 C C . PHE A 1 502 ? 34.285 9.797 -1.232 1.00 89.50 502 PHE A C 1
ATOM 3986 O O . PHE A 1 502 ? 34.435 8.667 -1.702 1.00 89.50 502 PHE A O 1
ATOM 3993 N N . VAL A 1 503 ? 35.233 10.444 -0.569 1.00 92.56 503 VAL A N 1
ATOM 3994 C CA . VAL A 1 503 ? 36.584 9.922 -0.406 1.00 92.56 503 VAL A CA 1
ATOM 3995 C C . VAL A 1 503 ? 36.947 9.957 1.067 1.00 92.56 503 VAL A C 1
ATOM 3997 O O . VAL A 1 503 ? 36.851 10.996 1.716 1.00 92.56 503 VAL A O 1
ATOM 4000 N N . GLU A 1 504 ? 37.327 8.796 1.582 1.00 91.94 504 GLU A N 1
ATOM 4001 C CA . GLU A 1 504 ? 37.866 8.602 2.918 1.00 91.94 504 GLU A CA 1
ATOM 4002 C C . GLU A 1 504 ? 39.382 8.751 2.869 1.00 91.94 504 GLU A C 1
ATOM 4004 O O . GLU A 1 504 ? 40.056 8.038 2.127 1.00 91.94 504 GLU A O 1
ATOM 4009 N N . PHE A 1 505 ? 39.917 9.640 3.692 1.00 91.88 505 PHE A N 1
ATOM 4010 C CA . PHE A 1 505 ? 41.345 9.745 3.931 1.00 91.88 505 PHE A CA 1
ATOM 4011 C C . PHE A 1 505 ? 41.625 9.329 5.373 1.00 91.88 505 PHE A C 1
ATOM 4013 O O . PHE A 1 505 ? 41.045 9.881 6.313 1.00 91.88 505 PHE A O 1
ATOM 4020 N N . ASN A 1 506 ? 42.496 8.335 5.533 1.00 89.81 506 ASN A N 1
ATOM 4021 C CA . ASN A 1 506 ? 42.928 7.839 6.833 1.00 89.81 506 ASN A CA 1
ATOM 4022 C C . ASN A 1 506 ? 44.334 8.371 7.112 1.00 89.81 506 ASN A C 1
ATOM 4024 O O . ASN A 1 506 ? 45.281 8.031 6.403 1.00 89.81 506 ASN A O 1
ATOM 4028 N N . PHE A 1 507 ? 44.445 9.242 8.105 1.00 85.44 507 PHE A N 1
ATOM 4029 C CA . PHE A 1 507 ? 45.685 9.921 8.445 1.00 85.44 507 PHE A CA 1
ATOM 4030 C C . PHE A 1 507 ? 46.248 9.374 9.741 1.00 85.44 507 PHE A C 1
ATOM 4032 O O . PHE A 1 507 ? 45.569 9.443 10.769 1.00 85.44 507 PHE A O 1
ATOM 4039 N N . ASN A 1 508 ? 47.510 8.947 9.724 1.00 83.38 508 ASN A N 1
ATOM 4040 C CA . ASN A 1 508 ? 48.307 8.982 10.942 1.00 83.38 508 ASN A CA 1
ATOM 4041 C C . ASN A 1 508 ? 48.872 10.399 11.107 1.00 83.38 508 ASN A C 1
ATOM 4043 O O . ASN A 1 508 ? 49.206 11.062 10.126 1.00 83.38 508 ASN A O 1
ATOM 4047 N N . LEU A 1 509 ? 48.993 10.880 12.346 1.00 77.31 509 LEU A N 1
ATOM 4048 C CA . LEU A 1 509 ? 49.441 12.255 12.642 1.00 77.31 509 LEU A CA 1
ATOM 4049 C C . LEU A 1 509 ? 50.836 12.612 12.088 1.00 77.31 509 LEU A C 1
ATOM 4051 O O . LEU A 1 509 ? 51.159 13.793 11.973 1.00 77.31 509 LEU A O 1
ATOM 4055 N N . ASN A 1 510 ? 51.636 11.606 11.729 1.00 80.94 510 ASN A N 1
ATOM 4056 C CA . ASN A 1 510 ? 52.980 11.771 11.175 1.00 80.94 510 ASN A CA 1
ATOM 4057 C C . ASN A 1 510 ? 53.028 11.648 9.642 1.00 80.94 510 ASN A C 1
ATOM 4059 O O . ASN A 1 510 ? 54.079 11.891 9.050 1.00 80.94 510 ASN A O 1
ATOM 4063 N N . ASP A 1 511 ? 51.920 11.291 8.991 1.00 83.38 511 ASP A N 1
ATOM 4064 C CA . ASP A 1 511 ? 51.895 11.101 7.544 1.00 83.38 511 ASP A CA 1
ATOM 4065 C C . ASP A 1 511 ? 51.813 12.462 6.840 1.00 83.38 511 ASP A C 1
ATOM 4067 O O . ASP A 1 511 ? 50.905 13.260 7.078 1.00 83.38 511 ASP A O 1
ATOM 4071 N N . SER A 1 512 ? 52.745 12.723 5.923 1.00 86.75 512 SER A N 1
ATOM 4072 C CA . SER A 1 512 ? 52.696 13.882 5.016 1.00 86.75 512 SER A CA 1
ATOM 4073 C C . SER A 1 512 ? 51.886 13.604 3.744 1.00 86.75 512 SER A C 1
ATOM 4075 O O . SER A 1 512 ? 51.684 14.496 2.914 1.00 86.75 512 SER A O 1
ATOM 4077 N N . LYS A 1 513 ? 51.437 12.355 3.571 1.00 92.12 513 LYS A N 1
ATOM 4078 C CA . LYS A 1 513 ? 50.761 11.855 2.377 1.00 92.12 513 LYS A CA 1
ATOM 4079 C C . LYS A 1 513 ? 49.803 10.729 2.745 1.00 92.12 513 LYS A C 1
ATOM 4081 O O . LYS A 1 513 ? 50.198 9.818 3.464 1.00 92.12 513 LYS A O 1
ATOM 4086 N N . THR A 1 514 ? 48.581 10.743 2.215 1.00 93.06 514 THR A N 1
ATOM 4087 C CA . THR A 1 514 ? 47.684 9.580 2.326 1.00 93.06 514 THR A CA 1
ATOM 4088 C C . THR A 1 514 ? 46.849 9.382 1.068 1.00 93.06 514 THR A C 1
ATOM 4090 O O . THR A 1 514 ? 46.429 10.344 0.413 1.00 93.06 514 THR A O 1
ATOM 4093 N N . ALA A 1 515 ? 46.609 8.116 0.735 1.00 94.00 515 ALA A N 1
ATOM 4094 C CA . ALA A 1 515 ? 45.743 7.732 -0.365 1.00 94.00 515 ALA A CA 1
ATOM 4095 C C . ALA A 1 515 ? 44.272 7.832 0.062 1.00 94.00 515 ALA A C 1
ATOM 4097 O O . ALA A 1 515 ? 43.874 7.376 1.134 1.00 94.00 515 ALA A O 1
ATOM 4098 N N . GLY A 1 516 ? 43.459 8.426 -0.802 1.00 93.12 516 GLY A N 1
ATOM 4099 C CA . GLY A 1 516 ? 42.022 8.534 -0.635 1.00 93.12 516 GLY A CA 1
ATOM 4100 C C . GLY A 1 516 ? 41.314 7.282 -1.137 1.00 93.12 516 GLY A C 1
ATOM 4101 O O . GLY A 1 516 ? 41.462 6.883 -2.294 1.00 93.12 516 GLY A O 1
ATOM 4102 N N . ARG A 1 517 ? 40.488 6.683 -0.284 1.00 91.38 517 ARG A N 1
ATOM 4103 C CA . ARG A 1 517 ? 39.645 5.537 -0.620 1.00 91.38 517 ARG A CA 1
ATOM 4104 C C . ARG A 1 517 ? 38.254 6.020 -1.010 1.00 91.38 517 ARG A C 1
ATOM 4106 O O . ARG A 1 517 ? 37.560 6.635 -0.205 1.00 91.38 517 ARG A O 1
ATOM 4113 N N . LYS A 1 518 ? 37.816 5.723 -2.234 1.00 91.62 518 LYS A N 1
ATOM 4114 C CA . LYS A 1 518 ? 36.430 5.975 -2.658 1.00 91.62 518 LYS A CA 1
ATOM 4115 C C . LYS A 1 518 ? 35.475 5.162 -1.784 1.00 91.62 518 LYS A C 1
ATOM 4117 O O . LYS A 1 518 ? 35.676 3.963 -1.587 1.00 91.62 518 LYS A O 1
ATOM 4122 N N . ILE A 1 519 ? 34.433 5.806 -1.278 1.00 85.25 519 ILE A N 1
ATOM 4123 C CA . ILE A 1 519 ? 33.412 5.171 -0.446 1.00 85.25 519 ILE A CA 1
ATOM 4124 C C . ILE A 1 519 ? 32.030 5.384 -1.060 1.00 85.25 519 ILE A C 1
ATOM 4126 O O . ILE A 1 519 ? 31.710 6.452 -1.578 1.00 85.25 519 ILE A O 1
ATOM 4130 N N . ASP A 1 520 ? 31.210 4.337 -1.008 1.00 76.88 520 ASP A N 1
ATOM 4131 C CA . ASP A 1 520 ? 29.811 4.391 -1.427 1.00 76.88 520 ASP A CA 1
ATOM 4132 C C . ASP A 1 520 ? 29.031 5.291 -0.463 1.00 76.88 520 ASP A C 1
ATOM 4134 O O . ASP A 1 520 ? 29.126 5.110 0.755 1.00 76.88 520 ASP A O 1
ATOM 4138 N N . SER A 1 521 ? 28.240 6.227 -0.994 1.00 70.62 521 SER A N 1
ATOM 4139 C CA . SER A 1 521 ? 27.413 7.142 -0.203 1.00 70.62 521 SER A CA 1
ATOM 4140 C C . SER A 1 521 ? 26.524 6.428 0.818 1.00 70.62 521 SER A C 1
ATOM 4142 O O . SER A 1 521 ? 26.328 6.938 1.918 1.00 70.62 521 SER A O 1
ATOM 4144 N N . ASN A 1 522 ? 26.046 5.222 0.504 1.00 62.56 522 ASN A N 1
ATOM 4145 C CA . ASN A 1 522 ? 25.219 4.419 1.405 1.00 62.56 522 ASN A CA 1
ATOM 4146 C C . ASN A 1 522 ? 26.034 3.822 2.566 1.00 62.56 522 ASN A C 1
ATOM 4148 O O . ASN A 1 522 ? 25.519 3.656 3.670 1.00 62.56 522 ASN A O 1
ATOM 4152 N N . LYS A 1 523 ? 27.329 3.540 2.358 1.00 66.56 523 LYS A N 1
ATOM 4153 C CA . LYS A 1 523 ? 28.233 3.045 3.414 1.00 66.56 523 LYS A CA 1
ATOM 4154 C C . LYS A 1 523 ? 28.652 4.147 4.388 1.00 66.56 523 LYS A C 1
ATOM 4156 O O . LYS A 1 523 ? 28.979 3.845 5.534 1.00 66.56 523 LYS A O 1
ATOM 4161 N N . ILE A 1 524 ? 28.610 5.408 3.960 1.00 63.91 524 ILE A N 1
ATOM 4162 C CA . ILE A 1 524 ? 28.925 6.572 4.801 1.00 63.91 524 ILE A CA 1
ATOM 4163 C C . ILE A 1 524 ? 27.937 6.690 5.963 1.00 63.91 524 ILE A C 1
ATOM 4165 O O . ILE A 1 524 ? 28.356 6.857 7.108 1.00 63.91 524 ILE A O 1
ATOM 4169 N N . ALA A 1 525 ? 26.642 6.554 5.664 1.00 56.75 525 ALA A N 1
ATOM 4170 C CA . ALA A 1 525 ? 25.558 6.728 6.627 1.00 56.75 525 ALA A CA 1
ATOM 4171 C C . ALA A 1 525 ? 25.576 5.687 7.757 1.00 56.75 525 ALA A C 1
ATOM 4173 O O . ALA A 1 525 ? 25.218 6.004 8.886 1.00 56.75 525 ALA A O 1
ATOM 4174 N N . ASN A 1 526 ? 26.021 4.464 7.456 1.00 57.75 526 ASN A N 1
ATOM 4175 C CA . ASN A 1 526 ? 25.935 3.342 8.392 1.00 57.75 526 ASN A CA 1
ATOM 4176 C C . ASN A 1 526 ? 27.213 3.108 9.206 1.00 57.75 526 ASN A C 1
ATOM 4178 O O . ASN A 1 526 ? 27.145 2.440 10.233 1.00 57.75 526 ASN A O 1
ATOM 4182 N N . LYS A 1 527 ? 28.378 3.599 8.756 1.00 63.69 527 LYS A N 1
ATOM 4183 C CA . LYS A 1 527 ? 29.672 3.197 9.338 1.00 63.69 527 LYS A CA 1
ATOM 4184 C C . LYS A 1 527 ? 30.480 4.323 9.983 1.00 63.69 527 LYS A C 1
ATOM 4186 O O . LYS A 1 527 ? 31.275 4.033 10.870 1.00 63.69 527 LYS A O 1
ATOM 4191 N N . TYR A 1 528 ? 30.321 5.575 9.553 1.00 56.22 528 TYR A N 1
ATOM 4192 C CA . TYR A 1 528 ? 31.362 6.576 9.811 1.00 56.22 528 TYR A CA 1
ATOM 4193 C C . TYR A 1 528 ? 30.886 7.900 10.403 1.00 56.22 528 TYR A C 1
ATOM 4195 O O . TYR A 1 528 ? 31.727 8.696 10.796 1.00 56.22 528 TYR A O 1
ATOM 4203 N N . ILE A 1 529 ? 29.587 8.207 10.420 1.00 63.72 529 ILE A N 1
ATOM 4204 C CA . ILE A 1 529 ? 29.152 9.583 10.677 1.00 63.72 529 ILE A CA 1
ATOM 4205 C C . ILE A 1 529 ? 27.831 9.611 11.456 1.00 63.72 529 ILE A C 1
ATOM 4207 O O . ILE A 1 529 ? 26.894 8.893 11.117 1.00 63.72 529 ILE A O 1
ATOM 4211 N N . SER A 1 530 ? 27.725 10.471 12.476 1.00 70.94 530 SER A N 1
ATOM 4212 C CA . SER A 1 530 ? 26.441 10.769 13.126 1.00 70.94 530 SER A CA 1
ATOM 4213 C C . SER A 1 530 ? 25.436 11.358 12.121 1.00 70.94 530 SER A C 1
ATOM 4215 O O . SER A 1 530 ? 25.822 11.998 11.138 1.00 70.94 530 SER A O 1
ATOM 4217 N N . LYS A 1 531 ? 24.126 11.205 12.372 1.00 69.44 531 LYS A N 1
ATOM 4218 C CA . LYS A 1 531 ? 23.069 11.773 11.503 1.00 69.44 531 LYS A CA 1
ATOM 4219 C C . LYS A 1 531 ? 23.257 13.277 11.233 1.00 69.44 531 LYS A C 1
ATOM 4221 O O . LYS A 1 531 ? 22.980 13.749 10.130 1.00 69.44 531 LYS A O 1
ATOM 4226 N N . GLU A 1 532 ? 23.768 14.017 12.216 1.00 73.31 532 GLU A N 1
ATOM 4227 C CA . GLU A 1 532 ? 24.057 15.450 12.105 1.00 73.31 532 GLU A CA 1
ATOM 4228 C C . GLU A 1 532 ? 25.169 15.739 11.081 1.00 73.31 532 GLU A C 1
ATOM 4230 O O . GLU A 1 532 ? 24.996 16.545 10.165 1.00 73.31 532 GLU A O 1
ATOM 4235 N N . ASN A 1 533 ? 26.302 15.043 11.181 1.00 67.31 533 ASN A N 1
ATOM 4236 C CA . ASN A 1 533 ? 27.437 15.257 10.285 1.00 67.31 533 ASN A CA 1
ATOM 4237 C C . ASN A 1 533 ? 27.156 14.728 8.863 1.00 67.31 533 ASN A C 1
ATOM 4239 O O . ASN A 1 533 ? 27.615 15.325 7.887 1.00 67.31 533 ASN A O 1
ATOM 4243 N N . LEU A 1 534 ? 26.335 13.680 8.714 1.00 70.06 534 LEU A N 1
ATOM 4244 C CA . LEU A 1 534 ? 25.858 13.224 7.403 1.00 70.06 534 LEU A CA 1
ATOM 4245 C C . LEU A 1 534 ? 25.016 14.307 6.712 1.00 70.06 534 LEU A C 1
ATOM 4247 O O . LEU A 1 534 ? 25.197 14.577 5.525 1.00 70.06 534 LEU A O 1
ATOM 4251 N N . SER A 1 535 ? 24.144 14.979 7.466 1.00 69.50 535 SER A N 1
ATOM 4252 C CA . SER A 1 535 ? 23.311 16.072 6.950 1.00 69.50 535 SER A CA 1
ATOM 4253 C C . SER A 1 535 ? 24.164 17.254 6.475 1.00 69.50 535 SER A C 1
ATOM 4255 O O . SER A 1 535 ? 23.923 17.792 5.393 1.00 69.50 535 SER A O 1
ATOM 4257 N N . LYS A 1 536 ? 25.233 17.603 7.209 1.00 72.94 536 LYS A N 1
ATOM 4258 C CA . LYS A 1 536 ? 26.207 18.631 6.787 1.00 72.94 536 LYS A CA 1
ATOM 4259 C C . LYS A 1 536 ? 26.880 18.265 5.457 1.00 72.94 536 LYS A C 1
ATOM 4261 O O . LYS A 1 536 ? 26.986 19.122 4.573 1.00 72.94 536 LYS A O 1
ATOM 4266 N N . LEU A 1 537 ? 27.272 16.997 5.290 1.00 69.88 537 LEU A N 1
ATOM 4267 C CA . LEU A 1 537 ? 27.925 16.478 4.082 1.00 69.88 537 LEU A CA 1
ATOM 4268 C C . LEU A 1 537 ? 26.983 16.436 2.861 1.00 69.88 537 LEU A C 1
ATOM 4270 O O . LEU A 1 537 ? 27.412 16.747 1.750 1.00 69.88 537 LEU A O 1
ATOM 4274 N N . LEU A 1 538 ? 25.708 16.078 3.063 1.00 71.50 538 LEU A N 1
ATOM 4275 C CA . LEU A 1 538 ? 24.723 15.875 1.990 1.00 71.50 538 LEU A CA 1
ATOM 4276 C C . LEU A 1 538 ? 23.896 17.113 1.630 1.00 71.50 538 LEU A C 1
ATOM 4278 O O . LEU A 1 538 ? 23.302 17.133 0.550 1.00 71.50 538 LEU A O 1
ATOM 4282 N N . ALA A 1 539 ? 23.847 18.139 2.486 1.00 72.56 539 ALA A N 1
ATOM 4283 C CA . ALA A 1 539 ? 23.075 19.346 2.204 1.00 72.56 539 ALA A CA 1
ATOM 4284 C C . ALA A 1 539 ? 23.474 19.939 0.840 1.00 72.56 539 ALA A C 1
ATOM 4286 O O . ALA A 1 539 ? 24.663 20.152 0.567 1.00 72.56 539 ALA A O 1
ATOM 4287 N N . LYS A 1 540 ? 22.487 20.185 -0.029 1.00 57.78 540 LYS A N 1
ATOM 4288 C CA . LYS A 1 540 ? 22.714 20.913 -1.282 1.00 57.78 540 LYS A CA 1
ATOM 4289 C C . LYS A 1 540 ? 23.145 22.344 -0.942 1.00 57.78 540 LYS A C 1
ATOM 4291 O O . LYS A 1 540 ? 22.726 22.877 0.082 1.00 57.78 540 LYS A O 1
ATOM 4296 N N . ARG A 1 541 ? 24.062 22.889 -1.745 1.00 49.84 541 ARG A N 1
ATOM 4297 C CA . ARG A 1 541 ? 24.388 24.316 -1.694 1.00 49.84 541 ARG A CA 1
ATOM 4298 C C . ARG A 1 541 ? 23.200 25.125 -2.177 1.00 49.84 541 ARG A C 1
ATOM 4300 O O . ARG A 1 541 ? 22.530 24.618 -3.107 1.00 49.84 541 ARG A O 1
#